Protein AF-A0A4W3GVX6-F1 (afdb_monomer)

Mean predicted aligned error: 8.69 Å

Structure (mmCIF, N/CA/C/O backbone):
data_AF-A0A4W3GVX6-F1
#
_entry.id   AF-A0A4W3GVX6-F1
#
loop_
_atom_site.group_PDB
_atom_site.id
_atom_site.type_symbol
_atom_site.label_atom_id
_atom_site.label_alt_id
_atom_site.label_comp_id
_atom_site.label_asym_id
_atom_site.label_entity_id
_atom_site.label_seq_id
_atom_site.pdbx_PDB_ins_code
_atom_site.Cartn_x
_atom_site.Cartn_y
_atom_site.Cartn_z
_atom_site.occupancy
_atom_site.B_iso_or_equiv
_atom_site.auth_seq_id
_atom_site.auth_comp_id
_atom_site.auth_asym_id
_atom_site.auth_atom_id
_atom_site.pdbx_PDB_model_num
ATOM 1 N N . MET A 1 1 ? -20.539 -7.063 12.284 1.00 86.69 1 MET A N 1
ATOM 2 C CA . MET A 1 1 ? -21.147 -8.229 11.597 1.00 86.69 1 MET A CA 1
ATOM 3 C C . MET A 1 1 ? -22.283 -8.841 12.411 1.00 86.69 1 MET A C 1
ATOM 5 O O . MET A 1 1 ? -23.395 -8.873 11.900 1.00 86.69 1 MET A O 1
ATOM 9 N N . VAL A 1 2 ? -22.034 -9.283 13.651 1.00 89.75 2 VAL A N 1
ATOM 10 C CA . VAL A 1 2 ? -23.032 -9.954 14.511 1.00 89.75 2 VAL A CA 1
ATOM 11 C C . VAL A 1 2 ? -24.347 -9.180 14.605 1.00 89.75 2 VAL A C 1
ATOM 13 O O . VAL A 1 2 ? -25.401 -9.735 14.319 1.00 89.75 2 VAL A O 1
ATOM 16 N N . GLN A 1 3 ? -24.294 -7.870 14.849 1.00 89.69 3 GLN A N 1
ATOM 17 C CA . GLN A 1 3 ? -25.493 -7.020 14.871 1.00 89.69 3 GLN A CA 1
ATOM 18 C C . GLN A 1 3 ? -26.343 -7.102 13.587 1.00 89.69 3 GLN A C 1
ATOM 20 O O . GLN A 1 3 ? -27.568 -7.082 13.660 1.00 89.69 3 GLN A O 1
ATOM 25 N N . ASN A 1 4 ? -25.722 -7.237 12.408 1.00 91.00 4 ASN A N 1
ATOM 26 C CA . ASN A 1 4 ? -26.444 -7.391 11.140 1.00 91.00 4 ASN A CA 1
ATOM 27 C C . ASN A 1 4 ? -27.126 -8.766 11.053 1.00 91.00 4 ASN A C 1
ATOM 29 O O . ASN A 1 4 ? -28.281 -8.841 10.640 1.00 91.00 4 ASN A O 1
ATOM 33 N N . ILE A 1 5 ? -26.446 -9.832 11.499 1.00 93.06 5 ILE A N 1
ATOM 34 C CA . ILE A 1 5 ? -27.028 -11.180 11.597 1.00 93.06 5 ILE A CA 1
ATOM 35 C C . ILE A 1 5 ? -28.266 -11.145 12.498 1.00 93.06 5 ILE A C 1
ATOM 37 O O . ILE A 1 5 ? -29.339 -11.558 12.066 1.00 93.06 5 ILE A O 1
ATOM 41 N N . LEU A 1 6 ? -28.139 -10.575 13.701 1.00 93.31 6 LEU A N 1
ATOM 42 C CA . LEU A 1 6 ? -29.242 -10.460 14.658 1.00 93.31 6 LEU A CA 1
ATOM 43 C C . LEU A 1 6 ? -30.418 -9.668 14.076 1.00 93.31 6 LEU A C 1
ATOM 45 O O . LEU A 1 6 ? -31.552 -10.131 14.128 1.00 93.31 6 LEU A O 1
ATOM 49 N N . TYR A 1 7 ? -30.155 -8.515 13.455 1.00 94.81 7 TYR A N 1
ATOM 50 C CA . TYR A 1 7 ? -31.193 -7.692 12.830 1.00 94.81 7 TYR A CA 1
ATOM 51 C C . TYR A 1 7 ? -31.917 -8.421 11.687 1.00 94.81 7 TYR A C 1
ATOM 53 O O . TYR A 1 7 ? -33.146 -8.393 11.590 1.00 94.81 7 TYR A O 1
ATOM 61 N N . ARG A 1 8 ? -31.174 -9.087 10.796 1.00 96.38 8 ARG A N 1
ATOM 62 C CA . ARG A 1 8 ? -31.762 -9.809 9.659 1.00 96.38 8 ARG A CA 1
ATOM 63 C C . ARG A 1 8 ? -32.542 -11.039 10.106 1.00 96.38 8 ARG A C 1
ATOM 65 O O . ARG A 1 8 ? -33.571 -11.329 9.504 1.00 96.38 8 ARG A O 1
ATOM 72 N N . TRP A 1 9 ? -32.079 -11.735 11.139 1.00 96.44 9 TRP A N 1
ATOM 73 C CA . TRP A 1 9 ? -32.820 -12.837 11.745 1.00 96.44 9 TRP A CA 1
ATOM 74 C C . TRP A 1 9 ? -34.111 -12.333 12.402 1.00 96.44 9 TRP A C 1
ATOM 76 O O . TRP A 1 9 ? -35.190 -12.803 12.057 1.00 96.44 9 TRP A O 1
ATOM 86 N N . ALA A 1 10 ? -34.028 -11.296 13.241 1.00 94.19 10 ALA A N 1
ATOM 87 C CA . ALA A 1 10 ? -35.188 -10.717 13.924 1.00 94.19 10 ALA A CA 1
ATOM 88 C C . ALA A 1 10 ? -36.247 -10.158 12.953 1.00 94.19 10 ALA A C 1
ATOM 90 O O . ALA A 1 10 ? -37.428 -10.098 13.280 1.00 94.19 10 ALA A O 1
ATOM 91 N N . THR A 1 11 ? -35.837 -9.769 11.741 1.00 96.06 11 THR A N 1
ATOM 92 C CA . THR A 1 11 ? -36.738 -9.325 10.660 1.00 96.06 11 THR A CA 1
ATOM 93 C C . THR A 1 11 ? -37.162 -10.448 9.704 1.00 96.06 11 THR A C 1
ATOM 95 O O . THR A 1 11 ? -37.763 -10.169 8.668 1.00 96.06 11 THR A O 1
ATOM 98 N N . GLY A 1 12 ? -36.845 -11.710 10.014 1.00 93.62 12 GLY A N 1
ATOM 99 C CA . GLY A 1 12 ? -37.246 -12.890 9.239 1.00 93.62 12 GLY A CA 1
ATOM 100 C C . GLY A 1 12 ? -36.548 -13.045 7.883 1.00 93.62 12 GLY A C 1
ATOM 101 O O . GLY A 1 12 ? -37.008 -13.804 7.036 1.00 93.62 12 GLY A O 1
ATOM 102 N N . LYS A 1 13 ? -35.450 -12.319 7.638 1.00 96.00 13 LYS A N 1
ATOM 103 C CA . LYS A 1 13 ? -34.744 -12.308 6.343 1.00 96.00 13 LYS A CA 1
ATOM 104 C C . LYS A 1 13 ? -33.724 -13.431 6.188 1.00 96.00 13 LYS A C 1
ATOM 106 O O . LYS A 1 13 ? -33.319 -13.715 5.063 1.00 96.00 13 LYS A O 1
ATOM 111 N N . ILE A 1 14 ? -33.230 -13.988 7.291 1.00 94.44 14 ILE A N 1
ATOM 112 C CA . ILE A 1 14 ? -32.252 -15.083 7.304 1.00 94.44 14 ILE A CA 1
ATOM 113 C C . ILE A 1 14 ? -32.602 -16.082 8.401 1.00 94.44 14 ILE A C 1
ATOM 115 O O . ILE A 1 14 ? -33.221 -15.714 9.395 1.00 94.44 14 ILE A O 1
ATOM 119 N N . TYR A 1 15 ? -32.159 -17.324 8.214 1.00 93.06 15 TYR A N 1
ATOM 120 C CA . TYR A 1 15 ? -32.297 -18.422 9.174 1.00 93.06 15 TYR A CA 1
ATOM 121 C C . TYR A 1 15 ? -33.729 -18.622 9.710 1.00 93.06 15 TYR A C 1
ATOM 123 O O . TYR A 1 15 ? -33.916 -18.648 10.925 1.00 93.06 15 TYR A O 1
ATOM 131 N N . PRO A 1 16 ? -34.750 -18.780 8.839 1.00 93.50 16 PRO A N 1
ATOM 132 C CA . PRO A 1 16 ? -36.139 -18.958 9.280 1.00 93.50 16 PRO A CA 1
ATOM 133 C C . PRO A 1 16 ? -36.348 -20.202 10.159 1.00 93.50 16 PRO A C 1
ATOM 135 O O . PRO A 1 16 ? -37.325 -20.273 10.895 1.00 93.50 16 PRO A O 1
ATOM 138 N N . GLN A 1 17 ? -35.435 -21.174 10.095 1.00 95.00 17 GLN A N 1
ATOM 139 C CA . GLN A 1 17 ? -35.428 -22.368 10.935 1.00 95.00 17 GLN A CA 1
ATOM 140 C C . GLN A 1 17 ? -34.917 -22.126 12.363 1.00 95.00 17 GLN A C 1
ATOM 142 O O . GLN A 1 17 ? -35.058 -23.007 13.201 1.00 95.00 17 GLN A O 1
ATOM 147 N N . ILE A 1 18 ? -34.282 -20.986 12.647 1.00 97.31 18 ILE A N 1
ATOM 148 C CA . ILE A 1 18 ? -33.814 -20.634 13.990 1.00 97.31 18 ILE A CA 1
ATOM 149 C C . ILE A 1 18 ? -34.898 -19.789 14.654 1.00 97.31 18 ILE A C 1
ATOM 151 O O . ILE A 1 18 ? -35.190 -18.680 14.209 1.00 97.31 18 ILE A O 1
ATOM 155 N N . HIS A 1 19 ? -35.500 -20.307 15.721 1.00 96.12 19 HIS A N 1
ATOM 156 C CA . HIS A 1 19 ? -36.586 -19.637 16.437 1.00 96.12 19 HIS A CA 1
ATOM 157 C C . HIS A 1 19 ? -36.079 -18.727 17.558 1.00 96.12 19 HIS A C 1
ATOM 159 O O . HIS A 1 19 ? -36.743 -17.744 17.878 1.00 96.12 19 HIS A O 1
ATOM 165 N N . PHE A 1 20 ? -34.909 -19.024 18.133 1.00 96.94 20 PHE A N 1
ATOM 166 C CA . PHE A 1 20 ? -34.308 -18.229 19.205 1.00 96.94 20 PHE A CA 1
ATOM 167 C C . PHE A 1 20 ? -32.811 -18.037 18.975 1.00 96.94 20 PHE A C 1
ATOM 169 O O . PHE A 1 20 ? -32.092 -18.983 18.648 1.00 96.94 20 PHE A O 1
ATOM 176 N N . VAL A 1 21 ? -32.345 -16.805 19.183 1.00 96.88 21 VAL A N 1
ATOM 177 C CA . VAL A 1 21 ? -30.923 -16.454 19.164 1.00 96.88 21 VAL A CA 1
ATOM 178 C C . VAL A 1 21 ? -30.537 -15.874 20.517 1.00 96.88 21 VAL A C 1
ATOM 180 O O . VAL A 1 21 ? -31.086 -14.853 20.932 1.00 96.88 21 VAL A O 1
ATOM 183 N N . PHE A 1 22 ? -29.569 -16.503 21.174 1.00 97.06 22 PHE A N 1
ATOM 184 C CA . PHE A 1 22 ? -28.968 -16.023 22.414 1.00 97.06 22 PHE A CA 1
ATOM 185 C C . PHE A 1 22 ? -27.608 -15.415 22.088 1.00 97.06 22 PHE A C 1
ATOM 187 O O . PHE A 1 22 ? -26.696 -16.114 21.652 1.00 97.06 22 PHE A O 1
ATOM 194 N N . HIS A 1 23 ? -27.489 -14.102 22.246 1.00 95.31 23 HIS A N 1
ATOM 195 C CA . HIS A 1 23 ? -26.283 -13.355 21.920 1.00 95.31 23 HIS A CA 1
ATOM 196 C C . HIS A 1 23 ? -25.572 -12.918 23.194 1.00 95.31 23 HIS A C 1
ATOM 198 O O . HIS A 1 23 ? -26.088 -12.100 23.954 1.00 95.31 23 HIS A O 1
ATOM 204 N N . PHE A 1 24 ? -24.359 -13.423 23.366 1.00 92.88 24 PHE A N 1
ATOM 205 C CA . PHE A 1 24 ? -23.468 -13.091 24.457 1.00 92.88 24 PHE A CA 1
ATOM 206 C C . PHE A 1 24 ? -22.211 -12.448 23.890 1.00 92.88 24 PHE A C 1
ATOM 208 O O . PHE A 1 24 ? -21.511 -13.048 23.075 1.00 92.88 24 PHE A O 1
ATOM 215 N N . LYS A 1 25 ? -21.888 -11.239 24.343 1.00 86.06 25 LYS A N 1
ATOM 216 C CA . LYS A 1 25 ? -20.536 -10.720 24.149 1.00 86.06 25 LYS A CA 1
ATOM 217 C C . LYS A 1 25 ? -19.654 -11.371 25.200 1.00 86.06 25 LYS A C 1
ATOM 219 O O . LYS A 1 25 ? -19.946 -11.252 26.386 1.00 86.06 25 LYS A O 1
ATOM 224 N N . LEU A 1 26 ? -18.591 -12.050 24.789 1.00 85.06 26 LEU A N 1
ATOM 225 C CA . LEU A 1 26 ? -17.734 -12.783 25.723 1.00 85.06 26 LEU A CA 1
ATOM 226 C C . LEU A 1 26 ? -17.080 -11.849 26.749 1.00 85.06 26 LEU A C 1
ATOM 228 O O . LEU A 1 26 ? -16.990 -12.202 27.922 1.00 85.06 26 LEU A O 1
ATOM 232 N N . ARG A 1 27 ? -16.773 -10.608 26.353 1.00 72.19 27 ARG A N 1
ATOM 233 C CA . ARG A 1 27 ? -16.365 -9.540 27.279 1.00 72.19 27 ARG A CA 1
ATOM 234 C C . ARG A 1 27 ? -17.358 -9.292 28.425 1.00 72.19 27 ARG A C 1
ATOM 236 O O . ARG A 1 27 ? -16.936 -9.061 29.552 1.00 72.19 27 ARG A O 1
ATOM 243 N N . ASP A 1 28 ? -18.663 -9.370 28.158 1.00 74.31 28 ASP A N 1
ATOM 244 C CA . ASP A 1 28 ? -19.710 -9.097 29.147 1.00 74.31 28 ASP A CA 1
ATOM 245 C C . ASP A 1 28 ? -19.877 -10.297 30.093 1.00 74.31 28 ASP A C 1
ATOM 247 O O . ASP A 1 28 ? -20.458 -10.152 31.162 1.00 74.31 28 ASP A O 1
ATOM 251 N N . LEU A 1 29 ? -19.364 -11.479 29.724 1.00 83.12 29 LEU A N 1
ATOM 252 C CA . LEU A 1 29 ? -19.401 -12.687 30.552 1.00 83.12 29 LEU A CA 1
ATOM 253 C C . LEU A 1 29 ? -18.240 -12.778 31.547 1.00 83.12 29 LEU A C 1
ATOM 255 O O . LEU A 1 29 ? -18.346 -13.526 32.516 1.00 83.12 29 LEU A O 1
ATOM 259 N N . ASN A 1 30 ? -17.185 -11.971 31.382 1.00 72.25 30 ASN A N 1
ATOM 260 C CA . ASN A 1 30 ? -16.076 -11.860 32.345 1.00 72.25 30 ASN A CA 1
ATOM 261 C C . ASN A 1 30 ? -16.536 -11.416 33.753 1.00 72.25 30 ASN A C 1
ATOM 263 O O . ASN A 1 30 ? -15.761 -11.464 34.707 1.00 72.25 30 ASN A O 1
ATOM 267 N N . VAL A 1 31 ? -17.790 -10.969 33.879 1.00 67.50 31 VAL A N 1
ATOM 268 C CA . VAL A 1 31 ? -18.452 -10.586 35.133 1.00 67.50 31 VAL A CA 1
ATOM 269 C C . VAL A 1 31 ? -18.818 -11.762 36.026 1.00 67.50 31 VAL A C 1
ATOM 271 O O . VAL A 1 31 ? -19.004 -11.586 37.229 1.00 67.50 31 VAL A O 1
ATOM 274 N N . ILE A 1 32 ? -18.973 -12.947 35.439 1.00 78.31 32 ILE A N 1
ATOM 275 C CA . ILE A 1 32 ? -19.400 -14.148 36.144 1.00 78.31 32 ILE A CA 1
ATOM 276 C C . ILE A 1 32 ? -18.164 -14.777 36.778 1.00 78.31 32 ILE A C 1
ATOM 278 O O . ILE A 1 32 ? -17.260 -15.226 36.078 1.00 78.31 32 ILE A O 1
ATOM 282 N N . LYS A 1 33 ? -18.127 -14.819 38.113 1.00 73.50 33 LYS A N 1
ATOM 283 C CA . LYS A 1 33 ? -17.024 -15.431 38.859 1.00 73.50 33 LYS A CA 1
ATOM 284 C C . LYS A 1 33 ? -17.395 -16.825 39.341 1.00 73.50 33 LYS A C 1
ATOM 286 O O . LYS A 1 33 ? -18.403 -16.996 40.021 1.00 73.50 33 LYS A O 1
ATOM 291 N N . GLY A 1 34 ? -16.535 -17.797 39.053 1.00 82.19 34 GLY A N 1
ATOM 292 C CA . GLY A 1 34 ? -16.734 -19.184 39.467 1.00 82.19 34 GLY A CA 1
ATOM 293 C C . GLY A 1 34 ? -17.762 -19.914 38.603 1.00 82.19 34 GLY A C 1
ATOM 294 O O . GLY A 1 34 ? -17.796 -19.745 37.384 1.00 82.19 34 GLY A O 1
ATOM 295 N N . GLU A 1 35 ? -18.563 -20.769 39.234 1.00 89.69 35 GLU A N 1
ATOM 296 C CA . GLU A 1 35 ? -19.528 -21.614 38.535 1.00 89.69 35 GLU A CA 1
ATOM 297 C C . GLU A 1 35 ? -20.864 -20.893 38.311 1.00 89.69 35 GLU A C 1
ATOM 299 O O . GLU A 1 35 ? -21.397 -20.220 39.192 1.00 89.69 35 GLU A O 1
ATOM 304 N N . THR A 1 36 ? -21.435 -21.080 37.126 1.00 93.06 36 THR A N 1
ATOM 305 C CA . THR A 1 36 ? -22.789 -20.659 36.754 1.00 93.06 36 THR A CA 1
ATOM 306 C C . THR A 1 36 ? -23.459 -21.767 35.946 1.00 93.06 36 THR A C 1
ATOM 308 O O . THR A 1 36 ? -22.853 -22.802 35.688 1.00 93.06 36 THR A O 1
ATOM 311 N N . SER A 1 37 ? -24.706 -21.563 35.529 1.00 94.75 37 SER A N 1
ATOM 312 C CA . SER A 1 37 ? -25.392 -22.466 34.602 1.00 94.75 37 SER A CA 1
ATOM 313 C C . SER A 1 37 ? -25.772 -21.745 33.313 1.00 94.75 37 SER A C 1
ATOM 315 O O . SER A 1 37 ? -25.957 -20.523 33.302 1.00 94.75 37 SER A O 1
ATOM 317 N N . LEU A 1 38 ? -25.952 -22.497 32.224 1.00 95.44 38 LEU A N 1
ATOM 318 C CA . LEU A 1 38 ? -26.446 -21.939 30.963 1.00 95.44 38 LEU A CA 1
ATOM 319 C C . LEU A 1 38 ? -27.827 -21.289 31.149 1.00 95.44 38 LEU A C 1
ATOM 321 O O . LEU A 1 38 ? -28.089 -20.224 30.588 1.00 95.44 38 LEU A O 1
ATOM 325 N N . LYS A 1 39 ? -28.692 -21.892 31.975 1.00 95.75 39 LYS A N 1
ATOM 326 C CA . LYS A 1 39 ? -29.999 -21.345 32.364 1.00 95.75 39 LYS A CA 1
ATOM 327 C C . LYS A 1 39 ? -29.849 -19.980 33.026 1.00 95.75 39 LYS A C 1
ATOM 329 O O . LYS A 1 39 ? -30.501 -19.033 32.594 1.00 95.75 39 LYS A O 1
ATOM 334 N N . THR A 1 40 ? -28.956 -19.855 34.005 1.00 94.44 40 THR A N 1
ATOM 335 C CA . THR A 1 40 ? -28.676 -18.578 34.677 1.00 94.44 40 THR A CA 1
ATOM 336 C C . THR A 1 40 ? -28.164 -17.535 33.685 1.00 94.44 40 THR A C 1
ATOM 338 O O . THR A 1 40 ? -28.727 -16.447 33.616 1.00 94.44 40 THR A O 1
ATOM 341 N N . MET A 1 41 ? -27.173 -17.881 32.854 1.00 94.12 41 MET A N 1
ATOM 342 C CA . MET A 1 41 ? -26.612 -16.965 31.850 1.00 94.12 41 MET A CA 1
ATOM 343 C C . MET A 1 41 ? -27.676 -16.419 30.890 1.00 94.12 41 MET A C 1
ATOM 345 O O . MET A 1 41 ? -27.720 -15.219 30.605 1.00 94.12 41 MET A O 1
ATOM 349 N N . VAL A 1 42 ? -28.556 -17.295 30.394 1.00 95.12 42 VAL A N 1
ATOM 350 C CA . VAL A 1 42 ? -29.655 -16.895 29.509 1.00 95.12 42 VAL A CA 1
ATOM 351 C C . VAL A 1 42 ? -30.644 -16.001 30.251 1.00 95.12 42 VAL A C 1
ATOM 353 O O . VAL A 1 42 ? -31.022 -14.964 29.720 1.00 95.12 42 VAL A O 1
ATOM 356 N N . LEU A 1 43 ? -31.053 -16.352 31.469 1.00 94.56 43 LEU A N 1
ATOM 357 C CA . LEU A 1 43 ? -32.073 -15.604 32.209 1.00 94.56 43 LEU A CA 1
ATOM 358 C C . LEU A 1 43 ? -31.586 -14.245 32.715 1.00 94.56 43 LEU A C 1
ATOM 360 O O . LEU A 1 43 ? -32.384 -13.317 32.798 1.00 94.56 43 LEU A O 1
ATOM 364 N N . GLU A 1 44 ? -30.292 -14.078 32.979 1.00 89.19 44 GLU A N 1
ATOM 365 C CA . GLU A 1 44 ? -29.722 -12.761 33.281 1.00 89.19 44 GLU A CA 1
ATOM 366 C C . GLU A 1 44 ? -29.793 -11.814 32.076 1.00 89.19 44 GLU A C 1
ATOM 368 O O . GLU A 1 44 ? -30.074 -10.624 32.232 1.00 89.19 44 GLU A O 1
ATOM 373 N N . SER A 1 45 ? -29.581 -12.343 30.868 1.00 86.38 45 SER A N 1
ATOM 374 C CA . SER A 1 45 ? -29.643 -11.566 29.621 1.00 86.38 45 SER A CA 1
ATOM 375 C C . SER A 1 45 ? -31.072 -11.414 29.084 1.00 86.38 45 SER A C 1
ATOM 377 O O . SER A 1 45 ? -31.404 -10.417 28.440 1.00 86.38 45 SER A O 1
ATOM 379 N N . TYR A 1 46 ? -31.933 -12.393 29.367 1.00 92.44 46 TYR A N 1
ATOM 380 C CA . TYR A 1 46 ? -33.293 -12.518 28.846 1.00 92.44 46 TYR A CA 1
ATOM 381 C C . TYR A 1 46 ? -34.299 -12.900 29.956 1.00 92.44 46 TYR A C 1
ATOM 383 O O . TYR A 1 46 ? -34.930 -13.959 29.873 1.00 92.44 46 TYR A O 1
ATOM 391 N N . PRO A 1 47 ? -34.517 -12.047 30.982 1.00 92.69 47 PRO A N 1
ATOM 392 C CA . PRO A 1 47 ? -35.317 -12.412 32.163 1.00 92.69 47 PRO A CA 1
ATOM 393 C C . PRO A 1 47 ? -36.768 -12.785 31.849 1.00 92.69 47 PRO A C 1
ATOM 395 O O . PRO A 1 47 ? -37.391 -13.584 32.539 1.00 92.69 47 PRO A O 1
ATOM 398 N N . TYR A 1 48 ? -37.315 -12.231 30.768 1.00 94.75 48 TYR A N 1
ATOM 399 C CA . TYR A 1 48 ? -38.680 -12.485 30.308 1.00 94.75 48 TYR A CA 1
ATOM 400 C C . TYR A 1 48 ? -38.903 -13.904 29.759 1.00 94.75 48 TYR A C 1
ATOM 402 O O . TYR A 1 48 ? -40.038 -14.259 29.452 1.00 94.75 48 TYR A O 1
ATOM 410 N N . LEU A 1 49 ? -37.850 -14.717 29.621 1.00 95.44 49 LEU A N 1
ATOM 411 C CA . LEU A 1 49 ? -37.965 -16.116 29.210 1.00 95.44 49 LEU A CA 1
ATOM 412 C C . LEU A 1 49 ? -38.146 -17.085 30.387 1.00 95.44 49 LEU A C 1
ATOM 414 O O . LEU A 1 49 ? -38.361 -18.267 30.133 1.00 95.44 49 LEU A O 1
ATOM 418 N N . GLN A 1 50 ? -38.108 -16.616 31.641 1.00 93.69 50 GLN A N 1
ATOM 419 C CA . GLN A 1 50 ? -38.140 -17.444 32.859 1.00 93.69 50 GLN A CA 1
ATOM 420 C C . GLN A 1 50 ? -39.148 -18.601 32.817 1.00 93.69 50 GLN A C 1
ATOM 422 O O . GLN A 1 50 ? -38.780 -19.736 33.108 1.00 93.69 50 GLN A O 1
ATOM 427 N N . ASP A 1 51 ? -40.391 -18.326 32.418 1.00 95.06 51 ASP A N 1
ATOM 428 C CA . ASP A 1 51 ? -41.490 -19.300 32.479 1.00 95.06 51 ASP A CA 1
ATOM 429 C C . ASP A 1 51 ? -41.585 -20.216 31.247 1.00 95.06 51 ASP A C 1
ATOM 431 O O . ASP A 1 51 ? -42.379 -21.160 31.215 1.00 95.06 51 ASP A O 1
ATOM 435 N N . VAL A 1 52 ? -40.819 -19.924 30.192 1.00 96.25 52 VAL A N 1
ATOM 436 C CA . VAL A 1 52 ? -40.911 -20.617 28.895 1.00 96.25 52 VAL A CA 1
ATOM 437 C C . VAL A 1 52 ? -39.610 -21.281 28.468 1.00 96.25 52 VAL A C 1
ATOM 439 O O . VAL A 1 52 ? -39.627 -22.083 27.537 1.00 96.25 52 VAL A O 1
ATOM 442 N N . LEU A 1 53 ? -38.497 -20.976 29.133 1.00 95.56 53 LEU A N 1
ATOM 443 C CA . LEU A 1 53 ? -37.172 -21.387 28.694 1.00 95.56 53 LEU A CA 1
ATOM 444 C C . LEU A 1 53 ? -36.999 -22.915 28.677 1.00 95.56 53 LEU A C 1
ATOM 446 O O . LEU A 1 53 ? -36.443 -23.442 27.717 1.00 95.56 53 LEU A O 1
ATOM 450 N N . ASP A 1 54 ? -37.610 -23.622 29.635 1.00 94.25 54 ASP A N 1
ATOM 451 C CA . ASP A 1 54 ? -37.662 -25.092 29.660 1.00 94.25 54 ASP A CA 1
ATOM 452 C C . ASP A 1 54 ? -38.254 -25.684 28.369 1.00 94.25 54 ASP A C 1
ATOM 454 O O . ASP A 1 54 ? -37.707 -26.624 27.799 1.00 94.25 54 ASP A O 1
ATOM 458 N N . LYS A 1 55 ? -39.310 -25.062 27.828 1.00 95.12 55 LYS A N 1
ATOM 459 C CA . LYS A 1 55 ? -39.936 -25.479 26.561 1.00 95.12 55 LYS A CA 1
ATOM 460 C C . LYS A 1 55 ? -39.100 -25.108 25.339 1.00 95.12 55 LYS A C 1
ATOM 462 O O . LYS A 1 55 ? -39.200 -25.758 24.303 1.00 95.12 55 LYS A O 1
ATOM 467 N N . ILE A 1 56 ? -38.308 -24.038 25.428 1.00 96.19 56 ILE A N 1
ATOM 468 C CA . ILE A 1 56 ? -37.414 -23.610 24.344 1.00 96.19 56 ILE A CA 1
ATOM 469 C C . ILE A 1 56 ? -36.290 -24.639 24.166 1.00 96.19 56 ILE A C 1
ATOM 471 O O . ILE A 1 56 ? -35.958 -24.989 23.034 1.00 96.19 56 ILE A O 1
ATOM 475 N N . TRP A 1 57 ? -35.748 -25.172 25.266 1.00 95.00 57 TRP A N 1
ATOM 476 C CA . TRP A 1 57 ? -34.697 -26.192 25.227 1.00 95.00 57 TRP A CA 1
ATOM 477 C C . TRP A 1 57 ? -35.141 -27.549 24.672 1.00 95.00 57 TRP A C 1
ATOM 479 O O . TRP A 1 57 ? -34.280 -28.300 24.224 1.00 95.00 57 TRP A O 1
ATOM 489 N N . GLU A 1 58 ? -36.445 -27.857 24.635 1.00 95.62 58 GLU A N 1
ATOM 490 C CA . GLU A 1 58 ? -36.972 -29.100 24.038 1.00 95.62 58 GLU A CA 1
ATOM 491 C C . GLU A 1 58 ? -36.695 -29.218 22.529 1.00 95.62 58 GLU A C 1
ATOM 493 O O . GLU A 1 58 ? -36.765 -30.318 21.983 1.00 95.62 58 GLU A O 1
ATOM 498 N N . LYS A 1 59 ? -36.389 -28.103 21.847 1.00 96.75 59 LYS A N 1
ATOM 499 C CA . LYS A 1 59 ? -36.089 -28.069 20.405 1.00 96.75 59 LYS A CA 1
ATOM 500 C C . LYS A 1 59 ? -34.741 -27.401 20.109 1.00 96.75 59 LYS A C 1
ATOM 502 O O . LYS A 1 59 ? -34.708 -26.303 19.537 1.00 96.75 59 LYS A O 1
ATOM 507 N N . PRO A 1 60 ? -33.623 -28.025 20.517 1.00 96.75 60 PRO A N 1
ATOM 508 C CA . PRO A 1 60 ? -32.293 -27.437 20.403 1.00 96.75 60 PRO A CA 1
ATOM 509 C C . PRO A 1 60 ? -31.896 -27.096 18.960 1.00 96.75 60 PRO A C 1
ATOM 511 O O . PRO A 1 60 ? -31.190 -26.116 18.747 1.00 96.75 60 PRO A O 1
ATOM 514 N N . GLU A 1 61 ? -32.398 -27.823 17.959 1.00 97.19 61 GLU A N 1
ATOM 515 C CA . GLU A 1 61 ? -32.147 -27.595 16.528 1.00 97.19 61 GLU A CA 1
ATOM 516 C C . GLU A 1 61 ? -32.620 -26.228 16.004 1.00 97.19 61 GLU A C 1
ATOM 518 O O . GLU A 1 61 ? -32.196 -25.786 14.935 1.00 97.19 61 GLU A O 1
ATOM 523 N N . HIS A 1 62 ? -33.474 -25.537 16.764 1.00 97.69 62 HIS A N 1
ATOM 524 C CA . HIS A 1 62 ? -33.971 -24.200 16.447 1.00 97.69 62 HIS A CA 1
ATOM 525 C C . HIS A 1 62 ? -33.263 -23.086 17.232 1.00 97.69 62 HIS A C 1
ATOM 527 O O . HIS A 1 62 ? -33.710 -21.935 17.191 1.00 97.69 62 HIS A O 1
ATOM 533 N N . LEU A 1 63 ? -32.188 -23.406 17.959 1.00 98.06 63 LEU A N 1
ATOM 534 C CA . LEU A 1 63 ? -31.451 -22.467 18.804 1.00 98.06 63 LEU A CA 1
ATOM 535 C C . LEU A 1 63 ? -30.111 -22.089 18.169 1.00 98.06 63 LEU A C 1
ATOM 537 O O . LEU A 1 63 ? -29.378 -22.947 17.671 1.00 98.06 63 LEU A O 1
ATOM 541 N N . LEU A 1 64 ? -29.765 -20.804 18.241 1.00 97.50 64 LEU A N 1
ATOM 542 C CA . LEU A 1 64 ? -28.440 -20.292 17.901 1.00 97.50 64 LEU A CA 1
ATOM 543 C C . LEU A 1 64 ? -27.839 -19.549 19.095 1.00 97.50 64 LEU A C 1
ATOM 545 O O . LEU A 1 64 ? -28.402 -18.564 19.570 1.00 97.50 64 LEU A O 1
ATOM 549 N N . PHE A 1 65 ? -26.658 -19.978 19.522 1.00 97.50 65 PHE A N 1
ATOM 550 C CA . PHE A 1 65 ? -25.835 -19.272 20.497 1.00 97.50 65 PHE A CA 1
ATOM 551 C C . PHE A 1 65 ? -24.748 -18.485 19.767 1.00 97.50 65 PHE A C 1
ATOM 553 O O . PHE A 1 65 ? -23.970 -19.053 19.005 1.00 97.50 65 PHE A O 1
ATOM 560 N N . VAL A 1 66 ? -24.699 -17.171 19.976 1.00 96.81 66 VAL A N 1
ATOM 561 C CA . VAL A 1 66 ? -23.672 -16.295 19.406 1.00 96.81 66 VAL A CA 1
ATOM 562 C C . VAL A 1 66 ? -22.767 -15.812 20.527 1.00 96.81 66 VAL A C 1
ATOM 564 O O . VAL A 1 66 ? -23.230 -15.095 21.408 1.00 96.81 66 VAL A O 1
ATOM 567 N N . PHE A 1 67 ? -21.489 -16.169 20.461 1.00 93.81 67 PHE A N 1
ATOM 568 C CA . PHE A 1 67 ? -20.444 -15.712 21.369 1.00 93.81 67 PHE A CA 1
ATOM 569 C C . PHE A 1 67 ? -19.524 -14.728 20.633 1.00 93.81 67 PHE A C 1
ATOM 571 O O . PHE A 1 67 ? -18.684 -15.122 19.821 1.00 93.81 67 PHE A O 1
ATOM 578 N N . ASP A 1 68 ? -19.736 -13.433 20.865 1.00 91.06 68 ASP A N 1
ATOM 579 C CA . ASP A 1 68 ? -19.048 -12.345 20.162 1.00 91.06 68 ASP A CA 1
ATOM 580 C C . ASP A 1 68 ? -17.779 -11.916 20.922 1.00 91.06 68 ASP A C 1
ATOM 582 O O . ASP A 1 68 ? -17.874 -11.488 22.074 1.00 91.06 68 ASP A O 1
ATOM 586 N N . GLY A 1 69 ? -16.608 -12.025 20.285 1.00 85.31 69 GLY A N 1
ATOM 587 C CA . GLY A 1 69 ? -15.323 -11.520 20.784 1.00 85.31 69 GLY A CA 1
ATOM 588 C C . GLY A 1 69 ? -14.549 -12.488 21.682 1.00 85.31 69 GLY A C 1
ATOM 589 O O . GLY A 1 69 ? -14.277 -12.170 22.835 1.00 85.31 69 GLY A O 1
ATOM 590 N N . LEU A 1 70 ? -14.161 -13.665 21.181 1.00 85.44 70 LEU A N 1
ATOM 591 C CA . LEU A 1 70 ? -13.398 -14.651 21.966 1.00 85.44 70 LEU A CA 1
ATOM 592 C C . LEU A 1 70 ? -12.036 -14.148 22.438 1.00 85.44 70 LEU A C 1
ATOM 594 O O . LEU A 1 70 ? -11.607 -14.494 23.532 1.00 85.44 70 LEU A O 1
ATOM 598 N N . ASP A 1 71 ? -11.390 -13.293 21.652 1.00 73.19 71 ASP A N 1
ATOM 599 C CA . ASP A 1 71 ? -10.139 -12.631 22.026 1.00 73.19 71 ASP A CA 1
ATOM 600 C C . ASP A 1 71 ? -10.281 -11.680 23.228 1.00 73.19 71 ASP A C 1
ATOM 602 O O . ASP A 1 71 ? -9.283 -11.205 23.759 1.00 73.19 71 ASP A O 1
ATOM 606 N N . GLU A 1 72 ? -11.511 -11.412 23.664 1.00 72.00 72 GLU A N 1
ATOM 607 C CA . GLU A 1 72 ? -11.845 -10.494 24.752 1.00 72.00 72 GLU A CA 1
ATOM 608 C C . GLU A 1 72 ? -12.341 -11.235 26.009 1.00 72.00 72 GLU A C 1
ATOM 610 O O . GLU A 1 72 ? -12.719 -10.607 27.003 1.00 72.00 72 GLU A O 1
ATOM 615 N N . PHE A 1 73 ? -12.351 -12.571 25.977 1.00 80.38 73 PHE A N 1
ATOM 616 C CA . PHE A 1 73 ? -12.647 -13.407 27.136 1.00 80.38 73 PHE A CA 1
ATOM 617 C C . PHE A 1 73 ? -11.386 -13.594 27.989 1.00 80.38 73 PHE A C 1
ATOM 619 O O . PHE A 1 73 ? -10.313 -13.877 27.457 1.00 80.38 73 PHE A O 1
ATOM 626 N N . LYS A 1 74 ? -11.498 -13.420 29.311 1.00 72.81 74 LYS A N 1
ATOM 627 C CA . LYS A 1 74 ? -10.341 -13.472 30.223 1.00 72.81 74 LYS A CA 1
ATOM 628 C C . LYS A 1 74 ? -9.759 -14.872 30.371 1.00 72.81 74 LYS A C 1
ATOM 630 O O . LYS A 1 74 ? -8.541 -15.019 30.467 1.00 72.81 74 LYS A O 1
ATOM 635 N N . ASP A 1 75 ? -10.623 -15.880 30.408 1.00 75.88 75 ASP A N 1
ATOM 636 C CA . ASP A 1 75 ? -10.213 -17.263 30.612 1.00 75.88 75 ASP A CA 1
ATOM 637 C C . ASP A 1 75 ? -9.957 -17.967 29.277 1.00 75.88 75 ASP A C 1
ATOM 639 O O . ASP A 1 75 ? -10.577 -17.685 28.252 1.00 75.88 75 ASP A O 1
ATOM 643 N N . ARG A 1 76 ? -9.044 -18.940 29.276 1.00 76.50 76 ARG A N 1
ATOM 644 C CA . ARG A 1 76 ? -8.792 -19.751 28.084 1.00 76.50 76 ARG A CA 1
ATOM 645 C C . ARG A 1 76 ? -9.871 -20.821 27.949 1.00 76.50 76 ARG A C 1
ATOM 647 O O . ARG A 1 76 ? -10.023 -21.659 28.834 1.00 76.50 76 ARG A O 1
ATOM 654 N N . ILE A 1 77 ? -10.551 -20.856 26.805 1.00 80.88 77 ILE A N 1
ATOM 655 C CA . ILE A 1 77 ? -11.465 -21.953 26.472 1.00 80.88 77 ILE A CA 1
ATOM 656 C C . ILE A 1 77 ? -10.677 -23.038 25.734 1.00 80.88 77 ILE A C 1
ATOM 658 O O . ILE A 1 77 ? -10.227 -22.844 24.606 1.00 80.88 77 ILE A O 1
ATOM 662 N N . GLU A 1 78 ? -10.474 -24.186 26.383 1.00 75.12 78 GLU A N 1
ATOM 663 C CA . GLU A 1 78 ? -9.812 -25.337 25.765 1.00 75.12 78 GLU A CA 1
ATOM 664 C C . GLU A 1 78 ? -10.818 -26.225 25.027 1.00 75.12 78 GLU A C 1
ATOM 666 O O . GLU A 1 78 ? -11.483 -27.087 25.611 1.00 75.12 78 GLU A O 1
ATOM 671 N N . PHE A 1 79 ? -10.886 -26.065 23.707 1.00 76.94 79 PHE A N 1
ATOM 672 C CA . PHE A 1 79 ? -11.774 -26.876 22.877 1.00 76.94 79 PHE A CA 1
ATOM 673 C C . PHE A 1 79 ? -11.182 -28.231 22.449 1.00 76.94 79 PHE A C 1
ATOM 675 O O . PHE A 1 79 ? -11.908 -29.072 21.923 1.00 76.94 79 PHE A O 1
ATOM 682 N N . THR A 1 80 ? -9.892 -28.498 22.665 1.00 66.62 80 THR A N 1
ATOM 683 C CA . THR A 1 80 ? -9.268 -29.769 22.247 1.00 66.62 80 THR A CA 1
ATOM 684 C C . THR A 1 80 ? -9.615 -30.924 23.190 1.00 66.62 80 THR A C 1
ATOM 686 O O . THR A 1 80 ? -9.858 -30.710 24.374 1.00 66.62 80 THR A O 1
ATOM 689 N N . ASN A 1 81 ? -9.577 -32.171 22.703 1.00 55.84 81 ASN A N 1
ATOM 690 C CA . ASN A 1 81 ? -9.757 -33.407 23.493 1.00 55.84 81 ASN A CA 1
ATOM 691 C C . ASN A 1 81 ? -8.443 -34.195 23.687 1.00 55.84 81 ASN A C 1
ATOM 693 O O . ASN A 1 81 ? -8.462 -35.416 23.798 1.00 55.84 81 ASN A O 1
ATOM 697 N N . ILE A 1 82 ? -7.281 -33.534 23.684 1.00 50.34 82 ILE A N 1
ATOM 698 C CA . ILE A 1 82 ? -6.004 -34.258 23.755 1.00 50.34 82 ILE A CA 1
ATOM 699 C C . ILE A 1 82 ? -5.777 -34.790 25.180 1.00 50.34 82 ILE A C 1
ATOM 701 O O . ILE A 1 82 ? -5.716 -34.016 26.133 1.00 50.34 82 ILE A O 1
ATOM 705 N N . GLU A 1 83 ? -5.559 -36.104 25.285 1.00 47.72 83 GLU A N 1
ATOM 706 C CA . GLU A 1 83 ? -5.212 -36.914 26.472 1.00 47.72 83 GLU A CA 1
ATOM 707 C C . GLU A 1 83 ? -3.923 -36.484 27.220 1.00 47.72 83 GLU A C 1
ATOM 709 O O . GLU A 1 83 ? -3.359 -37.245 28.001 1.00 47.72 83 GLU A O 1
ATOM 714 N N . ARG A 1 84 ? -3.400 -35.276 26.982 1.00 46.38 84 ARG A N 1
ATOM 715 C CA . ARG A 1 84 ? -2.119 -34.800 27.533 1.00 46.38 84 ARG A CA 1
ATOM 716 C C . ARG A 1 84 ? -2.236 -34.012 28.837 1.00 46.38 84 ARG A C 1
ATOM 718 O O . ARG A 1 84 ? -1.197 -33.688 29.402 1.00 46.38 84 ARG A O 1
ATOM 725 N N . ASN A 1 85 ? -3.445 -33.728 29.329 1.00 44.16 85 ASN A N 1
ATOM 726 C CA . ASN A 1 85 ? -3.641 -33.049 30.613 1.00 44.16 85 ASN A CA 1
ATOM 727 C C . ASN A 1 85 ? -4.292 -33.993 31.646 1.00 44.16 85 ASN A C 1
ATOM 729 O O . ASN A 1 85 ? -5.379 -34.501 31.386 1.00 44.16 85 ASN A O 1
ATOM 733 N N . PRO A 1 86 ? -3.672 -34.220 32.822 1.00 39.50 86 PRO A N 1
ATOM 734 C CA . PRO A 1 86 ? -4.167 -35.149 33.844 1.00 39.50 86 PRO A CA 1
ATOM 735 C C . PRO A 1 86 ? -5.306 -34.580 34.713 1.00 39.50 86 PRO A C 1
ATOM 737 O O . PRO A 1 86 ? -5.700 -35.213 35.691 1.00 39.50 86 PRO A O 1
ATOM 740 N N . VAL A 1 87 ? -5.831 -33.391 34.398 1.00 47.06 87 VAL A N 1
ATOM 741 C CA . VAL A 1 87 ? -6.949 -32.787 35.136 1.00 47.06 87 VAL A CA 1
ATOM 742 C C . VAL A 1 87 ? -8.267 -33.329 34.563 1.00 47.06 87 VAL A C 1
ATOM 744 O O . VAL A 1 87 ? -8.475 -33.208 33.352 1.00 47.06 87 VAL A O 1
ATOM 747 N N . PRO A 1 88 ? -9.160 -33.927 35.378 1.00 48.41 88 PRO A N 1
ATOM 748 C CA . PRO A 1 88 ? -10.459 -34.378 34.899 1.00 48.41 88 PRO A CA 1
ATOM 749 C C . PRO A 1 88 ? -11.246 -33.174 34.380 1.00 48.41 88 PRO A C 1
ATOM 751 O O . PRO A 1 88 ? -11.553 -32.250 35.129 1.00 48.41 88 PRO A O 1
ATOM 754 N N . ARG A 1 89 ? -11.532 -33.170 33.077 1.00 58.94 89 ARG A N 1
ATOM 755 C CA . ARG A 1 89 ? -12.306 -32.111 32.426 1.00 58.94 89 ARG A CA 1
ATOM 756 C C . ARG A 1 89 ? -13.781 -32.307 32.756 1.00 58.94 89 ARG A C 1
ATOM 758 O O . ARG A 1 89 ? -14.327 -33.384 32.521 1.00 58.94 89 ARG A O 1
ATOM 765 N N . VAL A 1 90 ? -14.404 -31.281 33.325 1.00 62.91 90 VAL A N 1
ATOM 766 C CA . VAL A 1 90 ? -15.797 -31.329 33.769 1.00 62.91 90 VAL A CA 1
ATOM 767 C C . VAL A 1 90 ? -16.684 -30.922 32.595 1.00 62.91 90 VAL A C 1
ATOM 769 O O . VAL A 1 90 ? -16.763 -29.753 32.241 1.00 62.91 90 VAL A O 1
ATOM 772 N N . SER A 1 91 ? -17.327 -31.901 31.954 1.00 68.38 91 SER A N 1
ATOM 773 C CA . SER A 1 91 ? -18.425 -31.622 31.020 1.00 68.38 91 SER A CA 1
ATOM 774 C C . SER A 1 91 ? -19.583 -31.006 31.805 1.00 68.38 91 SER A C 1
ATOM 776 O O . SER A 1 91 ? -19.879 -31.458 32.917 1.00 68.38 91 SER A O 1
ATOM 778 N N . CYS A 1 92 ? -20.215 -29.963 31.265 1.00 79.12 92 CYS A N 1
ATOM 779 C CA . CYS A 1 92 ? -21.270 -29.285 32.004 1.00 79.12 92 CYS A CA 1
ATOM 780 C C . CYS A 1 92 ? -22.480 -30.233 32.171 1.00 79.12 92 CYS A C 1
ATOM 782 O O . CYS A 1 92 ? -22.937 -30.802 31.176 1.00 79.12 92 CYS A O 1
ATOM 784 N N . PRO A 1 93 ? -23.036 -30.423 33.386 1.00 84.75 93 PRO A N 1
ATOM 785 C CA . PRO A 1 93 ? -24.009 -31.490 33.657 1.00 84.75 93 PRO A CA 1
ATOM 786 C C . PRO A 1 93 ? -25.433 -31.227 33.119 1.00 84.75 93 PRO A C 1
ATOM 788 O O . PRO A 1 93 ? -26.397 -31.828 33.590 1.00 84.75 93 PRO A O 1
ATOM 791 N N . GLY A 1 94 ? -25.577 -30.344 32.129 1.00 89.38 94 GLY A N 1
ATOM 792 C CA . GLY A 1 94 ? -26.842 -29.913 31.533 1.00 89.38 94 GLY A CA 1
ATOM 793 C C . GLY A 1 94 ? -27.046 -28.395 31.608 1.00 89.38 94 GLY A C 1
ATOM 794 O O . GLY A 1 94 ? -26.194 -27.689 32.149 1.00 89.38 94 GLY A O 1
ATOM 795 N N . PRO A 1 95 ? -28.165 -27.867 31.076 1.00 91.25 95 PRO A N 1
ATOM 796 C CA . PRO A 1 95 ? -28.448 -26.429 31.069 1.00 91.25 95 PRO A CA 1
ATOM 797 C C . PRO A 1 95 ? -28.513 -25.789 32.466 1.00 91.25 95 PRO A C 1
ATOM 799 O O . PRO A 1 95 ? -28.149 -24.626 32.621 1.00 91.25 95 PRO A O 1
ATOM 802 N N . GLU A 1 96 ? -28.946 -26.539 33.479 1.00 93.06 96 GLU A N 1
ATOM 803 C CA . GLU A 1 96 ? -29.013 -26.134 34.892 1.00 93.06 96 GLU A CA 1
ATOM 804 C C . GLU A 1 96 ? -27.738 -26.456 35.683 1.00 93.06 96 GLU A C 1
ATOM 806 O O . GLU A 1 96 ? -27.606 -26.052 36.838 1.00 93.06 96 GLU A O 1
ATOM 811 N N . GLY A 1 97 ? -26.817 -27.208 35.082 1.00 91.56 97 GLY A N 1
ATOM 812 C CA . GLY A 1 97 ? -25.583 -27.639 35.717 1.00 91.56 97 GLY A CA 1
ATOM 813 C C . GLY A 1 97 ? -24.667 -26.466 36.045 1.00 91.56 97 GLY A C 1
ATOM 814 O O . GLY A 1 97 ? -24.439 -25.614 35.192 1.00 91.56 97 GLY A O 1
ATOM 815 N N . LEU A 1 98 ? -24.131 -26.436 37.268 1.00 92.88 98 LEU A N 1
ATOM 816 C CA . LEU A 1 98 ? -23.107 -25.469 37.656 1.00 92.88 98 LEU A CA 1
ATOM 817 C C . LEU A 1 98 ? -21.749 -25.902 37.089 1.00 92.88 98 LEU A C 1
ATOM 819 O O . LEU A 1 98 ? -21.301 -27.021 37.334 1.00 92.88 98 LEU A O 1
ATOM 823 N N . CYS A 1 99 ? -21.131 -25.035 36.294 1.00 91.00 99 CYS A N 1
ATOM 824 C CA . CYS A 1 99 ? -19.801 -25.211 35.719 1.00 91.00 99 CYS A CA 1
ATOM 825 C C . CYS A 1 99 ? -19.223 -23.831 35.331 1.00 91.00 99 CYS A C 1
ATOM 827 O O . CYS A 1 99 ? -19.900 -22.807 35.455 1.00 91.00 99 CYS A O 1
ATOM 829 N N . THR A 1 100 ? -17.965 -23.752 34.891 1.00 91.44 100 THR A N 1
ATOM 830 C CA . THR A 1 100 ? -17.395 -22.458 34.473 1.00 91.44 100 THR A CA 1
ATOM 831 C C . THR A 1 100 ? -18.006 -21.981 33.150 1.00 91.44 100 THR A C 1
ATOM 833 O O . THR A 1 100 ? -18.457 -22.787 32.337 1.00 91.44 100 THR A O 1
ATOM 836 N N . VAL A 1 101 ? -17.980 -20.671 32.871 1.00 91.62 101 VAL A N 1
ATOM 837 C CA . VAL A 1 101 ? -18.432 -20.134 31.568 1.00 91.62 101 VAL A CA 1
ATOM 838 C C . VAL A 1 101 ? -17.661 -20.774 30.406 1.00 91.62 101 VAL A C 1
ATOM 840 O O . VAL A 1 101 ? -18.259 -21.109 29.382 1.00 91.62 101 VAL A O 1
ATOM 843 N N . ALA A 1 102 ? -16.354 -21.002 30.578 1.00 89.38 102 ALA A N 1
ATOM 844 C CA . ALA A 1 102 ? -15.530 -21.697 29.594 1.00 89.38 102 ALA A CA 1
ATOM 845 C C . ALA A 1 102 ? -16.066 -23.111 29.304 1.00 89.38 102 ALA A C 1
ATOM 847 O O . ALA A 1 102 ? -16.208 -23.482 28.136 1.00 89.38 102 ALA A O 1
ATOM 848 N N . ASP A 1 103 ? -16.438 -23.865 30.344 1.00 89.50 103 ASP A N 1
ATOM 849 C CA . ASP A 1 103 ? -17.009 -25.208 30.204 1.00 89.50 103 ASP A CA 1
ATOM 850 C C . ASP A 1 103 ? -18.395 -25.186 29.548 1.00 89.50 103 ASP A C 1
ATOM 852 O O . ASP A 1 103 ? -18.692 -26.069 28.743 1.00 89.50 103 ASP A O 1
ATOM 856 N N . ILE A 1 104 ? -19.228 -24.170 29.809 1.00 93.38 104 ILE A N 1
ATOM 857 C CA . ILE A 1 104 ? -20.534 -23.993 29.142 1.00 93.38 104 ILE A CA 1
ATOM 858 C C . ILE A 1 104 ? -20.344 -23.800 27.637 1.00 93.38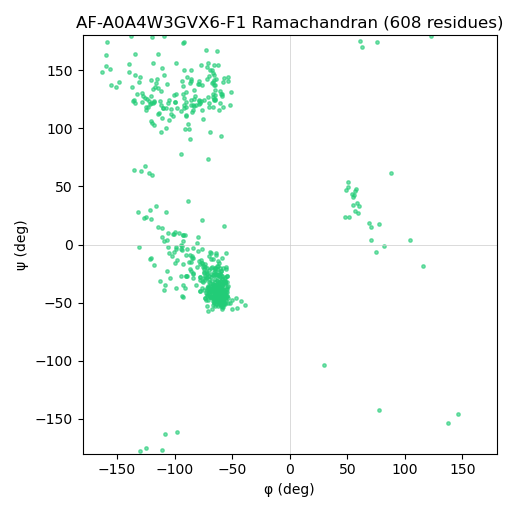 104 ILE A C 1
ATOM 860 O O . ILE A 1 104 ? -20.940 -24.524 26.835 1.00 93.38 104 ILE A O 1
ATOM 864 N N . VAL A 1 105 ? -19.502 -22.838 27.243 1.00 92.12 105 VAL A N 1
ATOM 865 C CA . VAL A 1 105 ? -19.230 -22.531 25.829 1.00 92.12 105 VAL A CA 1
ATOM 866 C C . VAL A 1 105 ? -18.647 -23.759 25.130 1.00 92.12 105 VAL A C 1
ATOM 868 O O . VAL A 1 105 ? -19.118 -24.148 24.060 1.00 92.12 105 VAL A O 1
ATOM 871 N N . ARG A 1 106 ? -17.669 -24.418 25.760 1.00 89.25 106 ARG A N 1
ATOM 872 C CA . ARG A 1 106 ? -17.061 -25.661 25.276 1.00 89.25 106 ARG A CA 1
ATOM 873 C C . ARG A 1 106 ? -18.106 -26.773 25.100 1.00 89.25 106 ARG A C 1
ATOM 875 O O . ARG A 1 106 ? -18.133 -27.410 24.047 1.00 89.25 106 ARG A O 1
ATOM 882 N N . SER A 1 107 ? -18.975 -26.987 26.089 1.00 91.25 107 SER A N 1
ATOM 883 C CA . SER A 1 107 ? -20.005 -28.039 26.067 1.00 91.25 107 SER A CA 1
ATOM 884 C C . SER A 1 107 ? -21.046 -27.808 24.965 1.00 91.25 107 SER A C 1
ATOM 886 O O . SER A 1 107 ? -21.483 -28.764 24.326 1.00 91.25 107 SER A O 1
ATOM 888 N N . LEU A 1 108 ? -21.411 -26.550 24.687 1.00 92.94 108 LEU A N 1
ATOM 889 C CA . LEU A 1 108 ? -22.282 -26.190 23.559 1.00 92.94 108 LEU A CA 1
ATOM 890 C C . LEU A 1 108 ? -21.601 -26.437 22.206 1.00 92.94 108 LEU A C 1
ATOM 892 O O . LEU A 1 108 ? -22.205 -27.012 21.299 1.00 92.94 108 LEU A O 1
ATOM 896 N N . VAL A 1 109 ? -20.331 -26.040 22.067 1.00 90.12 109 VAL A N 1
ATOM 897 C CA . VAL A 1 109 ? -19.552 -26.259 20.836 1.00 90.12 109 VAL A CA 1
ATOM 898 C C . VAL A 1 109 ? -19.402 -27.751 20.531 1.00 90.12 109 VAL A C 1
ATOM 900 O O . VAL A 1 109 ? -19.598 -28.155 19.387 1.00 90.12 109 VAL A O 1
ATOM 903 N N . HIS A 1 110 ? -19.135 -28.581 21.545 1.00 87.25 110 HIS A N 1
ATOM 904 C CA . HIS A 1 110 ? -19.030 -30.041 21.396 1.00 87.25 110 HIS A CA 1
ATOM 905 C C . HIS A 1 110 ? -20.369 -30.777 21.370 1.00 87.25 110 HIS A C 1
ATOM 907 O O . HIS A 1 110 ? -20.382 -32.002 21.246 1.00 87.25 110 HIS A O 1
ATOM 913 N N . GLN A 1 111 ? -21.496 -30.061 21.448 1.00 89.81 111 GLN A N 1
ATOM 914 C CA . GLN A 1 111 ? -22.839 -30.651 21.455 1.00 89.81 111 GLN A CA 1
ATOM 915 C C . GLN A 1 111 ? -23.066 -31.624 22.632 1.00 89.81 111 GLN A C 1
ATOM 917 O O . GLN A 1 111 ? -23.870 -32.554 22.532 1.00 89.81 111 GLN A O 1
ATOM 922 N N . GLU A 1 112 ? -22.350 -31.416 23.743 1.00 90.25 112 GLU A N 1
ATOM 923 C CA . GLU A 1 112 ? -22.499 -32.158 25.003 1.00 90.25 112 GLU A CA 1
ATOM 924 C C . GLU A 1 112 ? -23.772 -31.703 25.747 1.00 90.25 112 GLU A C 1
ATOM 926 O O . GLU A 1 112 ? -24.460 -32.511 26.369 1.00 90.25 112 GLU A O 1
ATOM 931 N N . VAL A 1 113 ? -24.134 -30.422 25.605 1.00 92.75 113 VAL A N 1
ATOM 932 C CA . VAL A 1 113 ? -25.365 -29.806 26.128 1.00 92.75 113 VAL A CA 1
ATOM 933 C C . VAL A 1 113 ? -26.175 -29.225 24.964 1.00 92.75 113 VAL A C 1
ATOM 935 O O . VAL A 1 113 ? -25.600 -28.692 24.021 1.00 92.75 113 VAL A O 1
ATOM 938 N N . LEU A 1 114 ? -27.512 -29.338 25.021 1.00 94.81 114 LEU A N 1
ATOM 939 C CA . LEU A 1 114 ? -28.444 -28.890 23.966 1.00 94.81 114 LEU A CA 1
ATOM 940 C C . LEU A 1 114 ? -28.074 -29.400 22.559 1.00 94.81 114 LEU A C 1
ATOM 942 O O . LEU A 1 114 ? -28.026 -28.646 21.588 1.00 94.81 114 LEU A O 1
ATOM 946 N N . LYS A 1 115 ? -27.829 -30.710 22.448 1.00 94.44 115 LYS A N 1
ATOM 947 C CA . LYS A 1 115 ? -27.442 -31.372 21.196 1.00 94.44 115 LYS A CA 1
ATOM 948 C C . LYS A 1 115 ? -28.408 -31.048 20.050 1.00 94.44 115 LYS A C 1
ATOM 950 O O . LYS A 1 115 ? -29.584 -31.388 20.113 1.00 94.44 115 LYS A O 1
ATOM 955 N N . GLY A 1 116 ? -27.881 -30.455 18.984 1.00 93.81 116 GLY A N 1
ATOM 956 C CA . GLY A 1 116 ? -28.617 -29.952 17.826 1.00 93.81 116 GLY A CA 1
ATOM 957 C C . GLY A 1 116 ? -28.518 -28.434 17.661 1.00 93.81 116 GLY A C 1
ATOM 958 O O . GLY A 1 116 ? -28.752 -27.942 16.558 1.00 93.81 116 GLY A O 1
ATOM 959 N N . CYS A 1 117 ? -28.142 -27.686 18.706 1.00 96.06 117 CYS A N 1
ATOM 960 C CA . CYS A 1 117 ? -28.044 -26.231 18.625 1.00 96.06 117 CYS A CA 1
ATOM 961 C C . CYS A 1 117 ? -26.895 -25.760 17.731 1.00 96.06 117 CYS A C 1
ATOM 963 O O . CYS A 1 117 ? -25.842 -26.391 17.639 1.00 96.06 117 CYS A O 1
ATOM 965 N N . SER A 1 118 ? -27.072 -24.593 17.119 1.00 95.62 118 SER A N 1
ATOM 966 C CA . SER A 1 118 ? -26.014 -23.919 16.369 1.00 95.62 118 SER A CA 1
ATOM 967 C C . SER A 1 118 ? -25.210 -22.991 17.279 1.00 95.62 118 SER A C 1
ATOM 969 O O . SER A 1 118 ? -25.773 -22.330 18.151 1.00 95.62 118 SER A O 1
ATOM 971 N N . VAL A 1 119 ? -23.899 -22.895 17.049 1.00 94.62 119 VAL A N 1
ATOM 972 C CA . VAL A 1 119 ? -23.006 -21.983 17.777 1.00 94.62 119 VAL A CA 1
ATOM 973 C C . VAL A 1 119 ? -22.203 -21.152 16.777 1.00 94.62 119 VAL A C 1
ATOM 975 O O . VAL A 1 119 ? -21.619 -21.695 15.842 1.00 94.62 119 VAL A O 1
ATOM 978 N N . LEU A 1 120 ? -22.177 -19.832 16.966 1.00 94.06 120 LEU A N 1
ATOM 979 C CA . LEU A 1 120 ? -21.368 -18.885 16.200 1.00 94.06 120 LEU A CA 1
ATOM 980 C C . LEU A 1 120 ? -20.402 -18.179 17.149 1.00 94.06 120 LEU A C 1
ATOM 982 O O . LEU A 1 120 ? -20.843 -17.507 18.075 1.00 94.06 120 LEU A O 1
ATOM 986 N N . ILE A 1 121 ? -19.101 -18.286 16.888 1.00 91.12 121 ILE A N 1
ATOM 987 C CA . ILE A 1 121 ? -18.056 -17.594 17.649 1.00 91.12 121 ILE A CA 1
ATOM 988 C C . ILE A 1 121 ? -17.370 -16.587 16.727 1.00 91.12 121 ILE A C 1
ATOM 990 O O . ILE A 1 121 ? -17.045 -16.919 15.586 1.00 91.12 121 ILE A O 1
ATOM 994 N N . THR A 1 122 ? -17.147 -15.363 17.202 1.00 90.31 122 THR A N 1
ATOM 995 C CA . THR A 1 122 ? -16.286 -14.385 16.518 1.00 90.31 122 THR A CA 1
ATOM 996 C C . THR A 1 122 ? -14.996 -14.196 17.303 1.00 90.31 122 THR A C 1
ATOM 998 O O . THR A 1 122 ? -14.984 -14.279 18.530 1.00 90.31 122 THR A O 1
ATOM 1001 N N . SER A 1 123 ? -13.888 -13.965 16.602 1.00 83.19 123 SER A N 1
ATOM 1002 C CA . SER A 1 123 ? -12.596 -13.731 17.238 1.00 83.19 123 SER A CA 1
ATOM 1003 C C . SER A 1 123 ? -11.633 -13.025 16.293 1.00 83.19 123 SER A C 1
ATOM 1005 O O . SER A 1 123 ? -11.738 -13.172 15.070 1.00 83.19 123 SER A O 1
ATOM 1007 N N . ARG A 1 124 ? -10.670 -12.286 16.845 1.00 76.12 124 ARG A N 1
ATOM 1008 C CA . ARG A 1 124 ? -9.479 -11.865 16.100 1.00 76.12 124 ARG A CA 1
ATOM 1009 C C . ARG A 1 124 ? -8.531 -13.045 15.853 1.00 76.12 124 ARG A C 1
ATOM 1011 O O . ARG A 1 124 ? -8.428 -13.936 16.694 1.00 76.12 124 ARG A O 1
ATOM 1018 N N . PRO A 1 125 ? -7.728 -13.001 14.771 1.00 69.06 125 PRO A N 1
ATOM 1019 C CA . PRO A 1 125 ? -6.733 -14.033 14.485 1.00 69.06 125 PRO A CA 1
ATOM 1020 C C . PRO A 1 125 ? -5.747 -14.312 15.632 1.00 69.06 125 PRO A C 1
ATOM 1022 O O . PRO A 1 125 ? -5.240 -15.417 15.763 1.00 69.06 125 PRO A O 1
ATOM 1025 N N . THR A 1 126 ? -5.484 -13.334 16.500 1.00 62.75 126 THR A N 1
ATOM 1026 C CA . THR A 1 126 ? -4.561 -13.479 17.636 1.00 62.75 126 THR A CA 1
ATOM 1027 C C . THR A 1 126 ? -5.002 -14.514 18.671 1.00 62.75 126 THR A C 1
ATOM 1029 O O . THR A 1 126 ? -4.158 -15.006 19.407 1.00 62.75 126 THR A O 1
ATOM 1032 N N . ALA A 1 127 ? -6.288 -14.870 18.725 1.00 63.44 127 ALA A N 1
ATOM 1033 C CA . ALA A 1 127 ? -6.795 -15.923 19.603 1.00 63.44 127 ALA A CA 1
ATOM 1034 C C . ALA A 1 127 ? -7.008 -17.268 18.872 1.00 63.44 127 ALA A C 1
ATOM 1036 O O . ALA A 1 127 ? -7.578 -18.192 19.456 1.00 63.44 127 ALA A O 1
ATOM 1037 N N . LEU A 1 128 ? -6.522 -17.416 17.627 1.00 64.56 128 LEU A N 1
ATOM 1038 C CA . LEU A 1 128 ? -6.661 -18.646 16.828 1.00 64.56 128 LEU A CA 1
ATOM 1039 C C . LEU A 1 128 ? -6.064 -19.884 17.507 1.00 64.56 128 LEU A C 1
ATOM 1041 O O . LEU A 1 128 ? -6.652 -20.949 17.385 1.00 64.56 128 LEU A O 1
ATOM 1045 N N . GLU A 1 129 ? -4.989 -19.754 18.294 1.00 63.16 129 GLU A N 1
ATOM 1046 C CA . GLU A 1 129 ? -4.391 -20.890 19.022 1.00 63.16 129 GLU A CA 1
ATOM 1047 C C . GLU A 1 129 ? -5.368 -21.558 20.007 1.00 63.16 129 GLU A C 1
ATOM 1049 O O . GLU A 1 129 ? -5.232 -22.737 20.337 1.00 63.16 129 GLU A O 1
ATOM 1054 N N . SER A 1 130 ? -6.360 -20.814 20.515 1.00 60.56 130 SER A N 1
ATOM 1055 C CA . SER A 1 130 ? -7.421 -21.385 21.356 1.00 60.56 130 SER A CA 1
ATOM 1056 C C . SER A 1 130 ? -8.437 -22.189 20.542 1.00 60.56 130 SER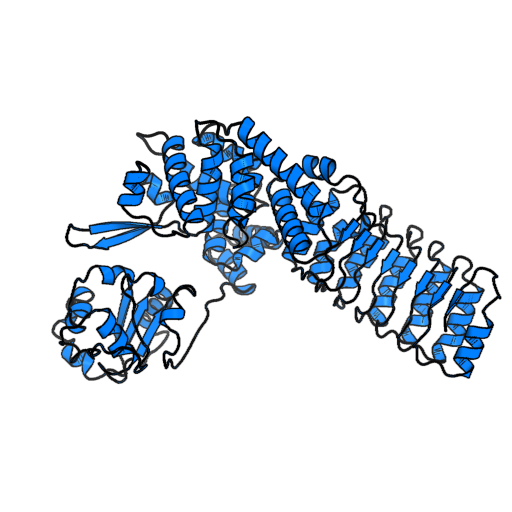 A C 1
ATOM 1058 O O . SER A 1 130 ? -9.054 -23.109 21.071 1.00 60.56 130 SER A O 1
ATOM 1060 N N . LEU A 1 131 ? -8.564 -21.878 19.251 1.00 65.38 131 LEU A N 1
ATOM 1061 C CA . LEU A 1 131 ? -9.496 -22.488 18.312 1.00 65.38 131 LEU A CA 1
ATOM 1062 C C . LEU A 1 131 ? -8.854 -23.581 17.432 1.00 65.38 131 LEU A C 1
ATOM 1064 O O . LEU A 1 131 ? -9.549 -24.210 16.626 1.00 65.38 131 LEU A O 1
ATOM 1068 N N . ASP A 1 132 ? -7.549 -23.823 17.576 1.00 60.53 132 ASP A N 1
ATOM 1069 C CA . ASP A 1 132 ? -6.853 -24.889 16.864 1.00 60.53 132 ASP A CA 1
ATOM 1070 C C . ASP A 1 132 ? -7.487 -26.249 17.199 1.00 60.53 132 ASP A C 1
ATOM 1072 O O . ASP A 1 132 ? -7.663 -26.629 18.358 1.00 60.53 132 ASP A O 1
ATOM 1076 N N . HIS A 1 133 ? -7.831 -27.002 16.152 1.00 60.50 133 HIS A N 1
ATOM 1077 C CA . HIS A 1 133 ? -8.440 -28.336 16.224 1.00 60.50 133 HIS A CA 1
ATOM 1078 C C . HIS A 1 133 ? -9.882 -28.410 16.752 1.00 60.50 133 HIS A C 1
ATOM 1080 O O . HIS A 1 133 ? -10.337 -29.503 17.104 1.00 60.50 133 HIS A O 1
ATOM 1086 N N . ILE A 1 134 ? -10.642 -27.308 16.757 1.00 67.38 134 ILE A N 1
ATOM 1087 C CA . ILE A 1 134 ? -12.100 -27.420 16.908 1.00 67.38 134 ILE A CA 1
ATOM 1088 C C . ILE A 1 134 ? -12.662 -28.155 15.691 1.00 67.38 134 ILE A C 1
ATOM 1090 O O . ILE A 1 134 ? -12.419 -27.764 14.547 1.00 67.38 134 ILE A O 1
ATOM 1094 N N . SER A 1 135 ? -13.466 -29.192 15.926 1.00 63.78 135 SER A N 1
ATOM 1095 C CA . SER A 1 135 ? -14.309 -29.796 14.896 1.00 63.78 135 SER A CA 1
ATOM 1096 C C . SER A 1 135 ? -15.457 -28.842 14.546 1.00 63.78 135 SER A C 1
ATOM 1098 O O . SER A 1 135 ? -16.593 -29.047 14.968 1.00 63.78 135 SER A O 1
ATOM 1100 N N . THR A 1 136 ? -15.161 -27.756 13.828 1.00 69.69 136 THR A N 1
ATOM 1101 C CA . THR A 1 136 ? -16.185 -26.835 13.319 1.00 69.69 136 THR A CA 1
ATOM 1102 C C . THR A 1 136 ? -16.716 -27.337 11.980 1.00 69.69 136 THR A C 1
ATOM 1104 O O . THR A 1 136 ? -16.007 -27.970 11.194 1.00 69.69 136 THR A O 1
ATOM 1107 N N . ASN A 1 137 ? -17.975 -27.022 11.687 1.00 73.81 137 ASN A N 1
ATOM 1108 C CA . ASN A 1 137 ? -18.553 -27.269 10.367 1.00 73.81 137 ASN A CA 1
ATOM 1109 C C . ASN A 1 137 ? -18.157 -26.191 9.344 1.00 73.81 137 ASN A C 1
ATOM 1111 O O . ASN A 1 137 ? -18.293 -26.422 8.143 1.00 73.81 137 ASN A O 1
ATOM 1115 N N . LEU A 1 138 ? -17.717 -25.011 9.803 1.00 85.44 138 LEU A N 1
ATOM 1116 C CA . LEU A 1 138 ? -17.424 -23.859 8.956 1.00 85.44 138 LEU A CA 1
ATOM 1117 C C . LEU A 1 138 ? -16.406 -22.916 9.610 1.00 85.44 138 LEU A C 1
ATOM 1119 O O . LEU A 1 138 ? -16.532 -22.560 10.780 1.00 85.44 138 LEU A O 1
ATOM 1123 N N . TRP A 1 139 ? -15.462 -22.449 8.797 1.00 84.88 139 TRP A N 1
ATOM 1124 C CA . TRP A 1 139 ? -14.565 -21.337 9.095 1.00 84.88 139 TRP A CA 1
ATOM 1125 C C . TRP A 1 139 ? -14.794 -20.224 8.076 1.00 84.88 139 TRP A C 1
ATOM 1127 O O . TRP A 1 139 ? -14.882 -20.492 6.878 1.00 84.88 139 TRP A O 1
ATOM 1137 N N . ALA A 1 140 ? -14.903 -18.982 8.548 1.00 87.62 140 ALA A N 1
ATOM 1138 C CA . ALA A 1 140 ? -15.082 -17.816 7.693 1.00 87.62 140 ALA A CA 1
ATOM 1139 C C . ALA A 1 140 ? -14.147 -16.687 8.136 1.00 87.62 140 ALA A C 1
ATOM 1141 O O . ALA A 1 140 ? -14.217 -16.225 9.273 1.00 87.62 140 ALA A O 1
ATOM 1142 N N . GLU A 1 141 ? -13.296 -16.231 7.221 1.00 87.62 141 GLU A N 1
ATOM 1143 C CA . GLU A 1 141 ? -12.429 -15.075 7.430 1.00 87.62 141 GLU A CA 1
ATOM 1144 C C . GLU A 1 141 ? -13.120 -13.802 6.925 1.00 87.62 141 GLU A C 1
ATOM 1146 O O . GLU A 1 141 ? -13.622 -13.744 5.799 1.00 87.62 141 GLU A O 1
ATOM 1151 N N . ILE A 1 142 ? -13.155 -12.764 7.764 1.00 88.12 142 ILE A N 1
ATOM 1152 C CA . ILE A 1 142 ? -13.707 -11.460 7.390 1.00 88.12 142 ILE A CA 1
ATOM 1153 C C . ILE A 1 142 ? -12.574 -10.609 6.832 1.00 88.12 142 ILE A C 1
ATOM 1155 O O . ILE A 1 142 ? -11.815 -10.002 7.581 1.00 88.12 142 ILE A O 1
ATOM 1159 N N . LEU A 1 143 ? -12.494 -10.546 5.507 1.00 86.06 143 LEU A N 1
ATOM 1160 C CA . LEU A 1 143 ? -11.449 -9.796 4.818 1.00 86.06 143 LEU A CA 1
ATOM 1161 C C . LEU A 1 143 ? -11.671 -8.278 4.953 1.00 86.06 143 LEU A C 1
ATOM 1163 O O . LEU A 1 143 ? -10.788 -7.569 5.414 1.00 86.06 143 LEU A O 1
ATOM 1167 N N . GLY A 1 144 ? -12.862 -7.773 4.617 1.00 90.00 144 GLY A N 1
ATOM 1168 C CA . GLY A 1 144 ? -13.165 -6.337 4.613 1.00 90.00 144 GLY A CA 1
ATOM 1169 C C . GLY A 1 144 ? -13.984 -5.932 3.387 1.00 90.00 144 GLY A C 1
ATOM 1170 O O . GLY A 1 144 ? -14.714 -6.745 2.819 1.00 90.00 144 GLY A O 1
ATOM 1171 N N . PHE A 1 145 ? -13.876 -4.672 2.967 1.00 92.75 145 PHE A N 1
ATOM 1172 C CA . PHE A 1 145 ? -14.518 -4.164 1.758 1.00 92.75 145 PHE A CA 1
ATOM 1173 C C . PHE A 1 145 ? -13.682 -4.426 0.503 1.00 92.75 145 PHE A C 1
ATOM 1175 O O . PHE A 1 145 ? -12.642 -3.801 0.263 1.00 92.75 145 PHE A O 1
ATOM 1182 N N . PHE A 1 146 ? -14.215 -5.264 -0.382 1.00 90.19 146 PHE A N 1
ATOM 1183 C CA . PHE A 1 146 ? -13.827 -5.258 -1.793 1.00 90.19 146 PHE A CA 1
ATOM 1184 C C . PHE A 1 146 ? -14.199 -3.926 -2.458 1.00 90.19 146 PHE A C 1
ATOM 1186 O O . PHE A 1 146 ? -14.971 -3.151 -1.892 1.00 90.19 146 PHE A O 1
ATOM 1193 N N . ALA A 1 147 ? -13.663 -3.662 -3.654 1.00 88.31 147 ALA A N 1
ATOM 1194 C CA . ALA A 1 147 ? -13.825 -2.388 -4.363 1.00 88.31 147 ALA A CA 1
ATOM 1195 C C . ALA A 1 147 ? -15.280 -1.882 -4.360 1.00 88.31 147 ALA A C 1
ATOM 1197 O O . ALA A 1 147 ? -15.549 -0.807 -3.835 1.00 88.31 147 ALA A O 1
ATOM 1198 N N . GLU A 1 148 ? -16.227 -2.705 -4.814 1.00 92.19 148 GLU A N 1
ATOM 1199 C CA . GLU A 1 148 ? -17.659 -2.369 -4.862 1.00 92.19 148 GLU A CA 1
ATOM 1200 C C . GLU A 1 148 ? -18.242 -2.017 -3.485 1.00 92.19 148 GLU A C 1
ATOM 1202 O O . GLU A 1 148 ? -19.016 -1.070 -3.360 1.00 92.19 148 GLU A O 1
ATOM 1207 N N . GLY A 1 149 ? -17.825 -2.735 -2.437 1.00 93.38 149 GLY A N 1
ATOM 1208 C CA . GLY A 1 149 ? -18.256 -2.483 -1.062 1.00 93.38 149 GLY A CA 1
ATOM 1209 C C . GLY A 1 149 ? -17.769 -1.138 -0.523 1.00 93.38 149 GLY A C 1
ATOM 1210 O O . GLY A 1 149 ? -18.514 -0.467 0.187 1.00 93.38 149 GLY A O 1
ATOM 1211 N N . ARG A 1 150 ? -16.558 -0.701 -0.904 1.00 93.38 150 ARG A N 1
ATOM 1212 C CA . ARG A 1 150 ? -16.031 0.630 -0.546 1.00 93.38 150 ARG A CA 1
ATOM 1213 C C . ARG A 1 150 ? -16.893 1.723 -1.166 1.00 93.38 150 ARG A C 1
ATOM 1215 O O . ARG A 1 150 ? -17.263 2.681 -0.493 1.00 93.38 150 ARG A O 1
ATOM 1222 N N . GLU A 1 151 ? -17.230 1.567 -2.446 1.00 93.69 151 GLU A N 1
ATOM 1223 C CA . GLU A 1 151 ? -18.043 2.546 -3.169 1.00 93.69 151 GLU A CA 1
ATOM 1224 C C . GLU A 1 151 ? -19.470 2.622 -2.629 1.00 93.69 151 GLU A C 1
ATOM 1226 O O . GLU A 1 151 ? -19.989 3.720 -2.437 1.00 93.69 151 GLU A O 1
ATOM 1231 N N . ASP A 1 152 ? -20.104 1.473 -2.386 1.00 94.94 152 ASP A N 1
ATOM 1232 C CA . ASP A 1 152 ? -21.456 1.400 -1.828 1.00 94.94 152 ASP A CA 1
ATOM 1233 C C . ASP A 1 152 ? -21.507 2.007 -0.421 1.00 94.94 152 ASP A C 1
ATOM 1235 O O . ASP A 1 152 ? -22.408 2.792 -0.127 1.00 94.94 152 ASP A O 1
ATOM 1239 N N . TYR A 1 153 ? -20.505 1.731 0.419 1.00 95.75 153 TYR A N 1
ATOM 1240 C CA . TYR A 1 153 ? -20.420 2.325 1.750 1.00 95.75 153 TYR A CA 1
ATOM 1241 C C . TYR A 1 153 ? -20.323 3.853 1.689 1.00 95.75 153 TYR A C 1
ATOM 1243 O O . TYR A 1 153 ? -21.129 4.536 2.320 1.00 95.75 153 TYR A O 1
ATOM 1251 N N . ILE A 1 154 ? -19.392 4.396 0.893 1.00 95.19 154 ILE A N 1
ATOM 1252 C CA . ILE A 1 154 ? -19.223 5.850 0.731 1.00 95.19 154 ILE A CA 1
ATOM 1253 C C . ILE A 1 154 ? -20.526 6.476 0.219 1.00 95.19 154 ILE A C 1
ATOM 1255 O O . ILE A 1 154 ? -21.001 7.454 0.790 1.00 95.19 154 ILE A O 1
ATOM 1259 N N . LYS A 1 155 ? -21.156 5.886 -0.804 1.00 95.12 155 LYS A N 1
ATOM 1260 C CA . LYS A 1 155 ? -22.427 6.389 -1.351 1.00 95.12 155 LYS A CA 1
ATOM 1261 C C . LYS A 1 155 ? -23.546 6.431 -0.314 1.00 95.12 155 LYS A C 1
ATOM 1263 O O . LYS A 1 155 ? -24.315 7.380 -0.307 1.00 95.12 155 LYS A O 1
ATOM 1268 N N . ARG A 1 156 ? -23.639 5.424 0.558 1.00 95.31 156 ARG A N 1
ATOM 1269 C CA . ARG A 1 156 ? -24.672 5.360 1.606 1.00 95.31 156 ARG A CA 1
ATOM 1270 C C . ARG A 1 156 ? -24.379 6.253 2.803 1.00 95.31 156 ARG A C 1
ATOM 1272 O O . ARG A 1 156 ? -25.317 6.661 3.480 1.00 95.31 156 ARG A O 1
ATOM 1279 N N . PHE A 1 157 ? -23.107 6.524 3.086 1.00 96.38 157 PHE A N 1
ATOM 1280 C CA . PHE A 1 157 ? -22.716 7.403 4.185 1.00 96.38 157 PHE A CA 1
ATOM 1281 C C . PHE A 1 157 ? -23.186 8.841 3.933 1.00 96.38 157 PHE A C 1
ATOM 1283 O O . PHE A 1 157 ? -23.724 9.495 4.825 1.00 96.38 157 PHE A O 1
ATOM 1290 N N . PHE A 1 158 ? -23.010 9.333 2.705 1.00 94.94 158 PHE A N 1
ATOM 1291 C CA . PHE A 1 158 ? -23.399 10.686 2.322 1.00 94.94 158 PHE A CA 1
ATOM 1292 C C . PHE A 1 158 ? -24.835 10.714 1.796 1.00 94.94 158 PHE A C 1
ATOM 1294 O O . PHE A 1 158 ? -25.112 10.237 0.703 1.00 94.94 158 PHE A O 1
ATOM 1301 N N . ALA A 1 159 ? -25.745 11.332 2.554 1.00 90.06 159 ALA A N 1
ATOM 1302 C CA . ALA A 1 159 ? -27.150 11.462 2.152 1.00 90.06 159 ALA A CA 1
ATOM 1303 C C . ALA A 1 159 ? -27.357 12.277 0.855 1.00 90.06 159 ALA A C 1
ATOM 1305 O O . ALA A 1 159 ? -28.351 12.083 0.163 1.00 90.06 159 ALA A O 1
ATOM 1306 N N . ASP A 1 160 ? -26.437 13.194 0.537 1.00 94.25 160 ASP A N 1
ATOM 1307 C CA . ASP A 1 160 ? -26.446 13.978 -0.702 1.00 94.25 160 ASP A CA 1
ATOM 1308 C C . ASP A 1 160 ? -25.619 13.262 -1.784 1.00 94.25 160 ASP A C 1
ATOM 1310 O O . ASP A 1 160 ? -24.404 13.096 -1.642 1.00 94.25 160 ASP A O 1
ATOM 1314 N N . GLU A 1 161 ? -26.272 12.864 -2.880 1.00 94.25 161 GLU A N 1
ATOM 1315 C CA . GLU A 1 161 ? -25.646 12.113 -3.978 1.00 94.25 161 GLU A CA 1
ATOM 1316 C C . GLU A 1 161 ? -24.504 12.873 -4.668 1.00 94.25 161 GLU A C 1
ATOM 1318 O O . GLU A 1 161 ? -23.532 12.260 -5.118 1.00 94.25 161 GLU A O 1
ATOM 1323 N N . LYS A 1 162 ? -24.582 14.206 -4.746 1.00 94.25 162 LYS A N 1
ATOM 1324 C CA . LYS A 1 162 ? -23.539 15.027 -5.368 1.00 94.25 162 LYS A CA 1
ATOM 1325 C C . LYS A 1 162 ? -22.295 15.059 -4.489 1.00 94.25 162 LYS A C 1
ATOM 1327 O O . LYS A 1 162 ? -21.183 14.917 -4.997 1.00 94.25 162 LYS A O 1
ATOM 1332 N N . ILE A 1 163 ? -22.476 15.203 -3.177 1.00 94.44 163 ILE A N 1
ATOM 1333 C CA . ILE A 1 163 ? -21.373 15.124 -2.210 1.00 94.44 163 ILE A CA 1
ATOM 1334 C C . ILE A 1 163 ? -20.755 13.725 -2.235 1.00 94.44 163 ILE A C 1
ATOM 1336 O O . ILE A 1 163 ? -19.534 13.601 -2.315 1.00 94.44 163 ILE A O 1
ATOM 1340 N N . ALA A 1 164 ? -21.586 12.679 -2.238 1.00 95.94 164 ALA A N 1
ATOM 1341 C CA . ALA A 1 164 ? -21.137 11.295 -2.328 1.00 95.94 164 ALA A CA 1
ATOM 1342 C C . ALA A 1 164 ? -20.261 11.048 -3.567 1.00 95.94 164 ALA A C 1
ATOM 1344 O O . ALA A 1 164 ? -19.207 10.419 -3.469 1.00 95.94 164 ALA A O 1
ATOM 1345 N N . TYR A 1 165 ? -20.682 11.566 -4.726 1.00 95.19 165 TYR A N 1
ATOM 1346 C CA . TYR A 1 165 ? -19.935 11.457 -5.976 1.00 95.19 165 TYR A CA 1
ATOM 1347 C C . TYR A 1 165 ? -18.571 12.153 -5.900 1.00 95.19 165 TYR A C 1
ATOM 1349 O O . TYR A 1 165 ? -17.561 11.547 -6.259 1.00 95.19 165 TYR A O 1
ATOM 1357 N N . GLU A 1 166 ? -18.514 13.390 -5.398 1.00 94.56 166 GLU A N 1
ATOM 1358 C CA . GLU A 1 166 ? -17.252 14.133 -5.283 1.00 94.56 166 GLU A CA 1
ATOM 1359 C C . GLU A 1 166 ? -16.287 13.496 -4.279 1.00 94.56 166 GLU A C 1
ATOM 1361 O O . GLU A 1 166 ? -15.091 13.394 -4.562 1.00 94.56 166 GLU A O 1
ATOM 1366 N N . VAL A 1 167 ? -16.794 13.003 -3.144 1.00 94.88 167 VAL A N 1
ATOM 1367 C CA . VAL A 1 167 ? -15.984 12.253 -2.177 1.00 94.88 167 VAL A CA 1
ATOM 1368 C C . VAL A 1 167 ? -15.461 10.971 -2.814 1.00 94.88 167 VAL A C 1
ATOM 1370 O O . VAL A 1 167 ? -14.265 10.702 -2.749 1.00 94.88 167 VAL A O 1
ATOM 1373 N N . LEU A 1 168 ? -16.316 10.192 -3.478 1.00 95.06 168 LEU A N 1
ATOM 1374 C CA . LEU A 1 168 ? -15.897 8.948 -4.116 1.00 95.06 168 LEU A CA 1
ATOM 1375 C C . LEU A 1 168 ? -14.843 9.189 -5.201 1.00 95.06 168 LEU A C 1
ATOM 1377 O O . LEU A 1 168 ? -13.863 8.446 -5.277 1.00 95.06 168 LEU A O 1
ATOM 1381 N N . ARG A 1 169 ? -15.023 10.233 -6.018 1.00 94.50 169 ARG A N 1
ATOM 1382 C CA . ARG A 1 169 ? -14.051 10.649 -7.033 1.00 94.50 169 ARG A CA 1
ATOM 1383 C C . ARG A 1 169 ? -12.711 10.988 -6.385 1.00 94.50 169 ARG A C 1
ATOM 1385 O O . ARG A 1 169 ? -11.691 10.440 -6.791 1.00 94.50 169 ARG A O 1
ATOM 1392 N N . TYR A 1 170 ? -12.726 11.819 -5.343 1.00 94.00 170 TYR A N 1
ATOM 1393 C CA . TYR A 1 170 ? -11.524 12.192 -4.601 1.00 94.00 170 TYR A CA 1
ATOM 1394 C C . TYR A 1 170 ? -10.798 10.981 -4.005 1.00 94.00 170 TYR A C 1
ATOM 1396 O O . TYR A 1 170 ? -9.585 10.847 -4.150 1.00 94.00 170 TYR A O 1
ATOM 1404 N N . VAL A 1 171 ? -11.539 10.083 -3.352 1.00 93.38 171 VAL A N 1
ATOM 1405 C CA . VAL A 1 171 ? -10.962 8.896 -2.720 1.00 93.38 171 VAL A CA 1
ATOM 1406 C C . VAL A 1 171 ? -10.343 7.984 -3.778 1.00 93.38 171 VAL A C 1
ATOM 1408 O O . VAL A 1 171 ? -9.209 7.566 -3.596 1.00 93.38 171 VAL A O 1
ATOM 1411 N N . LYS A 1 172 ? -11.014 7.736 -4.911 1.00 90.50 172 LYS A N 1
ATOM 1412 C CA . LYS A 1 172 ? -10.469 6.921 -6.015 1.00 90.50 172 LYS A CA 1
ATOM 1413 C C . LYS A 1 172 ? -9.217 7.516 -6.664 1.00 90.50 172 LYS A C 1
ATOM 1415 O O . LYS A 1 172 ? -8.381 6.768 -7.158 1.00 90.50 172 LYS A O 1
ATOM 1420 N N . GLU A 1 173 ? -9.093 8.841 -6.682 1.00 89.25 173 GLU A N 1
ATOM 1421 C CA . GLU A 1 173 ? -7.897 9.535 -7.178 1.00 89.25 173 GLU A CA 1
ATOM 1422 C C . GLU A 1 173 ? -6.708 9.431 -6.199 1.00 89.25 173 GLU A C 1
ATOM 1424 O O . GLU A 1 173 ? -5.567 9.661 -6.602 1.00 89.25 173 GLU A O 1
ATOM 1429 N N . ASN A 1 174 ? -6.946 9.061 -4.932 1.00 88.19 174 ASN A N 1
ATOM 1430 C CA . ASN A 1 174 ? -5.918 8.867 -3.912 1.00 88.19 174 ASN A CA 1
ATOM 1431 C C . ASN A 1 174 ? -5.783 7.387 -3.511 1.00 88.19 174 ASN A C 1
ATOM 1433 O O . ASN A 1 174 ? -6.483 6.889 -2.627 1.00 88.19 174 ASN A O 1
ATOM 1437 N N . ASP A 1 175 ? -4.812 6.700 -4.111 1.00 83.50 175 ASP A N 1
ATOM 1438 C CA . ASP A 1 175 ? -4.617 5.254 -3.937 1.00 83.50 175 ASP A CA 1
ATOM 1439 C C . ASP A 1 175 ? -4.374 4.824 -2.493 1.00 83.50 175 ASP A C 1
ATOM 1441 O O . ASP A 1 175 ? -4.839 3.760 -2.081 1.00 83.50 175 ASP A O 1
ATOM 1445 N N . ILE A 1 176 ? -3.666 5.644 -1.711 1.00 84.69 176 ILE A N 1
ATOM 1446 C CA . ILE A 1 176 ? -3.353 5.331 -0.314 1.00 84.69 176 ILE A CA 1
ATOM 1447 C C . ILE A 1 176 ? -4.631 5.301 0.504 1.00 84.69 176 ILE A C 1
ATOM 1449 O O . ILE A 1 176 ? -4.912 4.323 1.198 1.00 84.69 176 ILE A O 1
ATOM 1453 N N . ILE A 1 177 ? -5.442 6.341 0.364 1.00 88.38 177 ILE A N 1
ATOM 1454 C CA . ILE A 1 177 ? -6.697 6.457 1.094 1.00 88.38 177 ILE A CA 1
ATOM 1455 C C . ILE A 1 177 ? -7.698 5.398 0.614 1.00 88.38 177 ILE A C 1
ATOM 1457 O O . ILE A 1 177 ? -8.334 4.736 1.437 1.00 88.38 177 ILE A O 1
ATOM 1461 N N . TYR A 1 178 ? -7.808 5.175 -0.699 1.00 89.69 178 TYR A N 1
ATOM 1462 C CA . TYR A 1 178 ? -8.715 4.172 -1.260 1.00 89.69 178 TYR A CA 1
ATOM 1463 C C . TYR A 1 178 ? -8.354 2.739 -0.860 1.00 89.69 178 TYR A C 1
ATOM 1465 O O . TYR A 1 178 ? -9.245 1.929 -0.590 1.00 89.69 178 TYR A O 1
ATOM 1473 N N . THR A 1 179 ? -7.062 2.408 -0.810 1.00 85.62 179 THR A N 1
ATOM 1474 C CA . THR A 1 179 ? -6.598 1.070 -0.416 1.00 85.62 179 THR A CA 1
ATOM 1475 C C . THR A 1 179 ? -6.926 0.797 1.044 1.00 85.62 179 THR A C 1
ATOM 1477 O O . THR A 1 179 ? -7.476 -0.255 1.367 1.00 85.62 179 THR A O 1
ATOM 1480 N N . MET A 1 180 ? -6.686 1.776 1.918 1.00 86.75 180 MET A N 1
ATOM 1481 C CA . MET A 1 180 ? -6.990 1.659 3.343 1.00 86.75 180 MET A CA 1
ATOM 1482 C C . MET A 1 180 ? -8.496 1.511 3.623 1.00 86.75 180 MET A C 1
ATOM 1484 O O . MET A 1 180 ? -8.871 0.864 4.599 1.00 86.75 180 MET A O 1
ATOM 1488 N N . CYS A 1 181 ? -9.373 1.999 2.731 1.00 91.25 181 CYS A N 1
ATOM 1489 C CA . CYS A 1 181 ? -10.826 1.788 2.820 1.00 91.25 181 CYS A CA 1
ATOM 1490 C C . CYS A 1 181 ? -11.266 0.324 2.688 1.00 91.25 181 CYS A C 1
ATOM 1492 O O . CYS A 1 181 ? -12.441 0.033 2.897 1.00 91.25 181 CYS A O 1
ATOM 1494 N N . PHE A 1 182 ? -10.359 -0.604 2.368 1.00 89.69 182 PHE A N 1
ATOM 1495 C CA . PHE A 1 182 ? -10.610 -2.030 2.566 1.00 89.69 182 PHE A CA 1
ATOM 1496 C C . PHE A 1 182 ? -11.029 -2.339 4.011 1.00 89.69 182 PHE A C 1
ATOM 1498 O O . PHE A 1 182 ? -11.895 -3.181 4.227 1.00 89.69 182 PHE A O 1
ATOM 1505 N N . ASN A 1 183 ? -10.467 -1.633 4.996 1.00 89.06 183 ASN A N 1
ATOM 1506 C CA . ASN A 1 183 ? -10.899 -1.723 6.383 1.00 89.06 183 ASN A CA 1
ATOM 1507 C C . ASN A 1 183 ? -12.146 -0.834 6.604 1.00 89.06 183 ASN A C 1
ATOM 1509 O O . ASN A 1 183 ? -12.063 0.386 6.423 1.00 89.06 183 ASN A O 1
ATOM 1513 N N . PRO A 1 184 ? -13.293 -1.397 7.032 1.00 91.88 184 PRO A N 1
ATOM 1514 C CA . PRO A 1 184 ? -14.515 -0.621 7.242 1.00 91.88 184 PRO A CA 1
ATOM 1515 C C . PRO A 1 184 ? -14.390 0.507 8.275 1.00 91.88 184 PRO A C 1
ATOM 1517 O O . PRO A 1 184 ? -14.950 1.581 8.063 1.00 91.88 184 PRO A O 1
ATOM 1520 N N . SER A 1 185 ? -13.635 0.307 9.361 1.00 89.00 185 SER A N 1
ATOM 1521 C CA . SER A 1 185 ? -13.403 1.343 10.377 1.00 89.00 185 SER A CA 1
ATOM 1522 C C . SER A 1 185 ? -12.585 2.503 9.813 1.00 89.00 185 SER A C 1
ATOM 1524 O O . SER A 1 185 ? -12.887 3.660 10.093 1.00 89.00 185 SER A O 1
ATOM 1526 N N . TYR A 1 186 ? -11.593 2.214 8.964 1.00 91.56 186 TYR A N 1
ATOM 1527 C CA . TYR A 1 186 ? -10.859 3.257 8.245 1.00 91.56 186 TYR A CA 1
ATOM 1528 C C . TYR A 1 186 ? -11.775 4.018 7.281 1.00 91.56 186 TYR A C 1
ATOM 1530 O O . TYR A 1 186 ? -11.749 5.246 7.246 1.00 91.56 186 TYR A O 1
ATOM 1538 N N . CYS A 1 187 ? -12.612 3.306 6.519 1.00 94.44 187 CYS A N 1
ATOM 1539 C CA . CYS A 1 187 ? -13.562 3.925 5.594 1.00 94.44 187 CYS A CA 1
ATOM 1540 C C . CYS A 1 187 ? -14.550 4.851 6.329 1.00 94.44 187 CYS A C 1
ATOM 1542 O O . CYS A 1 187 ? -14.840 5.948 5.852 1.00 94.44 187 CYS A O 1
ATOM 1544 N N . TRP A 1 188 ? -14.998 4.461 7.525 1.00 94.25 188 TRP A N 1
ATOM 1545 C CA . TRP A 1 188 ? -15.813 5.306 8.397 1.00 94.25 188 TRP A CA 1
ATOM 1546 C C . TRP A 1 188 ? -15.061 6.563 8.871 1.00 94.25 188 TRP A C 1
ATOM 1548 O O . TRP A 1 188 ? -15.559 7.668 8.660 1.00 94.25 188 TRP A O 1
ATOM 1558 N N . ILE A 1 189 ? -13.841 6.422 9.414 1.00 93.44 189 ILE A N 1
ATOM 1559 C CA . ILE A 1 189 ? -12.981 7.557 9.824 1.00 93.44 189 ILE A CA 1
ATOM 1560 C C . ILE A 1 189 ? -12.778 8.529 8.658 1.00 93.44 189 ILE A C 1
ATOM 1562 O O . ILE A 1 189 ? -12.890 9.748 8.822 1.00 93.44 189 ILE A O 1
ATOM 1566 N N . LEU A 1 190 ? -12.513 7.991 7.466 1.00 94.81 190 LEU A N 1
ATOM 1567 C CA . LEU A 1 190 ? -12.375 8.767 6.244 1.00 94.81 190 LEU A CA 1
ATOM 1568 C C . LEU A 1 190 ? -13.634 9.574 5.944 1.00 94.81 190 LEU A C 1
ATOM 1570 O O . LEU A 1 190 ? -13.546 10.786 5.755 1.00 94.81 190 LEU A O 1
ATOM 1574 N N . CYS A 1 191 ? -14.796 8.925 5.924 1.00 95.06 191 CYS A N 1
ATOM 1575 C CA . CYS A 1 191 ? -16.052 9.598 5.620 1.00 95.06 191 CYS A CA 1
ATOM 1576 C C . CYS A 1 191 ? -16.373 10.690 6.650 1.00 95.06 191 CYS A C 1
ATOM 1578 O O . CYS A 1 191 ? -16.667 11.815 6.252 1.00 95.06 191 CYS A O 1
ATOM 1580 N N . CYS A 1 192 ? -16.208 10.412 7.948 1.00 92.31 192 CYS A N 1
ATOM 1581 C CA . CYS A 1 192 ? -16.364 11.405 9.016 1.00 92.31 192 CYS A CA 1
ATOM 1582 C C . CYS A 1 192 ? -15.417 12.603 8.857 1.00 92.31 192 CYS A C 1
ATOM 1584 O O . CYS A 1 192 ? -15.774 13.731 9.187 1.00 92.31 192 CYS A O 1
ATOM 1586 N N . THR A 1 193 ? -14.208 12.375 8.344 1.00 92.56 193 THR A N 1
ATOM 1587 C CA . THR A 1 193 ? -13.223 13.444 8.141 1.00 92.56 193 THR A CA 1
ATOM 1588 C C . THR A 1 193 ? -13.520 14.278 6.897 1.00 92.56 193 THR A C 1
ATOM 1590 O O . THR A 1 193 ? -13.375 15.500 6.927 1.00 92.56 193 THR A O 1
ATOM 1593 N N . LEU A 1 194 ? -13.948 13.642 5.802 1.00 93.69 194 LEU A N 1
ATOM 1594 C CA . LEU A 1 194 ? -14.250 14.326 4.543 1.00 93.69 194 LEU A CA 1
ATOM 1595 C C . LEU A 1 194 ? -15.601 15.044 4.567 1.00 93.69 194 LEU A C 1
ATOM 1597 O O . LEU A 1 194 ? -15.757 16.057 3.888 1.00 93.69 194 LEU A O 1
ATOM 1601 N N . GLU A 1 195 ? -16.565 14.573 5.357 1.00 92.31 195 GLU A N 1
ATOM 1602 C CA . GLU A 1 195 ? -17.899 15.165 5.440 1.00 92.31 195 GLU A CA 1
ATOM 1603 C C . GLU A 1 195 ? -17.906 16.686 5.656 1.00 92.31 195 GLU A C 1
ATOM 1605 O O . GLU A 1 195 ? -18.480 17.385 4.815 1.00 92.31 195 GLU A O 1
ATOM 1610 N N . PRO A 1 196 ? -17.263 17.247 6.698 1.00 89.62 196 PRO A N 1
ATOM 1611 C CA . PRO A 1 196 ? -17.264 18.692 6.897 1.00 89.62 196 PRO A CA 1
ATOM 1612 C C . PRO A 1 196 ? -16.527 19.452 5.786 1.00 89.62 196 PRO A C 1
ATOM 1614 O O . PRO A 1 196 ? -16.850 20.612 5.549 1.00 89.62 196 PRO A O 1
ATOM 1617 N N . ILE A 1 197 ? -15.564 18.825 5.100 1.00 89.94 197 ILE A N 1
ATOM 1618 C CA . ILE A 1 197 ? -14.784 19.447 4.018 1.00 89.94 197 ILE A CA 1
ATOM 1619 C C . ILE A 1 197 ? -15.643 19.590 2.758 1.00 89.94 197 ILE A C 1
ATOM 1621 O O . ILE A 1 197 ? -15.683 20.657 2.149 1.00 89.94 197 ILE A O 1
ATOM 1625 N N . PHE A 1 198 ? -16.363 18.531 2.383 1.00 91.19 198 PHE A N 1
ATOM 1626 C CA . PHE A 1 198 ? -17.165 18.512 1.159 1.00 91.19 198 PHE A CA 1
ATOM 1627 C C . PHE A 1 198 ? -18.561 19.130 1.337 1.00 91.19 198 PHE A C 1
ATOM 1629 O O . PHE A 1 198 ? -19.113 19.641 0.364 1.00 91.19 198 PHE A O 1
ATOM 1636 N N . LYS A 1 199 ? -19.123 19.154 2.558 1.00 90.06 199 LYS A N 1
ATOM 1637 C CA . LYS A 1 199 ? -20.370 19.891 2.857 1.00 90.06 199 LYS A CA 1
ATOM 1638 C C . LYS A 1 199 ? -20.180 21.408 2.920 1.00 90.06 199 LYS A C 1
ATOM 1640 O O . LYS A 1 199 ? -21.133 22.135 2.661 1.00 90.06 199 LYS A O 1
ATOM 1645 N N . HIS A 1 200 ? -18.975 21.872 3.254 1.00 86.00 200 HIS A N 1
ATOM 1646 C CA . HIS A 1 200 ? -18.666 23.289 3.465 1.00 86.00 200 HIS A CA 1
ATOM 1647 C C . HIS A 1 200 ? -17.433 23.739 2.663 1.00 86.00 200 HIS A C 1
ATOM 1649 O O . HIS A 1 200 ? -16.415 24.126 3.255 1.00 86.00 200 HIS A O 1
ATOM 1655 N N . PRO A 1 201 ? -17.484 23.701 1.315 1.00 76.44 201 PRO A N 1
ATOM 1656 C CA . PRO A 1 201 ? -16.340 24.032 0.458 1.00 76.44 201 PRO A CA 1
ATOM 1657 C C . PRO A 1 201 ? -15.820 25.468 0.661 1.00 76.44 201 PRO A C 1
ATOM 1659 O O . PRO A 1 201 ? -14.646 25.755 0.418 1.00 76.44 201 PRO A O 1
ATOM 1662 N N . GLU A 1 202 ? -16.656 26.375 1.167 1.00 78.69 202 GLU A N 1
ATOM 1663 C CA . GLU A 1 202 ? -16.303 27.746 1.540 1.00 78.69 202 GLU A CA 1
ATOM 1664 C C . GLU A 1 202 ? -15.213 27.838 2.618 1.00 78.69 202 GLU A C 1
ATOM 1666 O O . GLU A 1 202 ? -14.509 28.847 2.681 1.00 78.69 202 GLU A O 1
ATOM 1671 N N . ARG A 1 203 ? -15.016 26.783 3.424 1.00 72.75 203 ARG A N 1
ATOM 1672 C CA . ARG A 1 203 ? -13.960 26.723 4.450 1.00 72.75 203 ARG A CA 1
ATOM 1673 C C . ARG A 1 203 ? -12.552 26.614 3.857 1.00 72.75 203 ARG A C 1
ATOM 1675 O O . ARG A 1 203 ? -11.584 26.764 4.595 1.00 72.75 203 ARG A O 1
ATOM 1682 N N . LYS A 1 204 ? -12.425 26.376 2.540 1.00 70.00 204 LYS A N 1
ATOM 1683 C CA . LYS A 1 204 ? -11.156 26.289 1.785 1.00 70.00 204 LYS A CA 1
ATOM 1684 C C . LYS A 1 204 ? -10.113 25.336 2.392 1.00 70.00 204 LYS A C 1
ATOM 1686 O O . LYS A 1 204 ? -8.920 25.484 2.127 1.00 70.00 204 LYS A O 1
ATOM 1691 N N . GLN A 1 205 ? -10.538 24.355 3.186 1.00 76.06 205 GLN A N 1
ATOM 1692 C CA . GLN A 1 205 ? -9.641 23.341 3.725 1.00 76.06 205 GLN A CA 1
ATOM 1693 C C . GLN A 1 205 ? -9.355 22.305 2.628 1.00 76.06 205 GLN A C 1
ATOM 1695 O O . GLN A 1 205 ? -10.300 21.706 2.111 1.00 76.06 205 GLN A O 1
ATOM 1700 N N . PRO A 1 206 ? -8.089 22.089 2.229 1.00 83.62 206 PRO A N 1
ATOM 1701 C CA . PRO A 1 206 ? -7.777 21.044 1.269 1.00 83.62 206 PRO A CA 1
ATOM 1702 C C . PRO A 1 206 ? -8.037 19.670 1.905 1.00 83.62 206 PRO A C 1
ATOM 1704 O O . PRO A 1 206 ? -7.695 19.469 3.073 1.00 83.62 206 PRO A O 1
ATOM 1707 N N . PRO A 1 207 ? -8.613 18.714 1.160 1.00 88.94 207 PRO A N 1
ATOM 1708 C CA . PRO A 1 207 ? -8.816 17.369 1.675 1.00 88.94 207 PRO A CA 1
ATOM 1709 C C . PRO A 1 207 ? -7.467 16.654 1.910 1.00 88.94 207 PRO A C 1
ATOM 1711 O O . PRO A 1 207 ? -6.496 16.915 1.184 1.00 88.94 207 PRO A O 1
ATOM 1714 N N . PRO A 1 208 ? -7.393 15.766 2.920 1.00 92.31 208 PRO A N 1
ATOM 1715 C CA . PRO A 1 208 ? -6.158 15.112 3.346 1.00 92.31 208 PRO A CA 1
ATOM 1716 C C . PRO A 1 208 ? -5.613 14.172 2.273 1.00 92.31 208 PRO A C 1
ATOM 1718 O O . PRO A 1 208 ? -6.303 13.259 1.844 1.00 92.31 208 PRO A O 1
ATOM 1721 N N . LYS A 1 209 ? -4.354 14.353 1.873 1.00 90.62 209 LYS A N 1
ATOM 1722 C CA . LYS A 1 209 ? -3.662 13.511 0.885 1.00 90.62 209 LYS A CA 1
ATOM 1723 C C . LYS A 1 209 ? -2.930 12.324 1.501 1.00 90.62 209 LYS A C 1
ATOM 1725 O O . LYS A 1 209 ? -2.713 11.332 0.811 1.00 90.62 209 LYS A O 1
ATOM 1730 N N . THR A 1 210 ? -2.519 12.447 2.758 1.00 93.50 210 THR A N 1
ATOM 1731 C CA . THR A 1 210 ? -1.737 11.434 3.474 1.00 93.50 210 THR A CA 1
ATOM 1732 C C . THR A 1 210 ? -2.529 10.845 4.631 1.00 93.50 210 THR A C 1
ATOM 1734 O O . THR A 1 210 ? -3.528 11.432 5.066 1.00 93.50 210 THR A O 1
ATOM 1737 N N . ILE A 1 211 ? -2.084 9.701 5.164 1.00 93.81 211 ILE A N 1
ATOM 1738 C CA . ILE A 1 211 ? -2.766 9.121 6.325 1.00 93.81 211 ILE A CA 1
ATOM 1739 C C . ILE A 1 211 ? -2.627 10.044 7.538 1.00 93.81 211 ILE A C 1
ATOM 1741 O O . ILE A 1 211 ? -3.594 10.248 8.263 1.00 93.81 211 ILE A O 1
ATOM 1745 N N . THR A 1 212 ? -1.480 10.697 7.725 1.00 96.25 212 THR A N 1
ATOM 1746 C CA . THR A 1 212 ? -1.274 11.593 8.870 1.00 96.25 212 THR A CA 1
ATOM 1747 C C . THR A 1 212 ? -2.182 12.817 8.810 1.00 96.25 212 THR A C 1
ATOM 1749 O O . THR A 1 212 ? -2.732 13.226 9.828 1.00 96.25 212 THR A O 1
ATOM 1752 N N . GLN A 1 213 ? -2.404 13.381 7.619 1.00 95.50 213 GLN A N 1
ATOM 1753 C CA . GLN A 1 213 ? -3.352 14.484 7.441 1.00 95.50 213 GLN A CA 1
ATOM 1754 C C . GLN A 1 213 ? -4.783 14.053 7.744 1.00 95.50 213 GLN A C 1
ATOM 1756 O O . GLN A 1 213 ? -5.517 14.806 8.382 1.00 95.50 213 GLN A O 1
ATOM 1761 N N . LEU A 1 214 ? -5.164 12.841 7.326 1.00 95.12 214 LEU A N 1
ATOM 1762 C CA . LEU A 1 214 ? -6.484 12.295 7.613 1.00 95.12 214 LEU A CA 1
ATOM 1763 C C . LEU A 1 214 ? -6.717 12.201 9.123 1.00 95.12 214 LEU A C 1
ATOM 1765 O O . LEU A 1 214 ? -7.698 12.744 9.625 1.00 95.12 214 LEU A O 1
ATOM 1769 N N . TYR A 1 215 ? -5.799 11.563 9.850 1.00 95.38 215 TYR A N 1
ATOM 1770 C CA . TYR A 1 215 ? -5.934 11.406 11.299 1.00 95.38 215 TYR A CA 1
ATOM 1771 C C . TYR A 1 215 ? -5.784 12.731 12.051 1.00 95.38 215 TYR A C 1
ATOM 1773 O O . TYR A 1 215 ? -6.504 12.954 13.019 1.00 95.38 215 TYR A O 1
ATOM 1781 N N . SER A 1 216 ? -4.952 13.656 11.565 1.00 95.56 216 SER A N 1
ATOM 1782 C CA . SER A 1 216 ? -4.883 15.019 12.102 1.00 95.56 216 SER A CA 1
ATOM 1783 C C . SER A 1 216 ? -6.240 15.722 12.010 1.00 95.56 216 SER A C 1
ATOM 1785 O O . SER A 1 216 ? -6.710 16.282 12.999 1.00 95.56 216 SER A O 1
ATOM 1787 N N . SER A 1 217 ? -6.924 15.635 10.865 1.00 93.56 217 SER A N 1
ATOM 1788 C CA . SER A 1 217 ? -8.255 16.233 10.700 1.00 93.56 217 SER A CA 1
ATOM 1789 C C . SER A 1 217 ? -9.334 15.493 11.494 1.00 93.56 217 SER A C 1
ATOM 1791 O O . SER A 1 217 ? -10.212 16.138 12.062 1.00 93.56 217 SER A O 1
ATOM 1793 N N . TYR A 1 218 ? -9.255 14.165 11.593 1.00 93.69 218 TYR A N 1
ATOM 1794 C CA . TYR A 1 218 ? -10.156 13.367 12.427 1.00 93.69 218 TYR A CA 1
ATOM 1795 C C . TYR A 1 218 ? -10.068 13.773 13.907 1.00 93.69 218 TYR A C 1
ATOM 1797 O O . TYR A 1 218 ? -11.080 14.110 14.522 1.00 93.69 218 TYR A O 1
ATOM 1805 N N . ILE A 1 219 ? -8.853 13.822 14.461 1.00 93.69 219 ILE A N 1
ATOM 1806 C CA . ILE A 1 219 ? -8.606 14.230 15.850 1.00 93.69 219 ILE A CA 1
ATOM 1807 C C . ILE A 1 219 ? -8.983 15.696 16.072 1.00 93.69 219 ILE A C 1
ATOM 1809 O O . ILE A 1 219 ? -9.620 16.009 17.076 1.00 93.69 219 ILE A O 1
ATOM 1813 N N . TYR A 1 220 ? -8.671 16.587 15.127 1.00 92.38 220 TYR A N 1
ATOM 1814 C CA . TYR A 1 220 ? -9.104 17.985 15.183 1.00 92.38 220 TYR A CA 1
ATOM 1815 C C . TYR A 1 220 ? -10.628 18.118 15.273 1.00 92.38 220 TYR A C 1
ATOM 1817 O O . TYR A 1 220 ? -11.129 18.879 16.098 1.00 92.38 220 TYR A O 1
ATOM 1825 N N . ASN A 1 221 ? -11.376 17.359 14.467 1.00 89.62 221 ASN A N 1
ATOM 1826 C CA . ASN A 1 221 ? -12.837 17.393 14.493 1.00 89.62 221 ASN A CA 1
ATOM 1827 C C . ASN A 1 221 ? -13.395 16.947 15.851 1.00 89.62 221 ASN A C 1
ATOM 1829 O O . ASN A 1 221 ? -14.361 17.542 16.326 1.00 89.62 221 ASN A O 1
ATOM 1833 N N . ILE A 1 222 ? -12.786 15.952 16.502 1.00 89.31 222 ILE A N 1
ATOM 1834 C CA . ILE A 1 222 ? -13.180 15.544 17.857 1.00 89.31 222 ILE A CA 1
ATOM 1835 C C . ILE A 1 222 ? -12.868 16.667 18.854 1.00 89.31 222 ILE A C 1
ATOM 1837 O O . ILE A 1 222 ? -13.762 17.124 19.564 1.00 89.31 222 ILE A O 1
ATOM 1841 N N . LEU A 1 223 ? -11.628 17.171 18.853 1.00 89.31 223 LEU A N 1
ATOM 1842 C CA . LEU A 1 223 ? -11.171 18.238 19.750 1.00 89.31 223 LEU A CA 1
ATOM 1843 C C . LEU A 1 223 ? -12.031 19.505 19.651 1.00 89.31 223 LEU A C 1
ATOM 1845 O O . LEU A 1 223 ? -12.343 20.131 20.661 1.00 89.31 223 LEU A O 1
ATOM 1849 N N . LYS A 1 224 ? -12.425 19.880 18.432 1.00 87.19 224 LYS A N 1
ATOM 1850 C CA . LYS A 1 224 ? -13.212 21.084 18.162 1.00 87.19 224 LYS A CA 1
ATOM 1851 C C . LYS A 1 224 ? -14.660 20.973 18.635 1.00 87.19 224 LYS A C 1
ATOM 1853 O O . LYS A 1 224 ? -15.231 21.975 19.055 1.00 87.19 224 LYS A O 1
ATOM 1858 N N . ASN A 1 225 ? -15.258 19.786 18.536 1.00 84.62 225 ASN A N 1
ATOM 1859 C CA . ASN A 1 225 ? -16.669 19.571 18.870 1.00 84.62 225 ASN A CA 1
ATOM 1860 C C . ASN A 1 225 ? -16.887 19.120 20.322 1.00 84.62 225 ASN A C 1
ATOM 1862 O O . ASN A 1 225 ? -18.003 19.231 20.826 1.00 84.62 225 ASN A O 1
ATOM 1866 N N . HIS A 1 226 ? -15.837 18.656 21.003 1.00 80.56 226 HIS A N 1
ATOM 1867 C CA . HIS A 1 226 ? -15.884 18.229 22.400 1.00 80.56 226 HIS A CA 1
ATOM 1868 C C . HIS A 1 226 ? -14.885 19.014 23.269 1.00 80.56 226 HIS A C 1
ATOM 1870 O O . HIS A 1 226 ? -13.978 18.409 23.834 1.00 80.56 226 HIS A O 1
ATOM 1876 N N . PRO A 1 227 ? -14.999 20.351 23.391 1.00 68.94 227 PRO A N 1
ATOM 1877 C CA . PRO A 1 227 ? -14.108 21.123 24.252 1.00 68.94 227 PRO A CA 1
ATOM 1878 C C . PRO A 1 227 ? -14.312 20.756 25.732 1.00 68.94 227 PRO A C 1
ATOM 1880 O O . PRO A 1 227 ? -15.435 20.531 26.183 1.00 68.94 227 PRO A O 1
ATOM 1883 N N . ARG A 1 228 ? -13.218 20.707 26.499 1.00 70.38 228 ARG A N 1
ATOM 1884 C CA . ARG A 1 228 ? -13.244 20.493 27.956 1.00 70.38 228 ARG A CA 1
ATOM 1885 C C . ARG A 1 228 ? -13.265 21.850 28.669 1.00 70.38 228 ARG A C 1
ATOM 1887 O O . ARG A 1 228 ? -12.514 22.742 28.287 1.00 70.38 228 ARG A O 1
ATOM 1894 N N . GLU A 1 229 ? -14.099 22.005 29.699 1.00 66.00 229 GLU A N 1
ATOM 1895 C CA . GLU A 1 229 ? -14.273 23.294 30.399 1.00 66.00 229 GLU A CA 1
ATOM 1896 C C . GLU A 1 229 ? -13.215 23.562 31.489 1.00 66.00 229 GLU A C 1
ATOM 1898 O O . GLU A 1 229 ? -12.949 24.720 31.799 1.00 66.00 229 GLU A O 1
ATOM 1903 N N . SER A 1 230 ? -12.600 22.522 32.072 1.00 73.19 230 SER A N 1
ATOM 1904 C CA . SER A 1 230 ? -11.810 22.645 33.313 1.00 73.19 230 SER A CA 1
ATOM 1905 C C . SER A 1 230 ? -10.321 22.293 33.215 1.00 73.19 230 SER A C 1
ATOM 1907 O O . SER A 1 230 ? -9.557 22.686 34.093 1.00 73.19 230 SER A O 1
ATOM 1909 N N . GLU A 1 231 ? -9.881 21.570 32.181 1.00 82.50 231 GLU A N 1
ATOM 1910 C CA . GLU A 1 231 ? -8.494 21.101 32.048 1.00 82.50 231 GLU A CA 1
ATOM 1911 C C . GLU A 1 231 ? -7.959 21.344 30.634 1.00 82.50 231 GLU A C 1
ATOM 1913 O O . GLU A 1 231 ? -8.700 21.239 29.657 1.00 82.50 231 GLU A O 1
ATOM 1918 N N . SER A 1 232 ? -6.662 21.651 30.527 1.00 89.00 232 SER A N 1
ATOM 1919 C CA . SER A 1 232 ? -5.989 21.908 29.251 1.00 89.00 232 SER A CA 1
ATOM 1920 C C . SER A 1 232 ? -6.115 20.703 28.305 1.00 89.00 232 SER A C 1
ATOM 1922 O O . SER A 1 232 ? -5.572 19.640 28.620 1.00 89.00 232 SER A O 1
ATOM 1924 N N . PRO A 1 233 ? -6.750 20.844 27.119 1.00 90.25 233 PRO A N 1
ATOM 1925 C CA . PRO A 1 233 ? -6.850 19.762 26.133 1.00 90.25 233 PRO A CA 1
ATOM 1926 C C . PRO A 1 233 ? -5.486 19.177 25.760 1.00 90.25 233 PRO A C 1
ATOM 1928 O O . PRO A 1 233 ? -5.359 17.981 25.508 1.00 90.25 233 PRO A O 1
ATOM 1931 N N . ARG A 1 234 ? -4.455 20.025 25.783 1.00 92.62 234 ARG A N 1
ATOM 1932 C CA . ARG A 1 234 ? -3.065 19.665 25.533 1.00 92.62 234 ARG A CA 1
ATOM 1933 C C . ARG A 1 234 ? -2.529 18.633 26.528 1.00 92.62 234 ARG A C 1
ATOM 1935 O O . ARG A 1 234 ? -1.915 17.659 26.110 1.00 92.62 234 ARG A O 1
ATOM 1942 N N . GLU A 1 235 ? -2.755 18.853 27.819 1.00 92.00 235 GLU A N 1
ATOM 1943 C CA . GLU A 1 235 ? -2.226 17.997 28.890 1.00 92.00 235 GLU A CA 1
ATOM 1944 C C . GLU A 1 235 ? -2.939 16.644 28.927 1.00 92.00 235 GLU A C 1
ATOM 1946 O O . GLU A 1 235 ? -2.337 15.586 29.094 1.00 92.00 235 GLU A O 1
ATOM 1951 N N . VAL A 1 236 ? -4.250 16.666 28.697 1.00 91.81 236 VAL A N 1
ATOM 1952 C CA . VAL A 1 236 ? -5.062 15.451 28.594 1.00 91.81 236 VAL A CA 1
ATOM 1953 C C . VAL A 1 236 ? -4.637 14.624 27.383 1.00 91.81 236 VAL A C 1
ATOM 1955 O O . VAL A 1 236 ? -4.456 13.417 27.504 1.00 91.81 236 VAL A O 1
ATOM 1958 N N . MET A 1 237 ? -4.433 15.272 26.230 1.00 93.31 237 MET A N 1
ATOM 1959 C CA . MET A 1 237 ? -3.977 14.603 25.012 1.00 93.31 237 MET A CA 1
ATOM 1960 C C . MET A 1 237 ? -2.556 14.046 25.156 1.00 93.31 237 MET A C 1
ATOM 1962 O O . MET A 1 237 ? -2.285 12.960 24.653 1.00 93.31 237 MET A O 1
ATOM 1966 N N . LEU A 1 238 ? -1.664 14.748 25.864 1.00 94.62 238 LEU A N 1
ATOM 1967 C CA . LEU A 1 238 ? -0.331 14.238 26.183 1.00 94.62 238 LEU A CA 1
ATOM 1968 C C . LEU A 1 238 ? -0.424 12.932 26.979 1.00 94.62 238 LEU A C 1
ATOM 1970 O O . LEU A 1 238 ? 0.089 11.919 26.518 1.00 94.62 238 LEU A O 1
ATOM 1974 N N . ARG A 1 239 ? -1.134 12.930 28.112 1.00 94.88 239 ARG A N 1
ATOM 1975 C CA . ARG A 1 239 ? -1.268 11.745 28.977 1.00 94.88 239 ARG A CA 1
ATOM 1976 C C . ARG A 1 239 ? -1.968 10.579 28.271 1.00 94.88 239 ARG A C 1
ATOM 1978 O O . ARG A 1 239 ? -1.523 9.439 28.367 1.00 94.88 239 ARG A O 1
ATOM 1985 N N . ALA A 1 240 ? -3.015 10.862 27.491 1.00 95.31 240 ALA A N 1
ATOM 1986 C CA . ALA A 1 240 ? -3.685 9.858 26.659 1.00 95.31 240 ALA A CA 1
ATOM 1987 C C . ALA A 1 240 ? -2.756 9.282 25.579 1.00 95.31 240 ALA A C 1
ATOM 1989 O O . ALA A 1 240 ? -2.815 8.089 25.287 1.00 95.31 240 ALA A O 1
ATOM 1990 N N . GLY A 1 241 ? -1.887 10.108 24.994 1.00 96.12 241 GLY A N 1
ATOM 1991 C CA . GLY A 1 241 ? -0.896 9.668 24.019 1.00 96.12 241 GLY A CA 1
ATOM 1992 C C . GLY A 1 241 ? 0.299 8.937 24.621 1.00 96.12 241 GLY A C 1
ATOM 1993 O O . GLY A 1 241 ? 0.800 8.015 23.986 1.00 96.12 241 GLY A O 1
ATOM 1994 N N . GLU A 1 242 ? 0.719 9.254 25.845 1.00 96.19 242 GLU A N 1
ATOM 1995 C CA . GLU A 1 242 ? 1.708 8.451 26.576 1.00 96.19 242 GLU A CA 1
ATOM 1996 C C . GLU A 1 242 ? 1.158 7.047 26.856 1.00 96.19 242 GLU A C 1
ATOM 1998 O O . GLU A 1 242 ? 1.796 6.064 26.478 1.00 96.19 242 GLU A O 1
ATOM 2003 N N . MET A 1 243 ? -0.086 6.953 27.339 1.00 96.69 243 MET A N 1
ATOM 2004 C CA . MET A 1 243 ? -0.783 5.673 27.508 1.00 96.69 243 MET A CA 1
ATOM 2005 C C . MET A 1 243 ? -0.914 4.912 26.183 1.00 96.69 243 MET A C 1
ATOM 2007 O O . MET A 1 243 ? -0.659 3.709 26.109 1.00 96.69 243 MET A O 1
ATOM 2011 N N . ALA A 1 244 ? -1.282 5.611 25.107 1.00 96.94 244 ALA A N 1
ATOM 2012 C CA . ALA A 1 244 ? -1.377 5.014 23.782 1.00 96.94 244 ALA A CA 1
ATOM 2013 C C . ALA A 1 244 ? -0.020 4.480 23.295 1.00 96.94 244 ALA A C 1
ATOM 2015 O O . ALA A 1 244 ? 0.026 3.389 22.725 1.00 96.94 244 ALA A O 1
ATOM 2016 N N . TYR A 1 245 ? 1.069 5.221 23.531 1.00 96.69 245 TYR A N 1
ATOM 2017 C CA . TYR A 1 245 ? 2.431 4.839 23.157 1.00 96.69 245 TYR A CA 1
ATOM 2018 C C . TYR A 1 245 ? 2.898 3.597 23.915 1.00 96.69 245 TYR A C 1
ATOM 2020 O O . TYR A 1 245 ? 3.372 2.651 23.284 1.00 96.69 245 TYR A O 1
ATOM 2028 N N . GLU A 1 246 ? 2.690 3.542 25.233 1.00 95.19 246 GLU A N 1
ATOM 2029 C CA . GLU A 1 246 ? 2.932 2.326 26.017 1.00 95.19 246 GLU A CA 1
ATOM 2030 C C . GLU A 1 246 ? 2.109 1.149 25.493 1.00 95.19 246 GLU A C 1
ATOM 2032 O O . GLU A 1 246 ? 2.618 0.034 25.380 1.00 95.19 246 GLU A O 1
ATOM 2037 N N . GLY A 1 247 ? 0.864 1.402 25.082 1.00 89.06 247 GLY A N 1
ATOM 2038 C CA . GLY A 1 247 ? 0.035 0.392 24.443 1.00 89.06 247 GLY A CA 1
ATOM 2039 C C . GLY A 1 247 ? 0.598 -0.103 23.109 1.00 89.06 247 GLY A C 1
ATOM 2040 O O . GLY A 1 247 ? 0.591 -1.304 22.862 1.00 89.06 247 GLY A O 1
ATOM 2041 N N . VAL A 1 248 ? 1.158 0.771 22.264 1.00 90.56 248 VAL A N 1
ATOM 2042 C CA . VAL A 1 248 ? 1.836 0.349 21.021 1.00 90.56 248 VAL A CA 1
ATOM 2043 C C . VAL A 1 248 ? 3.085 -0.479 21.345 1.00 90.56 248 VAL A C 1
ATOM 2045 O O . VAL A 1 248 ? 3.302 -1.532 20.741 1.00 90.56 248 VAL A O 1
ATOM 2048 N N . CYS A 1 249 ? 3.874 -0.059 22.339 1.00 89.00 249 CYS A N 1
ATOM 2049 C CA . CYS A 1 249 ? 5.034 -0.808 22.819 1.00 89.00 249 CYS A CA 1
ATOM 2050 C C . CYS A 1 249 ? 4.631 -2.209 23.305 1.00 89.00 249 CYS A C 1
ATOM 2052 O O . CYS A 1 249 ? 5.207 -3.207 22.883 1.00 89.00 249 CYS A O 1
ATOM 2054 N N . ASN A 1 250 ? 3.604 -2.314 24.136 1.00 85.38 250 ASN A N 1
ATOM 2055 C CA . ASN A 1 250 ? 3.242 -3.574 24.784 1.00 85.38 250 ASN A CA 1
ATOM 2056 C C . ASN A 1 250 ? 2.189 -4.383 24.011 1.00 85.38 250 ASN A C 1
ATOM 2058 O O . ASN A 1 250 ? 1.784 -5.451 24.463 1.00 85.38 250 ASN A O 1
ATOM 2062 N N . ARG A 1 251 ? 1.761 -3.900 22.834 1.00 79.38 251 ARG A N 1
ATOM 2063 C CA . ARG A 1 251 ? 0.630 -4.433 22.049 1.00 79.38 251 ARG A CA 1
ATOM 2064 C C . ARG A 1 251 ? -0.688 -4.464 22.842 1.00 79.38 251 ARG A C 1
ATOM 2066 O O . ARG A 1 251 ? -1.569 -5.277 22.565 1.00 79.38 251 ARG A O 1
ATOM 2073 N N . THR A 1 252 ? -0.838 -3.544 23.791 1.00 80.44 252 THR A N 1
ATOM 2074 C CA . THR A 1 252 ? -2.057 -3.331 24.575 1.00 80.44 252 THR A CA 1
ATOM 2075 C C . THR A 1 252 ? -3.037 -2.465 23.790 1.00 80.44 252 THR A C 1
ATOM 2077 O O . THR A 1 252 ? -2.693 -1.380 23.316 1.00 80.44 252 THR A O 1
ATOM 2080 N N . ILE A 1 253 ? -4.272 -2.951 23.668 1.00 79.81 253 ILE A N 1
ATOM 2081 C CA . ILE A 1 253 ? -5.375 -2.286 22.951 1.00 79.81 253 ILE A CA 1
ATOM 2082 C C . ILE A 1 253 ? -6.586 -1.990 23.848 1.00 79.81 253 ILE A C 1
ATOM 2084 O O . ILE A 1 253 ? -7.494 -1.267 23.435 1.00 79.81 253 ILE A O 1
ATOM 2088 N N . VAL A 1 254 ? -6.615 -2.561 25.055 1.00 80.69 254 VAL A N 1
ATOM 2089 C CA . VAL A 1 254 ? -7.641 -2.338 26.079 1.00 80.69 254 VAL A CA 1
ATOM 2090 C C . VAL A 1 254 ? -6.948 -1.783 27.317 1.00 80.69 254 VAL A C 1
ATOM 2092 O O . VAL A 1 254 ? -5.979 -2.368 27.790 1.00 80.69 254 VAL A O 1
ATOM 2095 N N . PHE A 1 255 ? -7.446 -0.662 27.817 1.00 84.31 255 PHE A N 1
ATOM 2096 C CA . PHE A 1 255 ? -6.904 0.091 28.941 1.00 84.31 255 PHE A CA 1
ATOM 2097 C C . PHE A 1 255 ? -7.931 0.093 30.065 1.00 84.31 255 PHE A C 1
ATOM 2099 O O . PHE A 1 255 ? -9.114 0.295 29.817 1.00 84.31 255 PHE A O 1
ATOM 2106 N N . ASP A 1 256 ? -7.500 -0.142 31.291 1.00 83.44 256 ASP A N 1
ATOM 2107 C CA . ASP A 1 256 ? -8.378 -0.183 32.457 1.00 83.44 256 ASP A CA 1
ATOM 2108 C C . ASP A 1 256 ? -8.141 1.013 33.393 1.00 83.44 256 ASP A C 1
ATOM 2110 O O . ASP A 1 256 ? -7.321 1.892 33.112 1.00 83.44 256 ASP A O 1
ATOM 2114 N N . ASP A 1 257 ? -8.847 1.029 34.524 1.00 84.00 257 ASP A N 1
ATOM 2115 C CA . ASP A 1 257 ? -8.711 2.072 35.544 1.00 84.00 257 ASP A CA 1
ATOM 2116 C C . ASP A 1 257 ? -7.280 2.193 36.104 1.00 84.00 257 ASP A C 1
ATOM 2118 O O . ASP A 1 257 ? -6.880 3.275 36.538 1.00 84.00 257 ASP A O 1
ATOM 2122 N N . GLU A 1 258 ? -6.479 1.119 36.087 1.00 86.50 258 GLU A N 1
ATOM 2123 C CA . GLU A 1 258 ? -5.079 1.167 36.530 1.00 86.50 258 GLU A CA 1
ATOM 2124 C C . GLU A 1 258 ? -4.216 1.901 35.505 1.00 86.50 258 GLU A C 1
ATOM 2126 O O . GLU A 1 258 ? -3.411 2.750 35.885 1.00 86.50 258 GLU A O 1
ATOM 2131 N N . HIS A 1 259 ? -4.432 1.650 34.209 1.00 91.12 259 HIS A N 1
ATOM 2132 C CA . HIS A 1 259 ? -3.767 2.395 33.138 1.00 91.12 259 HIS A CA 1
ATOM 2133 C C . HIS A 1 259 ? -4.131 3.885 33.186 1.00 91.12 259 HIS A C 1
ATOM 2135 O O . HIS A 1 259 ? -3.246 4.733 33.049 1.00 91.12 259 HIS A O 1
ATOM 2141 N N . PHE A 1 260 ? -5.410 4.202 33.420 1.00 91.56 260 PHE A N 1
ATOM 2142 C CA . PHE A 1 260 ? -5.887 5.577 33.595 1.00 91.56 260 PHE A CA 1
ATOM 2143 C C . PHE A 1 260 ? -5.222 6.239 34.799 1.00 91.56 260 PHE A C 1
ATOM 2145 O O . PHE A 1 260 ? -4.633 7.310 34.664 1.00 91.56 260 PHE A O 1
ATOM 2152 N N . SER A 1 261 ? -5.224 5.563 35.949 1.00 91.75 261 SER A N 1
ATOM 2153 C CA . SER A 1 261 ? -4.594 6.058 37.176 1.00 91.75 261 SER A CA 1
ATOM 2154 C C . SER A 1 261 ? -3.085 6.269 37.004 1.00 91.75 261 SER A C 1
ATOM 2156 O O . SER A 1 261 ? -2.559 7.295 37.435 1.00 91.75 261 SER A O 1
ATOM 2158 N N . HIS A 1 262 ? -2.385 5.342 36.336 1.00 94.62 262 HIS A N 1
ATOM 2159 C CA . HIS A 1 262 ? -0.946 5.438 36.063 1.00 94.62 262 HIS A CA 1
ATOM 2160 C C . HIS A 1 262 ? -0.599 6.693 35.255 1.00 94.62 262 HIS A C 1
ATOM 2162 O O . HIS A 1 262 ? 0.364 7.392 35.568 1.00 94.62 262 HIS A O 1
ATOM 2168 N N . HIS A 1 263 ? -1.437 7.017 34.269 1.00 93.94 263 HIS A N 1
ATOM 2169 C CA . HIS A 1 263 ? -1.284 8.188 33.410 1.00 93.94 263 HIS A CA 1
ATOM 2170 C C . HIS A 1 263 ? -2.036 9.421 33.920 1.00 93.94 263 HIS A C 1
ATOM 2172 O O . HIS A 1 263 ? -2.107 10.417 33.208 1.00 93.94 263 HIS A O 1
ATOM 2178 N N . GLN A 1 264 ? -2.593 9.386 35.135 1.00 93.00 264 GLN A N 1
ATOM 2179 C CA . GLN A 1 264 ? -3.357 10.488 35.736 1.00 93.00 264 GLN A CA 1
ATOM 2180 C C . GLN A 1 264 ? -4.529 10.956 34.851 1.00 93.00 264 GLN A C 1
ATOM 2182 O O . GLN A 1 264 ? -4.839 12.145 34.785 1.00 93.00 264 GLN A O 1
ATOM 2187 N N . LEU A 1 265 ? -5.160 10.035 34.127 1.00 90.75 265 LEU A N 1
ATOM 2188 C CA . LEU A 1 265 ? -6.332 10.290 33.301 1.00 90.75 265 LEU A CA 1
ATOM 2189 C C . LEU A 1 265 ? -7.605 10.002 34.086 1.00 90.75 265 LEU A C 1
ATOM 2191 O O . LEU A 1 265 ? -7.706 8.998 34.781 1.00 90.75 265 LEU A O 1
ATOM 2195 N N . GLU A 1 266 ? -8.604 10.855 33.888 1.00 86.38 266 GLU A N 1
ATOM 2196 C CA . GLU A 1 266 ? -9.934 10.683 34.465 1.00 86.38 266 GLU A CA 1
ATOM 2197 C C . GLU A 1 266 ? -10.973 10.480 33.353 1.00 86.38 266 GLU A C 1
ATOM 2199 O O . GLU A 1 266 ? -10.934 11.200 32.336 1.00 86.38 266 GLU A O 1
ATOM 2204 N N . PRO A 1 267 ? -11.939 9.560 33.538 1.00 84.31 267 PRO A N 1
ATOM 2205 C CA . PRO A 1 267 ? -13.072 9.404 32.638 1.00 84.31 267 PRO A CA 1
ATOM 2206 C C . PRO A 1 267 ? -13.771 10.741 32.382 1.00 84.31 267 PRO A C 1
ATOM 2208 O O . PRO A 1 267 ? -14.067 11.514 33.293 1.00 84.31 267 PRO A O 1
ATOM 2211 N N . SER A 1 268 ? -14.019 11.058 31.113 1.00 82.56 268 SER A N 1
ATOM 2212 C CA . SER A 1 268 ? -14.730 12.282 30.744 1.00 82.56 268 SER A CA 1
ATOM 2213 C C . SER A 1 268 ? -15.318 12.204 29.346 1.00 82.56 268 SER A C 1
ATOM 2215 O O . SER A 1 268 ? -14.881 11.408 28.513 1.00 82.56 268 SER A O 1
ATOM 2217 N N . THR A 1 269 ? -16.262 13.103 29.061 1.00 80.44 269 THR A N 1
ATOM 2218 C CA . THR A 1 269 ? -16.832 13.293 27.719 1.00 80.44 269 THR A CA 1
ATOM 2219 C C . THR A 1 269 ? -15.762 13.606 26.672 1.00 80.44 269 THR A C 1
ATOM 2221 O O . THR A 1 269 ? -15.893 13.188 25.527 1.00 80.44 269 THR A O 1
ATOM 2224 N N . PHE A 1 270 ? -14.680 14.283 27.070 1.00 83.06 270 PHE A N 1
ATOM 2225 C CA . PHE A 1 270 ? -13.523 14.544 26.216 1.00 83.06 270 PHE A CA 1
ATOM 2226 C C . PHE A 1 270 ? -12.801 13.250 25.822 1.00 83.06 270 PHE A C 1
ATOM 2228 O O . PHE A 1 270 ? -12.633 12.981 24.637 1.00 83.06 270 PHE A O 1
ATOM 2235 N N . ILE A 1 271 ? -12.424 12.416 26.801 1.00 84.94 271 ILE A N 1
ATOM 2236 C CA . ILE A 1 271 ? -11.759 11.124 26.545 1.00 84.94 271 ILE A CA 1
ATOM 2237 C C . ILE A 1 271 ? -12.671 10.175 25.758 1.00 84.94 271 ILE A C 1
ATOM 2239 O O . ILE A 1 271 ? -12.206 9.511 24.833 1.00 84.94 271 ILE A O 1
ATOM 2243 N N . SER A 1 272 ? -13.976 10.190 26.039 1.00 83.62 272 SER A N 1
ATOM 2244 C CA . SER A 1 272 ? -14.988 9.405 25.311 1.00 83.62 272 SER A CA 1
ATOM 2245 C C . SER A 1 272 ? -15.105 9.782 23.827 1.00 83.62 272 SER A C 1
ATOM 2247 O O . SER A 1 272 ? -15.637 9.014 23.032 1.00 83.62 272 SER A O 1
ATOM 2249 N N . GLY A 1 273 ? -14.608 10.958 23.425 1.00 84.69 273 GLY A N 1
ATOM 2250 C CA . GLY A 1 273 ? -14.502 11.332 22.014 1.00 84.69 273 GLY A CA 1
ATOM 2251 C C . GLY A 1 273 ? -13.399 10.571 21.268 1.00 84.69 273 GLY A C 1
ATOM 2252 O O . GLY A 1 273 ? -13.490 10.394 20.054 1.00 84.69 273 GLY A O 1
ATOM 2253 N N . PHE A 1 274 ? -12.367 10.104 21.978 1.00 85.50 274 PHE A N 1
ATOM 2254 C CA . PHE A 1 274 ? -11.206 9.403 21.411 1.00 85.50 274 PHE A CA 1
ATOM 2255 C C . PHE A 1 274 ? -11.206 7.904 21.698 1.00 85.50 274 PHE A C 1
ATOM 2257 O O . PHE A 1 274 ? -10.547 7.152 20.980 1.00 85.50 274 PHE A O 1
ATOM 2264 N N . MET A 1 275 ? -11.913 7.480 22.744 1.00 88.75 275 MET A N 1
ATOM 2265 C CA . MET A 1 275 ? -11.942 6.109 23.232 1.00 88.75 275 MET A CA 1
ATOM 2266 C C . MET A 1 275 ? -13.379 5.632 23.411 1.00 88.75 275 MET A C 1
ATOM 2268 O O . MET A 1 275 ? -14.260 6.380 23.823 1.00 88.75 275 MET A O 1
ATOM 2272 N N . MET A 1 276 ? -13.597 4.357 23.129 1.00 84.75 276 MET A N 1
ATOM 2273 C CA . MET A 1 276 ? -14.840 3.654 23.390 1.00 84.75 276 MET A CA 1
ATOM 2274 C C . MET A 1 276 ? -14.792 3.040 24.784 1.00 84.75 276 MET A C 1
ATOM 2276 O O . MET A 1 276 ? -13.833 2.343 25.121 1.00 84.75 276 MET A O 1
ATOM 2280 N N . GLU A 1 277 ? -15.852 3.258 25.556 1.00 81.50 277 GLU A N 1
ATOM 2281 C CA . GLU A 1 277 ? -16.051 2.609 26.849 1.00 81.50 277 GLU A CA 1
ATOM 2282 C C . GLU A 1 277 ? -16.562 1.177 26.666 1.00 81.50 277 GLU A C 1
ATOM 2284 O O . GLU A 1 277 ? -17.440 0.884 25.847 1.00 81.50 277 GLU A O 1
ATOM 2289 N N . ILE A 1 278 ? -16.008 0.276 27.461 1.00 69.06 278 ILE A N 1
ATOM 2290 C CA . ILE A 1 278 ? -16.349 -1.133 27.536 1.00 69.06 278 ILE A CA 1
ATOM 2291 C C . ILE A 1 278 ? -16.691 -1.413 28.996 1.00 69.06 278 ILE A C 1
ATOM 2293 O O . ILE A 1 278 ? -15.847 -1.294 29.876 1.00 69.06 278 ILE A O 1
ATOM 2297 N N . LEU A 1 279 ? -17.940 -1.773 29.269 1.00 65.31 279 LEU A N 1
ATOM 2298 C CA . LEU A 1 279 ? -18.382 -2.045 30.632 1.00 65.31 279 LEU A CA 1
ATOM 2299 C C . LEU A 1 279 ? -18.021 -3.478 31.025 1.00 65.31 279 LEU A C 1
ATOM 2301 O O . LEU A 1 279 ? -18.524 -4.429 30.437 1.00 65.31 279 LEU A O 1
ATOM 2305 N N . GLU A 1 280 ? -17.198 -3.614 32.056 1.00 53.69 280 GLU A N 1
ATOM 2306 C CA . GLU A 1 280 ? -16.909 -4.857 32.761 1.00 53.69 280 GLU A CA 1
ATOM 2307 C C . GLU A 1 280 ? -17.526 -4.775 34.177 1.00 53.69 280 GLU A C 1
ATOM 2309 O O . GLU A 1 280 ? -17.735 -3.699 34.732 1.00 53.69 280 GLU A O 1
ATOM 2314 N N . LYS A 1 281 ? -17.894 -5.893 34.796 1.00 47.81 281 LYS A N 1
ATOM 2315 C CA . LYS A 1 281 ? -18.226 -5.941 36.233 1.00 47.81 281 LYS A CA 1
ATOM 2316 C C . LYS A 1 281 ? -17.209 -6.822 36.940 1.00 47.81 281 LYS A C 1
ATOM 2318 O O . LYS A 1 281 ? -16.813 -7.855 36.410 1.00 47.81 281 LYS A O 1
ATOM 2323 N N . ASP A 1 282 ? -16.834 -6.427 38.147 1.00 47.00 282 ASP A N 1
ATOM 2324 C CA . ASP A 1 282 ? -16.009 -7.198 39.067 1.00 47.00 282 ASP A CA 1
ATOM 2325 C C . ASP A 1 282 ? -16.660 -7.261 40.468 1.00 47.00 282 ASP A C 1
ATOM 2327 O O . ASP A 1 282 ? -17.757 -6.746 40.686 1.00 47.00 282 ASP A O 1
ATOM 2331 N N . ASP A 1 283 ? -15.987 -7.895 41.437 1.00 43.44 283 ASP A N 1
ATOM 2332 C CA . ASP A 1 283 ? -16.496 -8.041 42.818 1.00 43.44 283 ASP A CA 1
ATOM 2333 C C . ASP A 1 283 ? -16.596 -6.706 43.575 1.00 43.44 283 ASP A C 1
ATOM 2335 O O . ASP A 1 283 ? -17.181 -6.656 44.657 1.00 43.44 283 ASP A O 1
ATOM 2339 N N . ARG A 1 284 ? -15.999 -5.629 43.051 1.00 47.34 284 ARG A N 1
ATOM 2340 C CA . ARG A 1 284 ? -15.982 -4.293 43.662 1.00 47.34 284 ARG A CA 1
ATOM 2341 C C . ARG A 1 284 ? -16.983 -3.342 43.000 1.00 47.34 284 ARG A C 1
ATOM 2343 O O . ARG A 1 284 ? -17.241 -2.276 43.557 1.00 47.34 284 ARG A O 1
ATOM 2350 N N . GLY A 1 285 ? -17.581 -3.719 41.865 1.00 55.75 285 GLY A N 1
ATOM 2351 C CA . GLY A 1 285 ? -18.611 -2.950 41.175 1.00 55.75 285 GLY A CA 1
ATOM 2352 C C . GLY A 1 285 ? -18.556 -3.076 39.650 1.00 55.75 285 GLY A C 1
ATOM 2353 O O . GLY A 1 285 ? -18.284 -4.133 39.090 1.00 55.75 285 GLY A O 1
ATOM 2354 N N . ARG A 1 286 ? -18.892 -1.986 38.951 1.00 57.41 286 ARG A N 1
ATOM 2355 C CA . ARG A 1 286 ? -18.709 -1.866 37.496 1.00 57.41 286 ARG A CA 1
ATOM 2356 C C . ARG A 1 286 ? -17.317 -1.286 37.245 1.00 57.41 286 ARG A C 1
ATOM 2358 O O . ARG A 1 286 ? -17.047 -0.193 37.730 1.00 57.41 286 ARG A O 1
ATOM 2365 N N . ARG A 1 287 ? -16.484 -1.998 36.492 1.00 67.31 287 ARG A N 1
ATOM 2366 C CA . ARG A 1 287 ? -15.174 -1.558 36.006 1.00 67.31 287 ARG A CA 1
ATOM 2367 C C . ARG A 1 287 ? -15.325 -1.082 34.564 1.00 67.31 287 ARG A C 1
ATOM 2369 O O . ARG A 1 287 ? -15.908 -1.791 33.747 1.00 67.31 287 ARG A O 1
ATOM 2376 N N . VAL A 1 288 ? -14.843 0.107 34.228 1.00 73.50 288 VAL A N 1
ATOM 2377 C CA . VAL A 1 288 ? -14.910 0.603 32.845 1.00 73.50 288 VAL A CA 1
ATOM 2378 C C . VAL A 1 288 ? -13.550 0.370 32.197 1.00 73.50 288 VAL A C 1
ATOM 2380 O O . VAL A 1 288 ? -12.521 0.797 32.703 1.00 73.50 288 VAL A O 1
ATOM 2383 N N . LEU A 1 289 ? -13.538 -0.364 31.092 1.00 79.81 289 LEU A N 1
ATOM 2384 C CA . LEU A 1 289 ? -12.375 -0.522 30.230 1.00 79.81 289 LEU A CA 1
ATOM 2385 C C . LEU A 1 289 ? -12.515 0.427 29.036 1.00 79.81 289 LEU A C 1
ATOM 2387 O O . LEU A 1 289 ? -13.615 0.806 28.641 1.00 79.81 289 LEU A O 1
ATOM 2391 N N . TYR A 1 290 ? -11.401 0.780 28.420 1.00 84.88 290 TYR A N 1
ATOM 2392 C CA . TYR A 1 290 ? -11.326 1.764 27.353 1.00 84.88 290 TYR A CA 1
ATOM 2393 C C . TYR A 1 290 ? -10.528 1.199 26.185 1.00 84.88 290 TYR A C 1
ATOM 2395 O O . TYR A 1 290 ? -9.503 0.549 26.366 1.00 84.88 290 TYR A O 1
ATOM 2403 N N . THR A 1 291 ? -10.969 1.459 24.959 1.00 86.94 291 THR A N 1
ATOM 2404 C CA . THR A 1 291 ? -10.211 1.102 23.752 1.00 86.94 291 THR A CA 1
ATOM 2405 C C . THR A 1 291 ? -10.303 2.213 22.722 1.00 86.94 291 THR A C 1
ATOM 2407 O O . THR A 1 291 ? -11.321 2.895 22.628 1.00 86.94 291 THR A O 1
ATOM 2410 N N . PHE A 1 292 ? -9.265 2.407 21.915 1.00 90.50 292 PHE A N 1
ATOM 2411 C CA . PHE A 1 292 ? -9.381 3.301 20.767 1.00 90.50 292 PHE A CA 1
ATOM 2412 C C . PHE A 1 292 ? -10.298 2.670 19.701 1.00 90.50 292 PHE A C 1
ATOM 2414 O O . PHE A 1 292 ? -10.240 1.457 19.493 1.00 90.50 292 PHE A O 1
ATOM 2421 N N . PRO A 1 293 ? -11.104 3.460 18.961 1.00 86.12 293 PRO A N 1
ATOM 2422 C CA . PRO A 1 293 ? -11.989 2.946 17.909 1.00 86.12 293 PRO A CA 1
ATOM 2423 C C . PRO A 1 293 ? -11.272 2.097 16.850 1.00 86.12 293 PRO A C 1
ATOM 2425 O O . PRO A 1 293 ? -11.881 1.243 16.203 1.00 86.12 293 PRO A O 1
ATOM 2428 N N . HIS A 1 294 ? -9.977 2.352 16.650 1.00 86.88 294 HIS A N 1
ATOM 2429 C CA . HIS A 1 294 ? -9.095 1.571 15.797 1.00 86.88 294 HIS A CA 1
ATOM 2430 C C . HIS A 1 294 ? -7.634 1.741 16.245 1.00 86.88 294 HIS A C 1
ATOM 2432 O O . HIS A 1 294 ? -7.268 2.811 16.734 1.00 86.88 294 HIS A O 1
ATOM 2438 N N . LEU A 1 295 ? -6.781 0.732 16.019 1.00 87.69 295 LEU A N 1
ATOM 2439 C CA . LEU A 1 295 ? -5.355 0.768 16.393 1.00 87.69 295 LEU A CA 1
ATOM 2440 C C . LEU A 1 295 ? -4.622 1.979 15.796 1.00 87.69 295 LEU A C 1
ATOM 2442 O O . LEU A 1 295 ? -3.843 2.631 16.473 1.00 87.69 295 LEU A O 1
ATOM 2446 N N . THR A 1 296 ? -4.944 2.361 14.565 1.00 92.50 296 THR A N 1
ATOM 2447 C CA . THR A 1 296 ? -4.332 3.542 13.934 1.00 92.50 296 THR A CA 1
ATOM 2448 C C . THR A 1 296 ? -4.698 4.864 14.616 1.00 92.50 296 THR A C 1
ATOM 2450 O O . THR A 1 296 ? -3.940 5.822 14.512 1.00 92.50 296 THR A O 1
ATOM 2453 N N . VAL A 1 297 ? -5.825 4.942 15.340 1.00 95.06 297 VAL A N 1
ATOM 2454 C CA . VAL A 1 297 ? -6.133 6.106 16.192 1.00 95.06 297 VAL A CA 1
ATOM 2455 C C . VAL A 1 297 ? -5.197 6.113 17.402 1.00 95.06 297 VAL A C 1
ATOM 2457 O O . VAL A 1 297 ? -4.632 7.158 17.715 1.00 95.06 297 VAL A O 1
ATOM 2460 N N . GLN A 1 298 ? -4.979 4.952 18.031 1.00 95.56 298 GLN A N 1
ATOM 2461 C CA . GLN A 1 298 ? -4.019 4.792 19.128 1.00 95.56 298 GLN A CA 1
ATOM 2462 C C . GLN A 1 298 ? -2.604 5.190 18.685 1.00 95.56 298 GLN A C 1
ATOM 2464 O O . GLN A 1 298 ? -1.963 6.007 19.337 1.00 95.56 298 GLN A O 1
ATOM 2469 N N . GLU A 1 299 ? -2.135 4.679 17.546 1.00 97.38 299 GLU A N 1
ATOM 2470 C CA . GLU A 1 299 ? -0.810 4.994 16.996 1.00 97.38 299 GLU A CA 1
ATOM 2471 C C . GLU A 1 299 ? -0.658 6.482 16.660 1.00 97.38 299 GLU A C 1
ATOM 2473 O O . GLU A 1 299 ? 0.409 7.057 16.878 1.00 97.38 299 GLU A O 1
ATOM 2478 N N . PHE A 1 300 ? -1.717 7.130 16.163 1.00 97.69 300 PHE A N 1
ATOM 2479 C CA . PHE A 1 300 ? -1.696 8.565 15.888 1.00 97.69 300 PHE A CA 1
ATOM 2480 C C . PHE A 1 300 ? -1.608 9.393 17.172 1.00 97.69 300 PHE A C 1
ATOM 2482 O O . PHE A 1 300 ? -0.794 10.311 17.257 1.00 97.69 300 PHE A O 1
ATOM 2489 N N . VAL A 1 301 ? -2.420 9.067 18.181 1.00 97.12 301 VAL A N 1
ATOM 2490 C CA . VAL A 1 301 ? -2.422 9.765 19.477 1.00 97.12 301 VAL A CA 1
ATOM 2491 C C . VAL A 1 301 ? -1.083 9.552 20.203 1.00 97.12 301 VAL A C 1
ATOM 2493 O O . VAL A 1 301 ? -0.521 10.504 20.745 1.00 97.12 301 VAL A O 1
ATOM 2496 N N . ALA A 1 302 ? -0.496 8.356 20.093 1.00 97.69 302 ALA A N 1
ATOM 2497 C CA . ALA A 1 302 ? 0.860 8.056 20.552 1.00 97.69 302 ALA A CA 1
ATOM 2498 C C . ALA A 1 302 ? 1.938 8.899 19.849 1.00 97.69 302 ALA A C 1
ATOM 2500 O O . ALA A 1 302 ? 2.848 9.421 20.500 1.00 97.69 302 ALA A O 1
ATOM 2501 N N . ALA A 1 303 ? 1.852 9.041 18.522 1.00 97.62 303 ALA A N 1
ATOM 2502 C CA . ALA A 1 303 ? 2.779 9.858 17.740 1.00 97.62 303 ALA A CA 1
ATOM 2503 C C . ALA A 1 303 ? 2.647 11.349 18.075 1.00 97.62 303 ALA A C 1
ATOM 2505 O O . ALA A 1 303 ? 3.651 12.049 18.207 1.00 97.62 303 ALA A O 1
ATOM 2506 N N . LEU A 1 304 ? 1.416 11.828 18.273 1.00 96.69 304 LEU A N 1
ATOM 2507 C CA . LEU A 1 304 ? 1.138 13.209 18.650 1.00 96.69 304 LEU A CA 1
ATOM 2508 C C . LEU A 1 304 ? 1.744 13.561 20.013 1.00 96.69 304 LEU A C 1
ATOM 2510 O O . LEU A 1 304 ? 2.348 14.626 20.138 1.00 96.69 304 LEU A O 1
ATOM 2514 N N . ALA A 1 305 ? 1.679 12.661 21.001 1.00 95.50 305 ALA A N 1
ATOM 2515 C CA . ALA A 1 305 ? 2.294 12.881 22.314 1.00 95.50 305 ALA A CA 1
ATOM 2516 C C . ALA A 1 305 ? 3.802 13.175 22.252 1.00 95.50 305 ALA A C 1
ATOM 2518 O O . ALA A 1 305 ? 4.301 13.957 23.063 1.00 95.50 305 ALA A O 1
ATOM 2519 N N . GLN A 1 306 ? 4.516 12.661 21.244 1.00 94.50 306 GLN A N 1
ATOM 2520 C CA . GLN A 1 306 ? 5.948 12.943 21.065 1.00 94.50 306 GLN A CA 1
ATOM 2521 C C . GLN A 1 306 ? 6.233 14.421 20.758 1.00 94.50 306 GLN A C 1
ATOM 2523 O O . GLN A 1 306 ? 7.334 14.903 21.006 1.00 94.50 306 GLN A O 1
ATOM 2528 N N . TYR A 1 307 ? 5.230 15.158 20.274 1.00 93.94 307 TYR A N 1
ATOM 2529 C CA . TYR A 1 307 ? 5.278 16.606 20.071 1.00 93.94 307 TYR A CA 1
ATOM 2530 C C . TYR A 1 307 ? 4.584 17.394 21.189 1.00 93.94 307 TYR A C 1
ATOM 2532 O O . TYR A 1 307 ? 4.641 18.624 21.218 1.00 93.94 307 TYR A O 1
ATOM 2540 N N . LEU A 1 308 ? 3.915 16.714 22.121 1.00 93.12 308 LEU A N 1
ATOM 2541 C CA . LEU A 1 308 ? 3.256 17.349 23.254 1.00 93.12 308 LEU A CA 1
ATOM 2542 C C . LEU A 1 308 ? 4.110 17.316 24.532 1.00 93.12 308 LEU A C 1
ATOM 2544 O O . LEU A 1 308 ? 3.821 18.061 25.459 1.00 93.12 308 LEU A O 1
ATOM 2548 N N . THR A 1 309 ? 5.178 16.531 24.618 1.00 83.25 309 THR A N 1
ATOM 2549 C CA . THR A 1 309 ? 5.991 16.519 25.844 1.00 83.25 309 THR A CA 1
ATOM 2550 C C . THR A 1 309 ? 6.574 17.914 26.169 1.00 83.25 309 THR A C 1
ATOM 2552 O O . THR A 1 309 ? 7.189 18.539 25.302 1.00 83.25 309 THR A O 1
ATOM 2555 N N . PRO A 1 310 ? 6.411 18.428 27.407 1.00 70.81 310 PRO A N 1
ATOM 2556 C CA . PRO A 1 310 ? 7.058 19.667 27.846 1.00 70.81 310 PRO A CA 1
ATOM 2557 C C . PRO A 1 310 ? 8.554 19.464 28.126 1.00 70.81 310 PRO A C 1
ATOM 2559 O O . PRO A 1 310 ? 9.329 20.419 28.113 1.00 70.81 310 PRO A O 1
ATOM 2562 N N . VAL A 1 311 ? 8.971 18.217 28.374 1.00 68.75 311 VAL A N 1
ATOM 2563 C CA . VAL A 1 311 ? 10.376 17.834 28.525 1.00 68.75 311 VAL A CA 1
ATOM 2564 C C . VAL A 1 311 ? 10.964 17.629 27.134 1.00 68.75 311 VAL A C 1
ATOM 2566 O O . VAL A 1 311 ? 10.441 16.808 26.378 1.00 68.75 311 VAL A O 1
ATOM 2569 N N . CYS A 1 312 ? 12.063 18.322 26.812 1.00 61.00 312 CYS A N 1
ATOM 2570 C CA . CYS A 1 312 ? 12.883 18.004 25.642 1.00 61.00 312 CYS A CA 1
ATOM 2571 C C . CYS A 1 312 ? 13.414 16.571 25.777 1.00 61.00 312 CYS A C 1
ATOM 2573 O O . CYS A 1 312 ? 14.436 16.335 26.421 1.00 61.00 312 CYS A O 1
ATOM 2575 N N . ARG A 1 313 ? 12.696 15.609 25.197 1.00 70.75 313 ARG A N 1
ATOM 2576 C CA . ARG A 1 313 ? 13.191 14.253 24.964 1.00 70.75 313 ARG A CA 1
ATOM 2577 C C . ARG A 1 313 ? 13.951 14.267 23.643 1.00 70.75 313 ARG A C 1
ATOM 2579 O O . ARG A 1 313 ? 13.526 14.946 22.714 1.00 70.75 313 ARG A O 1
ATOM 2586 N N . ASN A 1 314 ? 15.053 13.526 23.561 1.00 83.12 314 ASN A N 1
ATOM 2587 C CA . ASN A 1 314 ? 15.757 13.339 22.299 1.00 83.12 314 ASN A CA 1
ATOM 2588 C C . ASN A 1 314 ? 14.880 12.474 21.379 1.00 83.12 314 ASN A C 1
ATOM 2590 O O . ASN A 1 314 ? 14.863 11.247 21.505 1.00 83.12 314 ASN A O 1
ATOM 2594 N N . LEU A 1 315 ? 14.120 13.103 20.475 1.00 92.19 315 LEU A N 1
ATOM 2595 C CA . LEU A 1 315 ? 13.209 12.375 19.593 1.00 92.19 315 LEU A CA 1
ATOM 2596 C C . LEU A 1 315 ? 13.985 11.459 18.639 1.00 92.19 315 LEU A C 1
ATOM 2598 O O . LEU A 1 315 ? 13.493 10.395 18.280 1.00 92.19 315 LEU A O 1
ATOM 2602 N N . VAL A 1 316 ? 15.216 11.822 18.269 1.00 94.56 316 VAL A N 1
ATOM 2603 C CA . VAL A 1 316 ? 16.075 10.994 17.408 1.00 94.56 316 VAL A CA 1
ATOM 2604 C C . VAL A 1 316 ? 16.383 9.651 18.070 1.00 94.56 316 VAL A C 1
ATOM 2606 O O . VAL A 1 316 ? 16.281 8.622 17.409 1.00 94.56 316 VAL A O 1
ATOM 2609 N N . GLU A 1 317 ? 16.706 9.638 19.367 1.00 93.75 317 GLU A N 1
ATOM 2610 C CA . GLU A 1 317 ? 16.972 8.396 20.112 1.00 93.75 317 GLU A CA 1
ATOM 2611 C C . GLU A 1 317 ? 15.745 7.484 20.157 1.00 93.75 317 GLU A C 1
ATOM 2613 O O . GLU A 1 317 ? 15.861 6.284 19.897 1.00 93.75 317 GLU A O 1
ATOM 2618 N N . LEU A 1 318 ? 14.566 8.058 20.419 1.00 93.44 318 LEU A N 1
ATOM 2619 C CA . LEU A 1 318 ? 13.302 7.325 20.391 1.00 93.44 318 LEU A CA 1
ATOM 2620 C C . LEU A 1 318 ? 13.058 6.707 19.011 1.00 93.44 318 LEU A C 1
ATOM 2622 O O . LEU A 1 318 ? 12.766 5.517 18.905 1.00 93.44 318 LEU A O 1
ATOM 2626 N N . LEU A 1 319 ? 13.197 7.512 17.954 1.00 95.62 319 LEU A N 1
ATOM 2627 C CA . LEU A 1 319 ? 12.984 7.078 16.577 1.00 95.62 319 LEU A CA 1
ATOM 2628 C C . LEU A 1 319 ? 13.977 5.984 16.168 1.00 95.62 319 LEU A C 1
ATOM 2630 O O . LEU A 1 319 ? 13.582 4.999 15.548 1.00 95.62 319 LEU A O 1
ATOM 2634 N N . ASP A 1 320 ? 15.242 6.098 16.568 1.00 94.69 320 ASP A N 1
ATOM 2635 C CA . ASP A 1 320 ? 16.252 5.064 16.343 1.00 94.69 320 ASP A CA 1
ATOM 2636 C C . ASP A 1 320 ? 15.964 3.775 17.118 1.00 94.69 320 ASP A C 1
ATOM 2638 O O . ASP A 1 320 ? 16.271 2.690 16.620 1.00 94.69 320 ASP A O 1
ATOM 2642 N N . GLN A 1 321 ? 15.401 3.861 18.325 1.00 93.62 321 GLN A N 1
ATOM 2643 C CA . GLN A 1 321 ? 15.002 2.689 19.101 1.00 93.62 321 GLN A CA 1
ATOM 2644 C C . GLN A 1 321 ? 13.835 1.967 18.426 1.00 93.62 321 GLN A C 1
ATOM 2646 O O . GLN A 1 321 ? 13.953 0.787 18.103 1.00 93.62 321 GLN A O 1
ATOM 2651 N N . VAL A 1 322 ? 12.735 2.673 18.160 1.00 93.25 322 VAL A N 1
ATOM 2652 C CA . VAL A 1 322 ? 11.525 2.058 17.594 1.00 93.25 322 VAL A CA 1
ATOM 2653 C C . VAL A 1 322 ? 11.724 1.597 16.146 1.00 93.25 322 VAL A C 1
ATOM 2655 O O . VAL A 1 322 ? 11.101 0.631 15.724 1.00 93.25 322 VAL A O 1
ATOM 2658 N N . HIS A 1 323 ? 12.623 2.223 15.377 1.00 92.56 323 HIS A N 1
ATOM 2659 C CA . HIS A 1 323 ? 12.930 1.803 14.005 1.00 92.56 323 HIS A CA 1
ATOM 2660 C C . HIS A 1 323 ? 13.766 0.517 13.920 1.00 92.56 323 HIS A C 1
ATOM 2662 O O . HIS A 1 323 ? 13.788 -0.129 12.874 1.00 92.56 323 HIS A O 1
ATOM 2668 N N . LYS A 1 324 ? 14.457 0.125 14.999 1.00 90.06 324 LYS A N 1
ATOM 2669 C CA . LYS A 1 324 ? 15.191 -1.155 15.060 1.00 90.06 324 LYS A CA 1
ATOM 2670 C C . LYS A 1 324 ? 14.269 -2.358 15.262 1.00 90.06 324 LYS A C 1
ATOM 2672 O O . LYS A 1 324 ? 14.700 -3.491 15.051 1.00 90.06 324 LYS A O 1
ATOM 2677 N N . GLU A 1 325 ? 13.031 -2.118 15.677 1.00 85.75 325 GLU A N 1
ATOM 2678 C CA . GLU A 1 325 ? 12.035 -3.153 15.925 1.00 85.75 325 GLU A CA 1
ATOM 2679 C C . GLU A 1 325 ? 11.478 -3.677 14.595 1.00 85.75 325 GLU A C 1
ATOM 2681 O O . GLU A 1 325 ? 10.850 -2.950 13.827 1.00 85.75 325 GLU A O 1
ATOM 2686 N N . ASN A 1 326 ? 11.718 -4.958 14.310 1.00 79.19 326 ASN A N 1
ATOM 2687 C CA . ASN A 1 326 ? 11.404 -5.572 13.011 1.00 79.19 326 ASN A CA 1
ATOM 2688 C C . ASN A 1 326 ? 10.053 -6.309 12.984 1.00 79.19 326 ASN A C 1
ATOM 2690 O O . ASN A 1 326 ? 9.760 -7.031 12.033 1.00 79.19 326 ASN A O 1
ATOM 2694 N N . ASP A 1 327 ? 9.234 -6.160 14.023 1.00 76.06 327 ASP A N 1
ATOM 2695 C CA . ASP A 1 327 ? 7.928 -6.816 14.159 1.00 76.06 327 ASP A CA 1
ATOM 2696 C C . ASP A 1 327 ? 6.762 -5.982 13.585 1.00 76.06 327 ASP A C 1
ATOM 2698 O O . ASP A 1 327 ? 5.589 -6.314 13.782 1.00 76.06 327 ASP A O 1
ATOM 2702 N N . GLY A 1 328 ? 7.093 -4.881 12.899 1.00 80.81 328 GLY A N 1
ATOM 2703 C CA . GLY A 1 328 ? 6.167 -4.002 12.186 1.00 80.81 328 GLY A CA 1
ATOM 2704 C C . GLY A 1 328 ? 5.328 -3.074 13.069 1.00 80.81 328 GLY A C 1
ATOM 2705 O O . GLY A 1 328 ? 4.634 -2.211 12.535 1.00 80.81 328 GLY A O 1
ATOM 2706 N N . ARG A 1 329 ? 5.389 -3.196 14.405 1.00 82.62 329 ARG A N 1
ATOM 2707 C CA . ARG A 1 329 ? 4.453 -2.504 15.317 1.00 82.62 329 ARG A CA 1
ATOM 2708 C C . ARG A 1 329 ? 4.557 -0.979 15.303 1.00 82.62 329 ARG A C 1
ATOM 2710 O O . ARG A 1 329 ? 3.623 -0.308 15.716 1.00 82.62 329 ARG A O 1
ATOM 2717 N N . PHE A 1 330 ? 5.683 -0.436 14.842 1.00 92.62 330 PHE A N 1
ATOM 2718 C CA . PHE A 1 330 ? 5.923 1.005 14.788 1.00 92.62 330 PHE A CA 1
ATOM 2719 C C . PHE A 1 330 ? 5.861 1.592 13.373 1.00 92.62 330 PHE A C 1
ATOM 2721 O O . PHE A 1 330 ? 6.121 2.780 13.213 1.00 92.62 330 PHE A O 1
ATOM 2728 N N . GLU A 1 331 ? 5.524 0.820 12.332 1.00 91.44 331 GLU A N 1
ATOM 2729 C CA . GLU A 1 331 ? 5.534 1.340 10.954 1.00 91.44 331 GLU A CA 1
ATOM 2730 C C . GLU A 1 331 ? 4.529 2.486 10.748 1.00 91.44 331 GLU A C 1
ATOM 2732 O O . GLU A 1 331 ? 4.864 3.501 10.133 1.00 91.44 331 GLU A O 1
ATOM 2737 N N . ILE A 1 332 ? 3.306 2.357 11.274 1.00 93.44 332 ILE A N 1
ATOM 2738 C CA . ILE A 1 332 ? 2.281 3.407 11.182 1.00 93.44 332 ILE A CA 1
ATOM 2739 C C . ILE A 1 332 ? 2.544 4.529 12.194 1.00 93.44 332 ILE A C 1
ATOM 2741 O O . ILE A 1 332 ? 2.438 5.703 11.840 1.00 93.44 332 ILE A O 1
ATOM 2745 N N . PHE A 1 333 ? 2.974 4.195 13.413 1.00 96.88 333 PHE A N 1
ATOM 2746 C CA . PHE A 1 333 ? 3.440 5.187 14.388 1.00 96.88 333 PHE A CA 1
ATOM 2747 C C . PHE A 1 333 ? 4.520 6.111 13.793 1.00 96.88 333 PHE A C 1
ATOM 2749 O O . PHE A 1 333 ? 4.383 7.332 13.838 1.00 96.88 333 PHE A O 1
ATOM 2756 N N . LEU A 1 334 ? 5.557 5.546 13.163 1.00 97.25 334 LEU A N 1
ATOM 2757 C CA . LEU A 1 334 ? 6.638 6.308 12.533 1.00 97.25 334 LEU A CA 1
ATOM 2758 C C . LEU A 1 334 ? 6.121 7.197 11.398 1.00 97.25 334 LEU A C 1
ATOM 2760 O O . LEU A 1 334 ? 6.514 8.361 11.333 1.00 97.25 334 LEU A O 1
ATOM 2764 N N . ARG A 1 335 ? 5.203 6.693 10.556 1.00 96.31 335 ARG A N 1
ATOM 2765 C CA . ARG A 1 335 ? 4.513 7.494 9.524 1.00 96.31 335 ARG A CA 1
ATOM 2766 C C . ARG A 1 335 ? 3.841 8.725 10.119 1.00 96.31 335 ARG A C 1
ATOM 2768 O O . ARG A 1 335 ? 3.970 9.809 9.557 1.00 96.31 335 ARG A O 1
ATOM 2775 N N . PHE A 1 336 ? 3.162 8.575 11.253 1.00 97.94 336 PHE A N 1
ATOM 2776 C CA . PHE A 1 336 ? 2.512 9.699 11.913 1.00 97.94 336 PHE A CA 1
ATOM 2777 C C . PHE A 1 336 ? 3.507 10.676 12.528 1.00 97.94 336 PHE A C 1
ATOM 2779 O O . PHE A 1 336 ? 3.322 11.879 12.361 1.00 97.94 336 PHE A O 1
ATOM 2786 N N . VAL A 1 337 ? 4.584 10.199 13.164 1.00 97.25 337 VAL A N 1
ATOM 2787 C CA . VAL A 1 337 ? 5.607 11.098 13.718 1.00 97.25 337 VAL A CA 1
ATOM 2788 C C . VAL A 1 337 ? 6.206 11.972 12.611 1.00 97.25 337 VAL A C 1
ATOM 2790 O O . VAL A 1 337 ? 6.127 13.195 12.688 1.00 97.25 337 VAL A O 1
ATOM 2793 N N . VAL A 1 338 ? 6.711 11.383 11.520 1.00 97.06 338 VAL A N 1
ATOM 2794 C CA . VAL A 1 338 ? 7.255 12.186 10.405 1.00 97.06 338 VAL A CA 1
ATOM 2795 C C . VAL A 1 338 ? 6.193 12.995 9.653 1.00 97.06 338 VAL A C 1
ATOM 2797 O O . VAL A 1 338 ? 6.493 14.083 9.174 1.00 97.06 338 VAL A O 1
ATOM 2800 N N . GLY A 1 339 ? 4.947 12.530 9.553 1.00 97.06 339 GLY A N 1
ATOM 2801 C CA . GLY A 1 339 ? 3.881 13.307 8.916 1.00 97.06 339 GLY A CA 1
ATOM 2802 C C . GLY A 1 339 ? 3.454 14.539 9.725 1.00 97.06 339 GLY A C 1
ATOM 2803 O O . GLY A 1 339 ? 3.101 15.572 9.145 1.00 97.06 339 GLY A O 1
ATOM 2804 N N . LEU A 1 340 ? 3.520 14.461 11.060 1.00 96.69 340 LEU A N 1
ATOM 2805 C CA . LEU A 1 340 ? 3.255 15.577 11.975 1.00 96.69 340 LEU A CA 1
ATOM 2806 C C . LEU A 1 340 ? 4.368 16.627 11.944 1.00 96.69 340 LEU A C 1
ATOM 2808 O O . LEU A 1 340 ? 4.115 17.787 12.260 1.00 96.69 340 LEU A O 1
ATOM 2812 N N . SER A 1 341 ? 5.570 16.270 11.479 1.00 94.56 341 SER A N 1
ATOM 2813 C CA . SER A 1 341 ? 6.646 17.239 11.265 1.00 94.56 341 SER A CA 1
ATOM 2814 C C . SER A 1 341 ? 6.356 18.217 10.114 1.00 94.56 341 SER A C 1
ATOM 2816 O O . SER A 1 341 ? 7.128 19.152 9.899 1.00 94.56 341 SER A O 1
ATOM 2818 N N . TRP A 1 342 ? 5.282 18.019 9.336 1.00 92.62 342 TRP A N 1
ATOM 2819 C CA . TRP A 1 342 ? 4.853 18.980 8.323 1.00 92.62 342 TRP A CA 1
ATOM 2820 C C . TRP A 1 342 ? 3.955 20.063 8.940 1.00 92.62 342 TRP A C 1
ATOM 2822 O O . TRP A 1 342 ? 2.852 19.745 9.397 1.00 92.62 342 TRP A O 1
ATOM 2832 N N . PRO A 1 343 ? 4.328 21.359 8.873 1.00 87.38 343 PRO A N 1
ATOM 2833 C CA . PRO A 1 343 ? 3.563 22.422 9.528 1.00 87.38 343 PRO A CA 1
ATOM 2834 C C . PRO A 1 343 ? 2.094 22.489 9.103 1.00 87.38 343 PRO A C 1
ATOM 2836 O O . PRO A 1 343 ? 1.231 22.828 9.900 1.00 87.38 343 PRO A O 1
ATOM 2839 N N . HIS A 1 344 ? 1.775 22.156 7.850 1.00 86.25 344 HIS A N 1
ATOM 2840 C CA . HIS A 1 344 ? 0.391 22.172 7.371 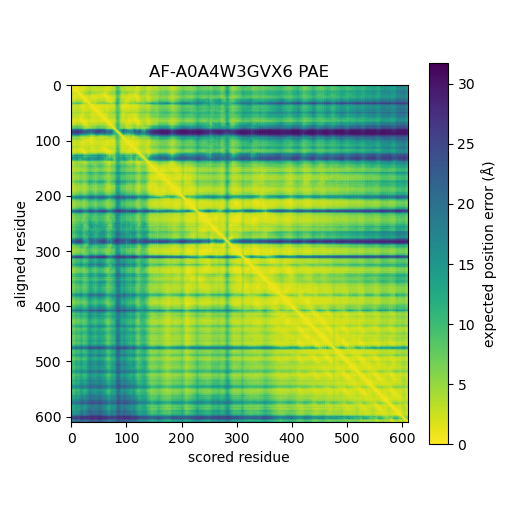1.00 86.25 344 HIS A CA 1
ATOM 2841 C C . HIS A 1 344 ? -0.449 21.010 7.926 1.00 86.25 344 HIS A C 1
ATOM 2843 O O . HIS A 1 344 ? -1.652 21.188 8.087 1.00 86.25 344 HIS A O 1
ATOM 2849 N N . THR A 1 345 ? 0.160 19.859 8.244 1.00 90.38 345 THR A N 1
ATOM 2850 C CA . THR A 1 345 ? -0.527 18.752 8.935 1.00 90.38 345 THR A CA 1
ATOM 2851 C C . THR A 1 345 ? -0.839 19.133 10.378 1.00 90.38 345 THR A C 1
ATOM 2853 O O . THR A 1 345 ? -1.941 18.868 10.856 1.00 90.38 345 THR A O 1
ATOM 2856 N N . ALA A 1 346 ? 0.127 19.738 11.075 1.00 90.19 346 ALA A N 1
ATOM 2857 C CA . ALA A 1 346 ? 0.024 20.049 12.498 1.00 90.19 346 ALA A CA 1
ATOM 2858 C C . ALA A 1 346 ? -0.835 21.286 12.796 1.00 90.19 346 ALA A C 1
ATOM 2860 O O . ALA A 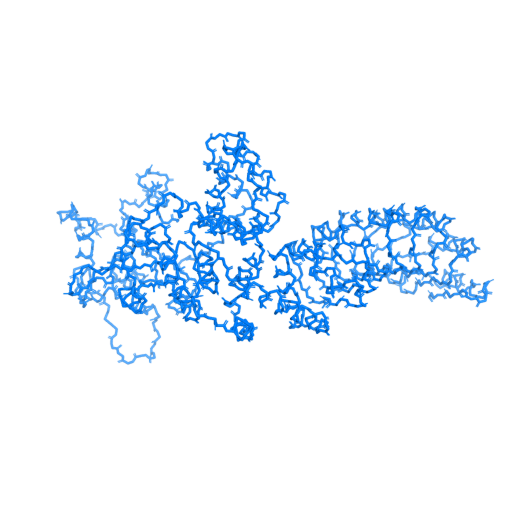1 346 ? -1.500 21.316 13.826 1.00 90.19 346 ALA A O 1
ATOM 2861 N N . ARG A 1 347 ? -0.878 22.275 11.889 1.00 90.25 347 ARG A N 1
ATOM 2862 C CA . ARG A 1 347 ? -1.478 23.603 12.126 1.00 90.25 347 ARG A CA 1
ATOM 2863 C C . ARG A 1 347 ? -2.860 23.571 12.774 1.00 90.25 347 ARG A C 1
ATOM 2865 O O . ARG A 1 347 ? -3.100 24.315 13.713 1.00 90.25 347 ARG A O 1
ATOM 2872 N N . GLN A 1 348 ? -3.763 22.720 12.284 1.00 89.62 348 GLN A N 1
ATOM 2873 C CA . GLN A 1 348 ? -5.122 22.627 12.835 1.00 89.62 348 GLN A CA 1
ATOM 2874 C C . GLN A 1 348 ? -5.120 22.100 14.279 1.00 89.62 348 GLN A C 1
ATOM 2876 O O . GLN A 1 348 ? -5.888 22.566 15.111 1.00 89.62 348 GLN A O 1
ATOM 2881 N N . LEU A 1 349 ? -4.224 21.168 14.611 1.00 93.94 349 LEU A N 1
ATOM 2882 C CA . LEU A 1 349 ? -4.078 20.663 15.975 1.00 93.94 349 LEU A CA 1
ATOM 2883 C C . LEU A 1 349 ? -3.466 21.725 16.892 1.00 93.94 349 LEU A C 1
ATOM 2885 O O . LEU A 1 349 ? -3.906 21.858 18.031 1.00 93.94 349 LEU A O 1
ATOM 2889 N N . GLU A 1 350 ? -2.509 22.513 16.391 1.00 94.06 350 GLU A N 1
ATOM 2890 C CA . GLU A 1 350 ? -1.873 23.599 17.149 1.00 94.06 350 GLU A CA 1
ATOM 2891 C C . GLU A 1 350 ? -2.864 24.693 17.575 1.00 94.06 350 GLU A C 1
ATOM 2893 O O . GLU A 1 350 ? -2.655 25.323 18.612 1.00 94.06 350 GLU A O 1
ATOM 2898 N N . GLU A 1 351 ? -3.969 24.883 16.839 1.00 91.94 351 GLU A N 1
ATOM 2899 C CA . GLU A 1 351 ? -5.054 25.803 17.226 1.00 91.94 351 GLU A CA 1
ATOM 2900 C C . GLU A 1 351 ? -5.653 25.459 18.599 1.00 91.94 351 GLU A C 1
ATOM 2902 O O . GLU A 1 351 ? -6.079 26.358 19.321 1.00 91.94 351 GLU A O 1
ATOM 2907 N N . ILE A 1 352 ? -5.695 24.170 18.959 1.00 92.00 352 ILE A N 1
ATOM 2908 C CA . ILE A 1 352 ? -6.343 23.674 20.185 1.00 92.00 352 ILE A CA 1
ATOM 2909 C C . ILE A 1 352 ? -5.307 23.206 21.214 1.00 92.00 352 ILE A C 1
ATOM 2911 O O . ILE A 1 352 ? -5.468 23.428 22.413 1.00 92.00 352 ILE A O 1
ATOM 2915 N N . LEU A 1 353 ? -4.240 22.550 20.756 1.00 93.69 353 LEU A N 1
ATOM 2916 C CA . LEU A 1 353 ? -3.215 21.941 21.606 1.00 93.69 353 LEU A CA 1
ATOM 2917 C C . LEU A 1 353 ? -2.014 22.866 21.843 1.00 93.69 353 LEU A C 1
ATOM 2919 O O . LEU A 1 353 ? -1.118 22.519 22.608 1.00 93.69 353 LEU A O 1
ATOM 2923 N N . GLY A 1 354 ? -1.974 24.044 21.219 1.00 92.94 354 GLY A N 1
ATOM 2924 C CA . GLY A 1 354 ? -0.808 24.921 21.240 1.00 92.94 354 GLY A CA 1
ATOM 2925 C C . GLY A 1 354 ? 0.320 24.436 20.317 1.00 92.94 354 GLY A C 1
ATOM 2926 O O . GLY A 1 354 ? 0.228 23.362 19.721 1.00 92.94 354 GLY A O 1
ATOM 2927 N N . PRO A 1 355 ? 1.396 25.229 20.178 1.00 92.75 355 PRO A N 1
ATOM 2928 C CA . PRO A 1 355 ? 2.446 24.969 19.199 1.00 92.75 355 PRO A CA 1
ATOM 2929 C C . PRO A 1 355 ? 3.193 23.662 19.485 1.00 92.75 355 PRO A C 1
ATOM 2931 O O . PRO A 1 355 ? 3.492 23.339 20.644 1.00 92.75 355 PRO A O 1
ATOM 2934 N N . LEU A 1 356 ? 3.543 22.943 18.418 1.00 91.25 356 LEU A N 1
ATOM 2935 C CA . LEU A 1 356 ? 4.458 21.812 18.505 1.00 91.25 356 LEU A CA 1
ATOM 2936 C C . LEU A 1 356 ? 5.908 22.335 18.574 1.00 91.25 356 LEU A C 1
ATOM 2938 O O . LEU A 1 356 ? 6.258 23.276 17.855 1.00 91.25 356 LEU A O 1
ATOM 2942 N N . PRO A 1 357 ? 6.789 21.770 19.421 1.00 90.12 357 PRO A N 1
ATOM 2943 C CA . PRO A 1 357 ? 8.160 22.249 19.547 1.00 90.12 357 PRO A CA 1
ATOM 2944 C C . PRO A 1 357 ? 8.938 22.144 18.229 1.00 90.12 357 PRO A C 1
ATOM 2946 O O . PRO A 1 357 ? 9.153 21.054 17.696 1.00 90.12 357 PRO A O 1
ATOM 2949 N N . ASN A 1 358 ? 9.454 23.280 17.746 1.00 89.75 358 ASN A N 1
ATOM 2950 C CA . ASN A 1 358 ? 10.294 23.329 16.541 1.00 89.75 358 ASN A CA 1
ATOM 2951 C C . ASN A 1 358 ? 11.523 22.410 16.638 1.00 89.75 358 ASN A C 1
ATOM 2953 O O . ASN A 1 358 ? 11.960 21.873 15.624 1.00 89.75 358 ASN A O 1
ATOM 2957 N N . ALA A 1 359 ? 12.073 22.214 17.842 1.00 90.56 359 ALA A N 1
ATOM 2958 C CA . ALA A 1 359 ? 13.190 21.299 18.068 1.00 90.56 359 ALA A CA 1
ATOM 2959 C C . ALA A 1 359 ? 12.827 19.856 17.675 1.00 90.56 359 ALA A C 1
ATOM 2961 O O . ALA A 1 359 ? 13.514 19.269 16.845 1.00 90.56 359 ALA A O 1
ATOM 2962 N N . SER A 1 360 ? 11.697 19.335 18.163 1.00 91.81 360 SER A N 1
ATOM 2963 C CA . SER A 1 360 ? 11.204 17.989 17.838 1.00 91.81 360 SER A CA 1
ATOM 2964 C C . SER A 1 360 ? 10.863 17.841 16.351 1.00 91.81 360 SER A C 1
ATOM 2966 O O . SER A 1 360 ? 11.135 16.810 15.738 1.00 91.81 360 SER A O 1
ATOM 2968 N N . VAL A 1 361 ? 10.315 18.889 15.726 1.00 92.12 361 VAL A N 1
ATOM 2969 C CA . VAL A 1 361 ? 10.082 18.912 14.270 1.00 92.12 361 VAL A CA 1
ATOM 2970 C C . VAL A 1 361 ? 11.404 18.779 13.506 1.00 92.12 361 VAL A C 1
ATOM 2972 O O . VAL A 1 361 ? 11.516 17.940 12.611 1.00 92.12 361 VAL A O 1
ATOM 2975 N N . CYS A 1 362 ? 12.426 19.553 13.881 1.00 92.81 362 CYS A N 1
ATOM 2976 C CA . CYS A 1 362 ? 13.759 19.471 13.283 1.00 92.81 362 CYS A CA 1
ATOM 2977 C C . CYS A 1 362 ? 14.425 18.105 13.510 1.00 92.81 362 CYS A C 1
ATOM 2979 O O . CYS A 1 362 ? 15.052 17.581 12.591 1.00 92.81 362 CYS A O 1
ATOM 2981 N N . GLU A 1 363 ? 14.276 17.516 14.697 1.00 94.44 363 GLU A N 1
ATOM 2982 C CA . GLU A 1 363 ? 14.802 16.188 15.030 1.00 94.44 363 GLU A CA 1
ATOM 2983 C C . GLU A 1 363 ? 14.184 15.092 14.155 1.00 94.44 363 GLU A C 1
ATOM 2985 O O . GLU A 1 363 ? 14.924 14.310 13.557 1.00 94.44 363 GLU A O 1
ATOM 2990 N N . ALA A 1 364 ? 12.857 15.081 13.987 1.00 95.12 364 ALA A N 1
ATOM 2991 C CA . ALA A 1 364 ? 12.173 14.123 13.116 1.00 95.12 364 ALA A CA 1
ATOM 2992 C C . ALA A 1 364 ? 12.607 14.256 11.644 1.00 95.12 364 ALA A C 1
ATOM 2994 O O . ALA A 1 364 ? 12.879 13.256 10.978 1.00 95.12 364 ALA A O 1
ATOM 2995 N N . ILE A 1 365 ? 12.731 15.491 11.142 1.00 94.75 365 ILE A N 1
ATOM 2996 C CA . ILE A 1 365 ? 13.194 15.777 9.773 1.00 94.75 365 ILE A CA 1
ATOM 2997 C C . ILE A 1 365 ? 14.654 15.334 9.586 1.00 94.75 365 ILE A C 1
ATOM 2999 O O . ILE A 1 365 ? 14.993 14.728 8.566 1.00 94.75 365 ILE A O 1
ATOM 3003 N N . SER A 1 366 ? 15.518 15.611 10.565 1.00 94.75 366 SER A N 1
ATOM 3004 C CA . SER A 1 366 ? 16.927 15.202 10.554 1.00 94.75 366 SER A CA 1
ATOM 3005 C C . SER A 1 366 ? 17.063 13.678 10.548 1.00 94.75 366 SER A C 1
ATOM 3007 O O . SER A 1 366 ? 17.769 13.113 9.708 1.00 94.75 366 SER A O 1
ATOM 3009 N N . TRP A 1 367 ? 16.316 13.004 11.425 1.00 96.31 367 TRP A N 1
ATOM 3010 C CA . TRP A 1 367 ? 16.269 11.549 11.502 1.00 96.31 367 TRP A CA 1
ATOM 3011 C C . TRP A 1 367 ? 15.795 10.922 10.183 1.00 96.31 367 TRP A C 1
ATOM 3013 O O . TRP A 1 367 ? 16.438 9.996 9.675 1.00 96.31 367 TRP A O 1
ATOM 3023 N N . LEU A 1 368 ? 14.721 11.460 9.592 1.00 96.31 368 LEU A N 1
ATOM 3024 C CA . LEU A 1 368 ? 14.174 11.018 8.307 1.00 96.31 368 LEU A CA 1
ATOM 3025 C C . LEU A 1 368 ? 15.221 11.126 7.195 1.00 96.31 368 LEU A C 1
ATOM 3027 O O . LEU A 1 368 ? 15.437 10.162 6.460 1.00 96.31 368 LEU A O 1
ATOM 3031 N N . LYS A 1 369 ? 15.909 12.270 7.104 1.00 94.75 369 LYS A N 1
ATOM 3032 C CA . LYS A 1 369 ? 16.962 12.499 6.109 1.00 94.75 369 LYS A CA 1
ATOM 3033 C C . LYS A 1 369 ? 18.083 11.461 6.222 1.00 94.75 369 LYS A C 1
ATOM 3035 O O . LYS A 1 369 ? 18.384 10.773 5.248 1.00 94.75 369 LYS A O 1
ATOM 3040 N N . VAL A 1 370 ? 18.665 11.305 7.414 1.00 94.75 370 VAL A N 1
ATOM 3041 C CA . VAL A 1 370 ? 19.801 10.394 7.648 1.00 94.75 370 VAL A CA 1
ATOM 3042 C C . VAL A 1 370 ? 19.432 8.941 7.340 1.00 94.75 370 VAL A C 1
ATOM 3044 O O . VAL A 1 370 ? 20.203 8.219 6.700 1.00 94.75 370 VAL A O 1
ATOM 3047 N N . ASN A 1 371 ? 18.254 8.494 7.777 1.00 94.75 371 ASN A N 1
ATOM 3048 C CA . ASN A 1 371 ? 17.823 7.116 7.556 1.00 94.75 371 ASN A CA 1
ATOM 3049 C C . ASN A 1 371 ? 17.414 6.856 6.104 1.00 94.75 371 ASN A C 1
ATOM 3051 O O . ASN A 1 371 ? 17.645 5.757 5.601 1.00 94.75 371 ASN A O 1
ATOM 3055 N N . PHE A 1 372 ? 16.896 7.859 5.392 1.00 94.12 372 PHE A N 1
ATOM 3056 C CA . PHE A 1 372 ? 16.554 7.706 3.984 1.00 94.12 372 PHE A CA 1
ATOM 3057 C C . PHE A 1 372 ? 17.810 7.567 3.116 1.00 94.12 372 PHE A C 1
ATOM 3059 O O . PHE A 1 372 ? 17.907 6.627 2.326 1.00 94.12 372 PHE A O 1
ATOM 3066 N N . GLU A 1 373 ? 18.826 8.409 3.345 1.00 92.50 373 GLU A N 1
ATOM 3067 C CA . GLU A 1 373 ? 20.146 8.283 2.705 1.00 92.50 373 GLU A CA 1
ATOM 3068 C C . GLU A 1 373 ? 20.776 6.907 2.949 1.00 92.50 373 GLU A C 1
ATOM 3070 O O . GLU A 1 373 ? 21.352 6.295 2.044 1.00 92.50 373 GLU A O 1
ATOM 3075 N N . ARG A 1 374 ? 20.666 6.402 4.183 1.00 92.75 374 ARG A N 1
ATOM 3076 C CA . ARG A 1 374 ? 21.163 5.076 4.560 1.00 92.75 374 ARG A CA 1
ATOM 3077 C C . ARG A 1 374 ? 20.411 3.964 3.828 1.00 92.75 374 ARG A C 1
ATOM 3079 O O . ARG A 1 374 ? 21.057 3.062 3.298 1.00 92.75 374 ARG A O 1
ATOM 3086 N N . ALA A 1 375 ? 19.083 4.038 3.762 1.00 93.31 375 ALA A N 1
ATOM 3087 C CA . ALA A 1 375 ? 18.256 3.019 3.124 1.00 93.31 375 ALA A CA 1
ATOM 3088 C C . ALA A 1 375 ? 18.512 2.917 1.611 1.00 93.31 375 ALA A C 1
ATOM 3090 O O . ALA A 1 375 ? 18.574 1.815 1.071 1.00 93.31 375 ALA A O 1
ATOM 3091 N N . ILE A 1 376 ? 18.757 4.043 0.930 1.00 91.25 376 ILE A N 1
ATOM 3092 C CA . ILE A 1 376 ? 19.124 4.053 -0.498 1.00 91.25 376 ILE A CA 1
ATOM 3093 C C . ILE A 1 376 ? 20.430 3.283 -0.725 1.00 91.25 376 ILE A C 1
ATOM 3095 O O . ILE A 1 376 ? 20.502 2.427 -1.610 1.00 91.25 376 ILE A O 1
ATOM 3099 N N . LYS A 1 377 ? 21.446 3.534 0.114 1.00 90.44 377 LYS A N 1
ATOM 3100 C CA . LYS A 1 377 ? 22.754 2.854 0.052 1.00 90.44 377 LYS A CA 1
ATOM 3101 C C . LYS A 1 377 ? 22.668 1.354 0.352 1.00 90.44 377 LYS A C 1
ATOM 3103 O O . LYS A 1 377 ? 23.535 0.604 -0.080 1.00 90.44 377 LYS A O 1
ATOM 3108 N N . GLN A 1 378 ? 21.652 0.928 1.098 1.00 90.75 378 GLN A N 1
ATOM 3109 C CA . GLN A 1 378 ? 21.434 -0.467 1.495 1.00 90.75 378 GLN A CA 1
ATOM 3110 C C . GLN A 1 378 ? 20.501 -1.239 0.547 1.00 90.75 378 GLN A C 1
ATOM 3112 O O . GLN A 1 378 ? 20.269 -2.428 0.771 1.00 90.75 378 GLN A O 1
ATOM 3117 N N . SER A 1 379 ? 19.971 -0.590 -0.495 1.00 90.94 379 SER A N 1
ATOM 3118 C CA . SER A 1 379 ? 19.097 -1.226 -1.487 1.00 90.94 379 SER A CA 1
ATOM 3119 C C . SER A 1 379 ? 19.797 -2.355 -2.263 1.00 90.94 379 SER A C 1
ATOM 3121 O O . SER A 1 379 ? 21.023 -2.383 -2.388 1.00 90.94 379 SER A O 1
ATOM 3123 N N . GLY A 1 380 ? 19.015 -3.311 -2.768 1.00 89.00 380 GLY A N 1
ATOM 3124 C CA . GLY A 1 380 ? 19.495 -4.480 -3.517 1.00 89.00 380 GLY A CA 1
ATOM 3125 C C . GLY A 1 380 ? 19.492 -5.805 -2.745 1.00 89.00 380 GLY A C 1
ATOM 3126 O O . GLY A 1 380 ? 19.927 -6.823 -3.278 1.00 89.00 380 GLY A O 1
ATOM 3127 N N . ASN A 1 381 ? 18.986 -5.833 -1.509 1.00 89.81 381 ASN A N 1
ATOM 3128 C CA . ASN A 1 381 ? 18.651 -7.069 -0.793 1.00 89.81 381 ASN A CA 1
ATOM 3129 C C . ASN A 1 381 ? 17.274 -6.944 -0.119 1.00 89.81 381 ASN A C 1
ATOM 3131 O O . ASN A 1 381 ? 16.750 -5.843 0.028 1.00 89.81 381 ASN A O 1
ATOM 3135 N N . LYS A 1 382 ? 16.673 -8.066 0.298 1.00 87.38 382 LYS A N 1
ATOM 3136 C CA . LYS A 1 382 ? 15.277 -8.102 0.778 1.00 87.38 382 LYS A CA 1
ATOM 3137 C C . LYS A 1 382 ? 15.001 -7.168 1.969 1.00 87.38 382 LYS A C 1
ATOM 3139 O O . LYS A 1 382 ? 13.980 -6.484 1.963 1.00 87.38 382 LYS A O 1
ATOM 3144 N N . ASP A 1 383 ? 15.888 -7.133 2.964 1.00 87.06 383 ASP A N 1
ATOM 3145 C CA . ASP A 1 383 ? 15.743 -6.279 4.156 1.00 87.06 383 ASP A CA 1
ATOM 3146 C C . ASP A 1 383 ? 15.977 -4.798 3.824 1.00 87.06 383 ASP A C 1
ATOM 3148 O O . ASP A 1 383 ? 15.173 -3.937 4.179 1.00 87.06 383 ASP A O 1
ATOM 3152 N N . GLY A 1 384 ? 17.025 -4.506 3.048 1.00 91.69 384 GLY A N 1
ATOM 3153 C CA . GLY A 1 384 ? 17.315 -3.158 2.561 1.00 91.69 384 GLY A CA 1
ATOM 3154 C C . GLY A 1 384 ? 16.172 -2.581 1.728 1.00 91.69 384 GLY A C 1
ATOM 3155 O O . GLY A 1 384 ? 15.797 -1.426 1.912 1.00 91.69 384 GLY A O 1
ATOM 3156 N N . ASN A 1 385 ? 15.550 -3.399 0.875 1.00 94.12 385 ASN A N 1
ATOM 3157 C CA . ASN A 1 385 ? 14.420 -2.989 0.041 1.00 94.12 385 ASN A CA 1
ATOM 3158 C C . ASN A 1 385 ? 13.166 -2.711 0.877 1.00 94.12 385 ASN A C 1
ATOM 3160 O O . ASN A 1 385 ? 12.482 -1.719 0.629 1.00 94.12 385 ASN A O 1
ATOM 3164 N N . ARG A 1 386 ? 12.898 -3.521 1.914 1.00 91.25 386 ARG A N 1
ATOM 3165 C CA . ARG A 1 386 ? 11.818 -3.253 2.879 1.00 91.25 386 ARG A CA 1
ATOM 3166 C C . ARG A 1 386 ? 12.044 -1.929 3.609 1.00 91.25 386 ARG A C 1
ATOM 3168 O O . ARG A 1 386 ? 11.134 -1.106 3.661 1.00 91.25 386 ARG A O 1
ATOM 3175 N N . LYS A 1 387 ? 13.254 -1.700 4.130 1.00 92.12 387 LYS A N 1
ATOM 3176 C CA . LYS A 1 387 ? 13.616 -0.446 4.811 1.00 92.12 387 LYS A CA 1
ATOM 3177 C C . LYS A 1 387 ? 13.491 0.752 3.881 1.00 92.12 387 LYS A C 1
ATOM 3179 O O . LYS A 1 387 ? 12.897 1.753 4.266 1.00 92.12 387 LYS A O 1
ATOM 3184 N N . LEU A 1 388 ? 13.989 0.641 2.649 1.00 94.50 388 LEU A N 1
ATOM 3185 C CA . LEU A 1 388 ? 13.864 1.688 1.639 1.00 94.50 388 LEU A CA 1
ATOM 3186 C C . LEU A 1 388 ? 12.400 2.018 1.355 1.00 94.50 388 LEU A C 1
ATOM 3188 O O . LEU A 1 388 ? 12.042 3.191 1.377 1.00 94.50 388 LEU A O 1
ATOM 3192 N N . LEU A 1 389 ? 11.550 1.011 1.142 1.00 94.81 389 LEU A N 1
ATOM 3193 C CA . LEU A 1 389 ? 10.125 1.230 0.916 1.00 94.81 389 LEU A CA 1
ATOM 3194 C C . LEU A 1 389 ? 9.457 1.917 2.118 1.00 94.81 389 LEU A C 1
ATOM 3196 O O . LEU A 1 389 ? 8.739 2.897 1.932 1.00 94.81 389 LEU A O 1
ATOM 3200 N N . ASN A 1 390 ? 9.751 1.488 3.348 1.00 93.88 390 ASN A N 1
ATOM 3201 C CA . ASN A 1 390 ? 9.240 2.148 4.554 1.00 93.88 390 ASN A CA 1
ATOM 3202 C C . ASN A 1 390 ? 9.692 3.618 4.630 1.00 93.88 390 ASN A C 1
ATOM 3204 O O . ASN A 1 390 ? 8.868 4.499 4.873 1.00 93.88 390 ASN A O 1
ATOM 3208 N N . MET A 1 391 ? 10.960 3.913 4.323 1.00 95.25 391 MET A N 1
ATOM 3209 C CA . MET A 1 391 ? 11.442 5.296 4.252 1.00 95.25 391 MET A CA 1
ATOM 3210 C C . MET A 1 391 ? 10.747 6.108 3.148 1.00 95.25 391 MET A C 1
ATOM 3212 O O . MET A 1 391 ? 10.469 7.286 3.358 1.00 95.25 391 MET A O 1
ATOM 3216 N N . MET A 1 392 ? 10.409 5.501 2.004 1.00 95.44 392 MET A N 1
ATOM 3217 C CA . MET A 1 392 ? 9.631 6.163 0.945 1.00 95.44 392 MET A CA 1
ATOM 3218 C C . MET A 1 392 ? 8.230 6.551 1.437 1.00 95.44 392 MET A C 1
ATOM 3220 O O . MET A 1 392 ? 7.773 7.657 1.151 1.00 95.44 392 MET A O 1
ATOM 3224 N N . TYR A 1 393 ? 7.576 5.696 2.232 1.00 95.75 393 TYR A N 1
ATOM 3225 C CA . TYR A 1 393 ? 6.317 6.045 2.898 1.00 95.75 393 TYR A CA 1
ATOM 3226 C C . TYR A 1 393 ? 6.489 7.188 3.901 1.00 95.75 393 TYR A C 1
ATOM 3228 O O . TYR A 1 393 ? 5.657 8.087 3.937 1.00 95.75 393 TYR A O 1
ATOM 3236 N N . TYR A 1 394 ? 7.559 7.196 4.697 1.00 96.25 394 TYR A N 1
ATOM 3237 C CA . TYR A 1 394 ? 7.807 8.266 5.675 1.00 96.25 394 TYR A CA 1
ATOM 3238 C C . TYR A 1 394 ? 8.052 9.613 4.991 1.00 96.25 394 TYR A C 1
ATOM 3240 O O . TYR A 1 394 ? 7.499 10.640 5.385 1.00 96.25 394 TYR A O 1
ATOM 3248 N N . VAL A 1 395 ? 8.835 9.599 3.914 1.00 94.88 395 VAL A N 1
ATOM 3249 C CA . VAL A 1 395 ? 9.060 10.766 3.065 1.00 94.88 395 VAL A CA 1
ATOM 3250 C C . VAL A 1 395 ? 7.750 11.252 2.454 1.00 94.88 395 VAL A C 1
ATOM 3252 O O . VAL A 1 395 ? 7.468 12.451 2.509 1.00 94.88 395 VAL A O 1
ATOM 3255 N N . PHE A 1 396 ? 6.935 10.336 1.927 1.00 94.69 396 PHE A N 1
ATOM 3256 C CA . PHE A 1 396 ? 5.608 10.663 1.429 1.00 94.69 396 PHE A CA 1
ATOM 3257 C C . PHE A 1 396 ? 4.762 11.325 2.524 1.00 94.69 396 PHE A C 1
ATOM 3259 O O . PHE A 1 396 ? 4.245 12.413 2.307 1.00 94.69 396 PHE A O 1
ATOM 3266 N N . GLU A 1 397 ? 4.675 10.760 3.725 1.00 95.62 397 GLU A N 1
ATOM 3267 C CA . GLU A 1 397 ? 3.888 11.343 4.821 1.00 95.62 397 GLU A CA 1
ATOM 3268 C C . GLU A 1 397 ? 4.374 12.732 5.249 1.00 95.62 397 GLU A C 1
ATOM 3270 O O . GLU A 1 397 ? 3.552 13.604 5.525 1.00 95.62 397 GLU A O 1
ATOM 3275 N N . SER A 1 398 ? 5.689 12.975 5.227 1.00 94.06 398 SER A N 1
ATOM 3276 C CA . SER A 1 398 ? 6.268 14.277 5.587 1.00 94.06 398 SER A CA 1
ATOM 3277 C C . SER A 1 398 ? 5.882 15.416 4.634 1.00 94.06 398 SER A C 1
ATOM 3279 O O . SER A 1 398 ? 6.040 16.585 4.987 1.00 94.06 398 SER A O 1
ATOM 3281 N N . GLN A 1 399 ? 5.450 15.094 3.402 1.00 92.56 399 GLN A N 1
ATOM 3282 C CA . GLN A 1 399 ? 5.146 16.053 2.323 1.00 92.56 399 GLN A CA 1
ATOM 3283 C C . GLN A 1 399 ? 6.248 17.116 2.115 1.00 92.56 399 GLN A C 1
ATOM 3285 O O . GLN A 1 399 ? 6.008 18.217 1.606 1.00 92.56 399 GLN A O 1
ATOM 3290 N N . ASN A 1 400 ? 7.482 16.805 2.524 1.00 90.88 400 ASN A N 1
ATOM 3291 C CA . ASN A 1 400 ? 8.606 17.722 2.501 1.00 90.88 400 ASN A CA 1
ATOM 3292 C C . ASN A 1 400 ? 9.402 17.528 1.209 1.00 90.88 400 ASN A C 1
ATOM 3294 O O . ASN A 1 400 ? 10.472 16.923 1.195 1.00 90.88 400 ASN A O 1
ATOM 3298 N N . ASN A 1 401 ? 8.876 18.070 0.109 1.00 91.25 401 ASN A N 1
ATOM 3299 C CA . ASN A 1 401 ? 9.486 17.922 -1.216 1.00 91.25 401 ASN A CA 1
ATOM 3300 C C . ASN A 1 401 ? 10.939 18.415 -1.263 1.00 91.25 401 ASN A C 1
ATOM 3302 O O . ASN A 1 401 ? 11.754 17.856 -1.993 1.00 91.25 401 ASN A O 1
ATOM 3306 N N . ARG A 1 402 ? 11.271 19.441 -0.466 1.00 89.50 402 ARG A N 1
ATOM 3307 C CA . ARG A 1 402 ? 12.630 19.979 -0.379 1.00 89.50 402 ARG A CA 1
ATOM 3308 C C . ARG A 1 402 ? 13.587 18.981 0.268 1.00 89.50 402 ARG A C 1
ATOM 3310 O O . ARG A 1 402 ? 14.668 18.783 -0.265 1.00 89.50 402 ARG A O 1
ATOM 3317 N N . LEU A 1 403 ? 13.176 18.300 1.343 1.00 89.19 403 LEU A N 1
ATOM 3318 C CA . LEU A 1 403 ? 13.970 17.214 1.929 1.00 89.19 403 LEU A CA 1
ATOM 3319 C C . LEU A 1 403 ? 14.257 16.128 0.891 1.00 89.19 403 LEU A C 1
ATOM 3321 O O . LEU A 1 403 ? 15.387 15.655 0.813 1.00 89.19 403 LEU A O 1
ATOM 3325 N N . VAL A 1 404 ? 13.268 15.761 0.072 1.00 87.50 404 VAL A N 1
ATOM 3326 C CA . VAL A 1 404 ? 13.459 14.757 -0.985 1.00 87.50 404 VAL A CA 1
ATOM 3327 C C . VAL A 1 404 ? 14.472 15.224 -2.017 1.00 87.50 404 VAL A C 1
ATOM 3329 O O . VAL A 1 404 ? 15.377 14.471 -2.352 1.00 87.50 404 VAL A O 1
ATOM 3332 N N . GLN A 1 405 ? 14.354 16.463 -2.489 1.00 89.06 405 GLN A N 1
ATOM 3333 C CA . GLN A 1 405 ? 15.292 17.045 -3.450 1.00 89.06 405 GLN A CA 1
ATOM 3334 C C . GLN A 1 405 ? 16.711 17.129 -2.880 1.00 89.06 405 GLN A C 1
ATOM 3336 O O . GLN A 1 405 ? 17.654 16.699 -3.538 1.00 89.06 405 GLN A O 1
ATOM 3341 N N . ASP A 1 406 ? 16.848 17.591 -1.635 1.00 86.00 406 ASP A N 1
ATOM 3342 C CA . ASP A 1 406 ? 18.131 17.717 -0.938 1.00 86.00 406 ASP A CA 1
ATOM 3343 C C . ASP A 1 406 ? 18.777 16.349 -0.646 1.00 86.00 406 ASP A C 1
ATOM 3345 O O . ASP A 1 406 ? 19.996 16.264 -0.510 1.00 86.00 406 ASP A O 1
ATOM 3349 N N . THR A 1 407 ? 17.972 15.287 -0.527 1.00 83.94 407 THR A N 1
ATOM 3350 C CA . THR A 1 407 ? 18.437 13.930 -0.191 1.00 83.94 407 THR A CA 1
ATOM 3351 C C . THR A 1 407 ? 18.704 13.075 -1.428 1.00 83.94 407 THR A C 1
ATOM 3353 O O . THR A 1 407 ? 19.702 12.362 -1.493 1.00 83.94 407 THR A O 1
ATOM 3356 N N . LEU A 1 408 ? 17.799 13.113 -2.408 1.00 78.81 408 LEU A N 1
ATOM 3357 C CA . LEU A 1 408 ? 17.865 12.271 -3.598 1.00 78.81 408 LEU A CA 1
ATOM 3358 C C . LEU A 1 408 ? 18.630 12.925 -4.737 1.00 78.81 408 LEU A C 1
ATOM 3360 O O . LEU A 1 408 ? 19.319 12.195 -5.446 1.00 78.81 408 LEU A O 1
ATOM 3364 N N . GLY A 1 409 ? 18.501 14.248 -4.925 1.00 80.25 409 GLY A N 1
ATOM 3365 C CA . GLY A 1 409 ? 19.089 15.012 -6.030 1.00 80.25 409 GLY A CA 1
ATOM 3366 C C . GLY A 1 409 ? 19.253 14.176 -7.302 1.00 80.25 409 GLY A C 1
ATOM 3367 O O . GLY A 1 409 ? 18.283 13.837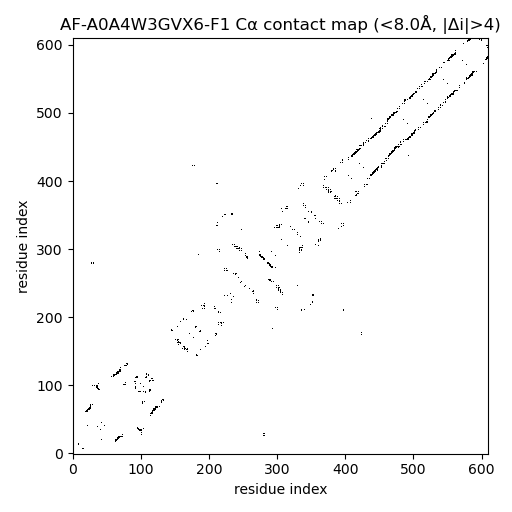 -7.988 1.00 80.25 409 GLY A O 1
ATOM 3368 N N . THR A 1 410 ? 20.498 13.766 -7.560 1.00 86.44 410 THR A N 1
ATOM 3369 C CA . THR A 1 410 ? 20.822 12.717 -8.531 1.00 86.44 410 THR A CA 1
ATOM 3370 C C . THR A 1 410 ? 21.156 11.387 -7.846 1.00 86.44 410 THR A C 1
ATOM 3372 O O . THR A 1 410 ? 22.177 11.263 -7.173 1.00 86.44 410 THR A O 1
ATOM 3375 N N . VAL A 1 411 ? 20.342 10.361 -8.105 1.00 88.50 411 VAL A N 1
ATOM 3376 C CA . VAL A 1 411 ? 20.512 9.008 -7.554 1.00 88.50 411 VAL A CA 1
ATOM 3377 C C . VAL A 1 411 ? 21.353 8.163 -8.511 1.00 88.50 411 VAL A C 1
ATOM 3379 O O . VAL A 1 411 ? 21.020 8.040 -9.692 1.00 88.50 411 VAL A O 1
ATOM 3382 N N . GLU A 1 412 ? 22.442 7.560 -8.032 1.00 91.38 412 GLU A N 1
ATOM 3383 C CA . GLU A 1 412 ? 23.291 6.678 -8.850 1.00 91.38 412 GLU A CA 1
ATOM 3384 C C . GLU A 1 412 ? 22.609 5.330 -9.136 1.00 91.38 412 GLU A C 1
ATOM 3386 O O . GLU A 1 412 ? 22.535 4.865 -10.276 1.00 91.38 412 GLU A O 1
ATOM 3391 N N . ARG A 1 413 ? 22.059 4.695 -8.104 1.00 93.19 413 ARG A N 1
ATOM 3392 C CA . ARG A 1 413 ? 21.359 3.423 -8.243 1.00 93.19 413 ARG A CA 1
ATOM 3393 C C . ARG A 1 413 ? 20.282 3.286 -7.183 1.00 93.19 413 ARG A C 1
ATOM 3395 O O . ARG A 1 413 ? 20.539 3.532 -6.011 1.00 93.19 413 ARG A O 1
ATOM 3402 N N . LEU A 1 414 ? 19.113 2.832 -7.613 1.00 95.12 414 LEU A N 1
ATOM 3403 C CA . LEU A 1 414 ? 18.045 2.349 -6.753 1.00 95.12 414 LEU A CA 1
ATOM 3404 C C . LEU A 1 414 ? 17.687 0.935 -7.202 1.00 95.12 414 LEU A C 1
ATOM 3406 O O . LEU A 1 414 ? 17.320 0.727 -8.360 1.00 95.12 414 LEU A O 1
ATOM 3410 N N . ASP A 1 415 ? 17.868 -0.035 -6.313 1.00 95.88 415 ASP A N 1
ATOM 3411 C CA . ASP A 1 415 ? 17.683 -1.449 -6.624 1.00 95.88 415 ASP A CA 1
ATOM 3412 C C . ASP A 1 415 ? 16.612 -2.054 -5.725 1.00 95.88 415 ASP A C 1
ATOM 3414 O O . ASP A 1 415 ? 16.844 -2.270 -4.542 1.00 95.88 415 ASP A O 1
ATOM 3418 N N . LEU A 1 416 ? 15.439 -2.313 -6.293 1.00 97.12 416 LEU A N 1
ATOM 3419 C CA . LEU A 1 416 ? 14.330 -2.993 -5.627 1.00 97.12 416 LEU A CA 1
ATOM 3420 C C . LEU A 1 416 ? 14.101 -4.390 -6.222 1.00 97.12 416 LEU A C 1
ATOM 3422 O O . LEU A 1 416 ? 13.062 -4.997 -5.974 1.00 97.12 416 LEU A O 1
ATOM 3426 N N . SER A 1 417 ? 15.054 -4.912 -7.001 1.00 96.44 417 SER A N 1
ATOM 3427 C CA . SER A 1 417 ? 14.871 -6.168 -7.727 1.00 96.44 417 SER A CA 1
ATOM 3428 C C . SER A 1 417 ? 14.537 -7.342 -6.796 1.00 96.44 417 SER A C 1
ATOM 3430 O O . SER A 1 417 ? 15.045 -7.456 -5.678 1.00 96.44 417 SER A O 1
ATOM 3432 N N . GLY A 1 418 ? 13.620 -8.201 -7.245 1.00 94.06 418 GLY A N 1
ATOM 3433 C CA . GLY A 1 418 ? 13.104 -9.340 -6.482 1.00 94.06 418 GLY A CA 1
ATOM 3434 C C . GLY A 1 418 ? 12.207 -8.967 -5.295 1.00 94.06 418 GLY A C 1
ATOM 3435 O O . GLY A 1 418 ? 11.798 -9.855 -4.545 1.00 94.06 418 GLY A O 1
ATOM 3436 N N . PHE A 1 419 ? 11.904 -7.682 -5.093 1.00 94.69 419 PHE A N 1
ATOM 3437 C CA . PHE A 1 419 ? 10.979 -7.222 -4.064 1.00 94.69 419 PHE A CA 1
ATOM 3438 C C . PHE A 1 419 ? 9.601 -6.974 -4.679 1.00 94.69 419 PHE A C 1
ATOM 3440 O O . PHE A 1 419 ? 9.466 -6.135 -5.567 1.00 94.69 419 PHE A O 1
ATOM 3447 N N . ALA A 1 420 ? 8.588 -7.714 -4.226 1.00 94.50 420 ALA A N 1
ATOM 3448 C CA . ALA A 1 420 ? 7.224 -7.570 -4.724 1.00 94.50 420 ALA A CA 1
ATOM 3449 C C . ALA A 1 420 ? 6.654 -6.197 -4.352 1.00 94.50 420 ALA A C 1
ATOM 3451 O O . ALA A 1 420 ? 6.633 -5.844 -3.172 1.00 94.50 420 ALA A O 1
ATOM 3452 N N . LEU A 1 421 ? 6.207 -5.453 -5.363 1.00 95.12 421 LEU A N 1
ATOM 3453 C CA . LEU A 1 421 ? 5.576 -4.148 -5.226 1.00 95.12 421 LEU A CA 1
ATOM 3454 C C . LEU A 1 421 ? 4.108 -4.271 -5.619 1.00 95.12 421 LEU A C 1
ATOM 3456 O O . LEU A 1 421 ? 3.786 -4.837 -6.659 1.00 95.12 421 LEU A O 1
ATOM 3460 N N . ASN A 1 422 ? 3.228 -3.737 -4.785 1.00 92.25 422 ASN A N 1
ATOM 3461 C CA . ASN A 1 422 ? 1.810 -3.598 -5.102 1.00 92.25 422 ASN A CA 1
ATOM 3462 C C . ASN A 1 422 ? 1.531 -2.200 -5.721 1.00 92.25 422 ASN A C 1
ATOM 3464 O O . ASN A 1 422 ? 2.417 -1.333 -5.725 1.00 92.25 422 ASN A O 1
ATOM 3468 N N . PRO A 1 423 ? 0.305 -1.918 -6.210 1.00 90.12 423 PRO A N 1
ATOM 3469 C CA . PRO A 1 423 ? -0.025 -0.624 -6.816 1.00 90.12 423 PRO A CA 1
ATOM 3470 C C . PRO A 1 423 ? 0.231 0.583 -5.904 1.00 90.12 423 PRO A C 1
ATOM 3472 O O . PRO A 1 423 ? 0.638 1.649 -6.372 1.00 90.12 423 PRO A O 1
ATOM 3475 N N . LEU A 1 424 ? 0.025 0.413 -4.597 1.00 90.62 424 LEU A N 1
ATOM 3476 C CA . LEU A 1 424 ? 0.237 1.445 -3.590 1.00 90.62 424 LEU A CA 1
ATOM 3477 C C . LEU A 1 424 ? 1.726 1.778 -3.432 1.00 90.62 424 LEU A C 1
ATOM 3479 O O . LEU A 1 424 ? 2.089 2.957 -3.413 1.00 90.62 424 LEU A O 1
ATOM 3483 N N . ASP A 1 425 ? 2.582 0.757 -3.364 1.00 94.94 425 ASP A N 1
ATOM 3484 C CA . ASP A 1 425 ? 4.036 0.927 -3.314 1.00 94.94 425 ASP A CA 1
ATOM 3485 C C . ASP A 1 425 ? 4.510 1.706 -4.545 1.00 94.94 425 ASP A C 1
ATOM 3487 O O . ASP A 1 425 ? 5.277 2.663 -4.440 1.00 94.94 425 ASP A O 1
ATOM 3491 N N . CYS A 1 426 ? 3.995 1.345 -5.723 1.00 95.25 426 CYS A N 1
ATOM 3492 C CA . CYS A 1 426 ? 4.293 2.016 -6.981 1.00 95.25 426 CYS A CA 1
ATOM 3493 C C . CYS A 1 426 ? 3.830 3.479 -7.006 1.00 95.25 426 CYS A C 1
ATOM 3495 O O . CYS A 1 426 ? 4.563 4.327 -7.518 1.00 95.25 426 CYS A O 1
ATOM 3497 N N . ALA A 1 427 ? 2.665 3.806 -6.439 1.00 93.31 427 ALA A N 1
ATOM 3498 C CA . ALA A 1 427 ? 2.192 5.187 -6.332 1.00 93.31 427 ALA A CA 1
ATOM 3499 C C . ALA A 1 427 ? 3.101 6.038 -5.425 1.00 93.31 427 ALA A C 1
ATOM 3501 O O . ALA A 1 427 ? 3.481 7.154 -5.793 1.00 93.31 427 ALA A O 1
ATOM 3502 N N . VAL A 1 428 ? 3.515 5.492 -4.277 1.00 95.06 428 VAL A N 1
ATOM 3503 C CA . VAL A 1 428 ? 4.424 6.160 -3.330 1.00 95.06 428 VAL A CA 1
ATOM 3504 C C . VAL A 1 428 ? 5.813 6.336 -3.931 1.00 95.06 428 VAL A C 1
ATOM 3506 O O . VAL A 1 428 ? 6.344 7.448 -3.935 1.00 95.06 428 VAL A O 1
ATOM 3509 N N . LEU A 1 429 ? 6.378 5.276 -4.517 1.00 95.62 429 LEU A N 1
ATOM 3510 C CA . LEU A 1 429 ? 7.642 5.346 -5.249 1.00 95.62 429 LEU A CA 1
ATOM 3511 C C . LEU A 1 429 ? 7.570 6.394 -6.358 1.00 95.62 429 LEU A C 1
ATOM 3513 O O . LEU A 1 429 ? 8.448 7.243 -6.455 1.00 95.62 429 LEU A O 1
ATOM 3517 N N . SER A 1 430 ? 6.509 6.383 -7.164 1.00 95.25 430 SER A N 1
ATOM 3518 C CA . SER A 1 430 ? 6.327 7.348 -8.247 1.00 95.25 430 SER A CA 1
ATOM 3519 C C . SER A 1 430 ? 6.319 8.781 -7.731 1.00 95.25 430 SER A C 1
ATOM 3521 O O . SER A 1 430 ? 6.987 9.642 -8.305 1.00 95.25 430 SER A O 1
ATOM 3523 N N . HIS A 1 431 ? 5.609 9.050 -6.631 1.00 93.06 431 HIS A N 1
ATOM 3524 C CA . HIS A 1 431 ? 5.570 10.380 -6.027 1.00 93.06 431 HIS A CA 1
ATOM 3525 C C . HIS A 1 431 ? 6.968 10.849 -5.610 1.00 93.06 431 HIS A C 1
ATOM 3527 O O . HIS A 1 431 ? 7.387 11.945 -5.980 1.00 93.06 431 HIS A O 1
ATOM 3533 N N . VAL A 1 432 ? 7.712 10.006 -4.891 1.00 94.56 432 VAL A N 1
ATOM 3534 C CA . VAL A 1 432 ? 9.039 10.366 -4.378 1.00 94.56 432 VAL A CA 1
ATOM 3535 C C . VAL A 1 432 ? 10.057 10.506 -5.515 1.00 94.56 432 VAL A C 1
ATOM 3537 O O . VAL A 1 432 ? 10.789 11.492 -5.578 1.00 94.56 432 VAL A O 1
ATOM 3540 N N . LEU A 1 433 ? 10.074 9.569 -6.464 1.00 94.44 433 LEU A N 1
ATOM 3541 C CA . LEU A 1 433 ? 11.032 9.553 -7.573 1.00 94.44 433 LEU A CA 1
ATOM 3542 C C . LEU A 1 433 ? 10.827 10.704 -8.572 1.00 94.44 433 LEU A C 1
ATOM 3544 O O . LEU A 1 433 ? 11.783 11.124 -9.225 1.00 94.44 433 LEU A O 1
ATOM 3548 N N . GLN A 1 434 ? 9.614 11.254 -8.686 1.00 93.62 434 GLN A N 1
ATOM 3549 C CA . GLN A 1 434 ? 9.354 12.447 -9.504 1.00 93.62 434 GLN A CA 1
ATOM 3550 C C . GLN A 1 434 ? 10.093 13.693 -9.001 1.00 93.62 434 GLN A C 1
ATOM 3552 O O . GLN A 1 434 ? 10.397 14.589 -9.799 1.00 93.62 434 GLN A O 1
ATOM 3557 N N . LEU A 1 435 ? 10.397 13.740 -7.702 1.00 92.75 435 LEU A N 1
ATOM 3558 C CA . LEU A 1 435 ? 11.124 14.838 -7.070 1.00 92.75 435 LEU A CA 1
ATOM 3559 C C . LEU A 1 435 ? 12.637 14.753 -7.309 1.00 92.75 435 LEU A C 1
ATOM 3561 O O . LEU A 1 435 ? 13.324 15.752 -7.119 1.00 92.75 435 LEU A O 1
ATOM 3565 N N . CYS A 1 436 ? 13.152 13.609 -7.771 1.00 90.88 436 CYS A N 1
ATOM 3566 C CA . CYS A 1 436 ? 14.548 13.472 -8.176 1.00 90.88 436 CYS A CA 1
ATOM 3567 C C . CYS A 1 436 ? 14.847 14.290 -9.440 1.00 90.88 436 CYS A C 1
ATOM 3569 O O . CYS A 1 436 ? 14.012 14.410 -10.349 1.00 90.88 436 CYS A O 1
ATOM 3571 N N . ASP A 1 437 ? 16.090 14.749 -9.571 1.00 90.56 437 ASP A N 1
ATOM 3572 C CA . ASP A 1 437 ? 16.587 15.312 -10.823 1.00 90.56 437 ASP A CA 1
ATOM 3573 C C . ASP A 1 437 ? 16.761 14.200 -11.851 1.00 90.56 437 ASP A C 1
ATOM 3575 O O . ASP A 1 437 ? 16.183 14.246 -12.941 1.00 90.56 437 ASP A O 1
ATOM 3579 N N . THR A 1 438 ? 17.563 13.192 -11.507 1.00 92.69 438 THR A N 1
ATOM 3580 C CA . THR A 1 438 ? 17.900 12.060 -12.377 1.00 92.69 438 THR A CA 1
ATOM 3581 C C . THR A 1 438 ? 18.123 10.803 -11.547 1.00 92.69 438 THR A C 1
ATOM 3583 O O . THR A 1 438 ? 18.782 10.847 -10.513 1.00 92.69 438 THR A O 1
ATOM 3586 N N . ILE A 1 439 ? 17.643 9.669 -12.049 1.00 95.44 439 ILE A N 1
ATOM 3587 C CA . ILE A 1 439 ? 17.947 8.341 -11.520 1.00 95.44 439 ILE A CA 1
ATOM 3588 C C . ILE A 1 439 ? 18.812 7.639 -12.563 1.00 95.44 439 ILE A C 1
ATOM 3590 O O . ILE A 1 439 ? 18.338 7.296 -13.645 1.00 95.44 439 ILE A O 1
ATOM 3594 N N . HIS A 1 440 ? 20.099 7.454 -12.286 1.00 96.31 440 HIS A N 1
ATOM 3595 C CA . HIS A 1 440 ? 21.010 6.827 -13.243 1.00 96.31 440 HIS A CA 1
ATOM 3596 C C . HIS A 1 440 ? 20.610 5.381 -13.512 1.00 96.31 440 HIS A C 1
ATOM 3598 O O . HIS A 1 440 ? 20.507 4.985 -14.672 1.00 96.31 440 HIS A O 1
ATOM 3604 N N . LYS A 1 441 ? 20.308 4.613 -12.465 1.00 97.56 441 LYS A N 1
ATOM 3605 C CA . LYS A 1 441 ? 19.818 3.246 -12.601 1.00 97.56 441 LYS A CA 1
ATOM 3606 C C . LYS A 1 441 ? 18.658 2.964 -11.651 1.00 97.56 441 LYS A C 1
ATOM 3608 O O . LYS A 1 441 ? 18.826 3.063 -10.441 1.00 97.56 441 LYS A O 1
ATOM 3613 N N . LEU A 1 442 ? 17.528 2.541 -12.213 1.00 97.69 442 LEU A N 1
ATOM 3614 C CA . LEU A 1 442 ? 16.381 2.002 -11.489 1.00 97.69 442 LEU A CA 1
ATOM 3615 C C . LEU A 1 442 ? 16.217 0.521 -11.853 1.00 97.69 442 LEU A C 1
ATOM 3617 O O . LEU A 1 442 ? 15.950 0.194 -13.012 1.00 97.69 442 LEU A O 1
ATOM 3621 N N . ASP A 1 443 ? 16.433 -0.363 -10.878 1.00 98.00 443 ASP A N 1
ATOM 3622 C CA . ASP A 1 443 ? 16.293 -1.814 -11.027 1.00 98.00 443 ASP A CA 1
ATOM 3623 C C . ASP A 1 443 ? 14.998 -2.284 -10.349 1.00 98.00 443 ASP A C 1
ATOM 3625 O O . ASP A 1 443 ? 14.895 -2.274 -9.124 1.00 98.00 443 ASP A O 1
ATOM 3629 N N . LEU A 1 444 ? 14.002 -2.642 -11.162 1.00 97.75 444 LEU A N 1
ATOM 3630 C CA . LEU A 1 444 ? 12.679 -3.131 -10.757 1.00 97.75 444 LEU A CA 1
ATOM 3631 C C . LEU A 1 444 ? 12.412 -4.531 -11.340 1.00 97.75 444 LEU A C 1
ATOM 3633 O O . LEU A 1 444 ? 11.283 -4.891 -11.683 1.00 97.75 444 LEU A O 1
ATOM 3637 N N . ASN A 1 445 ? 13.474 -5.313 -11.535 1.00 97.19 445 ASN A N 1
ATOM 3638 C CA . ASN A 1 445 ? 13.369 -6.667 -12.064 1.00 97.19 445 ASN A CA 1
ATOM 3639 C C . ASN A 1 445 ? 12.623 -7.582 -11.083 1.00 97.19 445 ASN A C 1
ATOM 3641 O O . ASN A 1 445 ? 12.933 -7.581 -9.896 1.00 97.19 445 ASN A O 1
ATOM 3645 N N . SER A 1 446 ? 11.713 -8.428 -11.577 1.00 96.38 446 SER A N 1
ATOM 3646 C CA . SER A 1 446 ? 10.979 -9.403 -10.744 1.00 96.38 446 SER A CA 1
ATOM 3647 C C . SER A 1 446 ? 10.244 -8.770 -9.550 1.00 96.38 446 SER A C 1
ATOM 3649 O O . SER A 1 446 ? 10.254 -9.312 -8.446 1.00 96.38 446 SER A O 1
ATOM 3651 N N . CYS A 1 447 ? 9.622 -7.609 -9.769 1.00 96.62 447 CYS A N 1
ATOM 3652 C CA . CYS A 1 447 ? 8.895 -6.847 -8.750 1.00 96.62 447 CYS A CA 1
ATOM 3653 C C . CYS A 1 447 ? 7.372 -7.029 -8.823 1.00 96.62 447 CYS A C 1
ATOM 3655 O O . CYS A 1 447 ? 6.656 -6.318 -8.127 1.00 96.62 447 CYS A O 1
ATOM 3657 N N . TYR A 1 448 ? 6.878 -7.971 -9.638 1.00 94.81 448 TYR A N 1
ATOM 3658 C CA . TYR A 1 448 ? 5.447 -8.193 -9.897 1.00 94.81 448 TYR A CA 1
ATOM 3659 C C . TYR A 1 448 ? 4.737 -6.977 -10.511 1.00 94.81 448 TYR A C 1
ATOM 3661 O O . TYR A 1 448 ? 3.554 -6.759 -10.286 1.00 94.81 448 TYR A O 1
ATOM 3669 N N . ILE A 1 449 ? 5.449 -6.199 -11.329 1.00 94.81 449 ILE A N 1
ATOM 3670 C CA . ILE A 1 449 ? 4.883 -5.005 -11.963 1.00 94.81 449 ILE A CA 1
ATOM 3671 C C . ILE A 1 449 ? 3.957 -5.425 -13.111 1.00 94.81 449 ILE A C 1
ATOM 3673 O O . ILE A 1 449 ? 4.425 -5.894 -14.154 1.00 94.81 449 ILE A O 1
ATOM 3677 N N . GLY A 1 450 ? 2.652 -5.258 -12.903 1.00 93.44 450 GLY A N 1
ATOM 3678 C CA . GLY A 1 450 ? 1.594 -5.452 -13.884 1.00 93.44 450 GLY A CA 1
ATOM 3679 C C . GLY A 1 450 ? 1.123 -4.152 -14.534 1.00 93.44 450 GLY A C 1
ATOM 3680 O O . GLY A 1 450 ? 1.819 -3.132 -14.506 1.00 93.44 450 GLY A O 1
ATOM 3681 N N . ASP A 1 451 ? -0.070 -4.202 -15.135 1.00 90.00 451 ASP A N 1
ATOM 3682 C CA . ASP A 1 451 ? -0.715 -3.064 -15.806 1.00 90.00 451 ASP A CA 1
ATOM 3683 C C . ASP A 1 451 ? -0.949 -1.881 -14.851 1.00 90.00 451 ASP A C 1
ATOM 3685 O O . ASP A 1 451 ? -0.675 -0.730 -15.202 1.00 90.00 451 ASP A O 1
ATOM 3689 N N . GLU A 1 452 ? -1.446 -2.157 -13.643 1.00 89.25 452 GLU A N 1
ATOM 3690 C CA . GLU A 1 452 ? -1.774 -1.119 -12.665 1.00 89.25 452 GLU A CA 1
ATOM 3691 C C . GLU A 1 452 ? -0.501 -0.515 -12.059 1.00 89.25 452 GLU A C 1
ATOM 3693 O O . GLU A 1 452 ? -0.345 0.707 -12.022 1.00 89.25 452 GLU A O 1
ATOM 3698 N N . GLU A 1 453 ? 0.457 -1.349 -11.656 1.00 94.12 453 GLU A N 1
ATOM 3699 C CA . GLU A 1 453 ? 1.712 -0.919 -11.037 1.00 94.12 453 GLU A CA 1
ATOM 3700 C C . GLU A 1 453 ? 2.516 0.005 -11.962 1.00 94.12 453 GLU A C 1
ATOM 3702 O O . GLU A 1 453 ? 2.957 1.086 -11.553 1.00 94.12 453 GLU A O 1
ATOM 3707 N N . ILE A 1 454 ? 2.680 -0.370 -13.237 1.00 93.94 454 ILE A N 1
ATOM 3708 C CA . ILE A 1 454 ? 3.427 0.459 -14.193 1.00 93.94 454 ILE A CA 1
ATOM 3709 C C . ILE A 1 454 ? 2.674 1.741 -14.557 1.00 93.94 454 ILE A C 1
ATOM 3711 O O . ILE A 1 454 ? 3.307 2.769 -14.809 1.00 93.94 454 ILE A O 1
ATOM 3715 N N . GLN A 1 455 ? 1.336 1.725 -14.534 1.00 92.56 455 GLN A N 1
ATOM 3716 C CA . GLN A 1 455 ? 0.535 2.938 -14.684 1.00 92.56 455 GLN A CA 1
ATOM 3717 C C . GLN A 1 455 ? 0.826 3.932 -13.559 1.00 92.56 455 GLN A C 1
ATOM 3719 O O . GLN A 1 455 ? 1.017 5.118 -13.839 1.00 92.56 455 GLN A O 1
ATOM 3724 N N . ARG A 1 456 ? 0.952 3.462 -12.311 1.00 93.06 456 ARG A N 1
ATOM 3725 C CA . ARG A 1 456 ? 1.332 4.320 -11.177 1.00 93.06 456 ARG A CA 1
ATOM 3726 C C . ARG A 1 456 ? 2.772 4.818 -11.278 1.00 93.06 456 ARG A C 1
ATOM 3728 O O . ARG A 1 456 ? 3.029 5.985 -10.985 1.00 93.06 456 ARG A O 1
ATOM 3735 N N . LEU A 1 457 ? 3.705 3.983 -11.742 1.00 95.31 457 LEU A N 1
ATOM 3736 C CA . LEU A 1 457 ? 5.116 4.362 -11.926 1.00 95.31 457 LEU A CA 1
ATOM 3737 C C . LEU A 1 457 ? 5.355 5.323 -13.099 1.00 95.31 457 LEU A C 1
ATOM 3739 O O . LEU A 1 457 ? 6.346 6.056 -13.085 1.00 95.31 457 LEU A O 1
ATOM 3743 N N . GLY A 1 458 ? 4.464 5.341 -14.094 1.00 94.50 458 GLY A N 1
ATOM 3744 C CA . GLY A 1 458 ? 4.571 6.108 -15.341 1.00 94.50 458 GLY A CA 1
ATOM 3745 C C . GLY A 1 458 ? 5.154 7.523 -15.202 1.00 94.50 458 GLY A C 1
ATOM 3746 O O . GLY A 1 458 ? 6.126 7.842 -15.894 1.00 94.50 458 GLY A O 1
ATOM 3747 N N . PRO A 1 459 ? 4.630 8.373 -14.298 1.00 94.81 459 PRO A N 1
ATOM 3748 C CA . PRO A 1 459 ? 5.129 9.732 -14.087 1.00 94.81 459 PRO A CA 1
ATOM 3749 C C . PRO A 1 459 ? 6.612 9.834 -13.690 1.00 94.81 459 PRO A C 1
ATOM 3751 O O . PRO A 1 459 ? 7.262 10.817 -14.046 1.00 94.81 459 PRO A O 1
ATOM 3754 N N . ALA A 1 460 ? 7.165 8.834 -12.997 1.00 95.81 460 ALA A N 1
ATOM 3755 C CA . ALA A 1 460 ? 8.563 8.816 -12.563 1.00 95.81 460 ALA A CA 1
ATOM 3756 C C . ALA A 1 460 ? 9.532 8.242 -13.612 1.00 95.81 460 ALA A C 1
ATOM 3758 O O . ALA A 1 460 ? 10.725 8.552 -13.581 1.00 95.81 460 ALA A O 1
ATOM 3759 N N . LEU A 1 461 ? 9.047 7.444 -14.571 1.00 96.12 461 LEU A N 1
ATOM 3760 C CA . LEU A 1 461 ? 9.894 6.780 -15.574 1.00 96.12 461 LEU A CA 1
ATOM 3761 C C . LEU A 1 461 ? 10.799 7.744 -16.370 1.00 96.12 461 LEU A C 1
ATOM 3763 O O . LEU A 1 461 ? 11.978 7.419 -16.535 1.00 96.12 461 LEU A O 1
ATOM 3767 N N . PRO A 1 462 ? 10.345 8.945 -16.803 1.00 96.00 462 PRO A N 1
ATOM 3768 C CA . PRO A 1 462 ? 11.188 9.897 -17.534 1.00 96.00 462 PRO A CA 1
ATOM 3769 C C . PRO A 1 462 ? 12.451 10.343 -16.784 1.00 96.00 462 PRO A C 1
ATOM 3771 O O . PRO A 1 462 ? 13.394 10.814 -17.418 1.00 96.00 462 PRO A O 1
ATOM 3774 N N . LYS A 1 463 ? 12.495 10.198 -15.452 1.00 95.44 463 LYS A N 1
ATOM 3775 C CA . LYS A 1 463 ? 13.654 10.558 -14.621 1.00 95.44 463 LYS A CA 1
ATOM 3776 C C . LYS A 1 463 ? 14.800 9.546 -14.716 1.00 95.44 463 LYS A C 1
ATOM 3778 O O . LYS A 1 463 ? 15.920 9.873 -14.320 1.00 95.44 463 LYS A O 1
ATOM 3783 N N . CYS A 1 464 ? 14.544 8.342 -15.230 1.00 97.19 464 CYS A N 1
ATOM 3784 C CA . CYS A 1 464 ? 15.503 7.240 -15.264 1.00 97.19 464 CYS A CA 1
ATOM 3785 C C . CYS A 1 464 ? 16.413 7.299 -16.500 1.00 97.19 464 CYS A C 1
ATOM 3787 O O . CYS A 1 464 ? 15.926 7.559 -17.593 1.00 97.19 464 CYS A O 1
ATOM 3789 N N . ARG A 1 465 ? 17.711 6.989 -16.360 1.00 97.56 465 ARG A N 1
ATOM 3790 C CA . ARG A 1 465 ? 18.626 6.749 -17.499 1.00 97.56 465 ARG A CA 1
ATOM 3791 C C . ARG A 1 465 ? 18.705 5.278 -17.884 1.00 97.56 465 ARG A C 1
ATOM 3793 O O . ARG A 1 465 ? 18.608 4.940 -19.063 1.00 97.56 465 ARG A O 1
ATOM 3800 N N . HIS A 1 466 ? 18.840 4.399 -16.897 1.00 98.38 466 HIS A N 1
ATOM 3801 C CA . HIS A 1 466 ? 18.845 2.953 -17.083 1.00 98.38 466 HIS A CA 1
ATOM 3802 C C . HIS A 1 466 ? 17.690 2.339 -16.297 1.00 98.38 466 HIS A C 1
ATOM 3804 O O . HIS A 1 466 ? 17.750 2.240 -15.073 1.00 98.38 466 HIS A O 1
ATOM 3810 N N . LEU A 1 467 ? 16.641 1.938 -17.009 1.00 98.31 467 LEU A N 1
ATOM 3811 C CA . LEU A 1 467 ? 15.445 1.336 -16.435 1.00 98.31 467 LEU A CA 1
ATOM 3812 C C . LEU A 1 467 ? 15.445 -0.167 -16.704 1.00 98.31 467 LEU A C 1
ATOM 3814 O O . LEU A 1 467 ? 15.541 -0.598 -17.857 1.00 98.31 467 LEU A O 1
ATOM 3818 N N . ARG A 1 468 ? 15.332 -0.962 -15.640 1.00 98.38 468 ARG A N 1
ATOM 3819 C CA . ARG A 1 468 ? 15.223 -2.417 -15.735 1.00 98.38 468 ARG A CA 1
ATOM 3820 C C . ARG A 1 468 ? 13.898 -2.882 -15.154 1.00 98.38 468 ARG A C 1
ATOM 3822 O O . ARG A 1 468 ? 13.587 -2.579 -14.008 1.00 98.38 468 ARG A O 1
ATOM 3829 N N . LEU A 1 469 ? 13.133 -3.576 -15.984 1.00 97.25 469 LEU A N 1
ATOM 3830 C CA . LEU A 1 469 ? 11.804 -4.107 -15.694 1.00 97.25 469 LEU A CA 1
ATOM 3831 C C . LEU A 1 469 ? 11.722 -5.579 -16.126 1.00 97.25 469 LEU A C 1
ATOM 3833 O O . LEU A 1 469 ? 10.660 -6.065 -16.493 1.00 97.25 469 LEU A O 1
ATOM 3837 N N . GLU A 1 470 ? 12.842 -6.297 -16.128 1.00 97.25 470 GLU A N 1
ATOM 3838 C CA . GLU A 1 470 ? 12.930 -7.687 -16.572 1.00 97.25 470 GLU A CA 1
ATOM 3839 C C . GLU A 1 470 ? 12.136 -8.628 -15.653 1.00 97.25 470 GLU A C 1
ATOM 3841 O O . GLU A 1 470 ? 12.115 -8.457 -14.434 1.00 97.25 470 GLU A O 1
ATOM 3846 N N . SER A 1 471 ? 11.548 -9.675 -16.232 1.00 96.50 471 SER A N 1
ATOM 3847 C CA . SER A 1 471 ? 10.771 -10.698 -15.514 1.00 96.50 471 SER A CA 1
ATOM 3848 C C . SER A 1 471 ? 9.611 -10.116 -14.695 1.00 96.50 471 SER A C 1
ATOM 3850 O O . SER A 1 471 ? 9.392 -10.505 -13.551 1.00 96.50 471 SER A O 1
ATOM 3852 N N . ASN A 1 472 ? 8.891 -9.153 -15.271 1.00 95.25 472 ASN A N 1
ATOM 3853 C CA . ASN A 1 472 ? 7.611 -8.665 -14.757 1.00 95.25 472 ASN A CA 1
ATOM 3854 C C . ASN A 1 472 ? 6.469 -9.129 -15.680 1.00 95.25 472 ASN A C 1
ATOM 3856 O O . ASN A 1 472 ? 6.703 -9.815 -16.673 1.00 95.25 472 ASN A O 1
ATOM 3860 N N . ASN A 1 473 ? 5.223 -8.785 -15.352 1.00 86.38 473 ASN A N 1
ATOM 3861 C CA . ASN A 1 473 ? 4.057 -9.135 -16.162 1.00 86.38 473 ASN A CA 1
ATOM 3862 C C . ASN A 1 473 ? 3.343 -7.867 -16.626 1.00 86.38 473 ASN A C 1
ATOM 3864 O O . ASN A 1 473 ? 2.173 -7.673 -16.316 1.00 86.38 473 ASN A O 1
ATOM 3868 N N . LEU A 1 474 ? 4.051 -7.006 -17.365 1.00 85.50 474 LEU A N 1
ATOM 3869 C CA . LEU A 1 474 ? 3.602 -5.652 -17.719 1.00 85.50 474 LEU A CA 1
ATOM 3870 C C . LEU A 1 474 ? 2.237 -5.562 -18.426 1.00 85.50 474 LEU A C 1
ATOM 3872 O O . LEU A 1 474 ? 1.782 -4.447 -18.618 1.00 85.50 474 LEU A O 1
ATOM 3876 N N . GLY A 1 475 ? 1.600 -6.674 -18.816 1.00 74.38 475 GLY A N 1
ATOM 3877 C CA . GLY A 1 475 ? 0.210 -6.689 -19.292 1.00 74.38 475 GLY A CA 1
ATOM 3878 C C . GLY A 1 475 ? -0.046 -5.880 -20.581 1.00 74.38 475 GLY A C 1
ATOM 3879 O O . GLY A 1 475 ? 0.857 -5.248 -21.150 1.00 74.38 475 GLY A O 1
ATOM 3880 N N . ASP A 1 476 ? -1.242 -6.032 -21.165 1.00 70.88 476 ASP A N 1
ATOM 3881 C CA . ASP A 1 476 ? -1.583 -5.440 -22.479 1.00 70.88 476 ASP A CA 1
ATOM 3882 C C . ASP A 1 476 ? -1.587 -3.915 -22.434 1.00 70.88 476 ASP A C 1
ATOM 3884 O O . ASP A 1 476 ? -1.199 -3.238 -23.398 1.00 70.88 476 ASP A O 1
ATOM 3888 N N . CYS A 1 477 ? -1.957 -3.367 -21.284 1.00 74.00 477 CYS A N 1
ATOM 3889 C CA . CYS A 1 477 ? -2.089 -1.941 -21.067 1.00 74.00 477 CYS A CA 1
ATOM 3890 C C . CYS A 1 477 ? -0.782 -1.308 -20.570 1.00 74.00 477 CYS A C 1
ATOM 3892 O O . CYS A 1 477 ? -0.527 -0.139 -20.873 1.00 74.00 477 CYS A O 1
ATOM 3894 N N . GLY A 1 478 ? 0.085 -2.050 -19.885 1.00 72.69 478 GLY A N 1
ATOM 3895 C CA . GLY A 1 478 ? 1.196 -1.501 -19.116 1.00 72.69 478 GLY A CA 1
ATOM 3896 C C . GLY A 1 478 ? 2.434 -1.108 -19.921 1.00 72.69 478 GLY A C 1
ATOM 3897 O O . GLY A 1 478 ? 3.320 -0.428 -19.410 1.00 72.69 478 GLY A O 1
ATOM 3898 N N . VAL A 1 479 ? 2.471 -1.379 -21.229 1.00 87.44 479 VAL A N 1
ATOM 3899 C CA . VAL A 1 479 ? 3.440 -0.719 -22.130 1.00 87.44 479 VAL A CA 1
ATOM 3900 C C . VAL A 1 479 ? 3.038 0.733 -22.431 1.00 87.44 479 VAL A C 1
ATOM 3902 O O . VAL A 1 479 ? 3.881 1.547 -22.803 1.00 87.44 479 VAL A O 1
ATOM 3905 N N . LYS A 1 480 ? 1.765 1.116 -22.231 1.00 91.56 480 LYS A N 1
ATOM 3906 C CA . LYS A 1 480 ? 1.282 2.481 -22.514 1.00 91.56 480 LYS A CA 1
ATOM 3907 C C . LYS A 1 480 ? 2.037 3.561 -21.718 1.00 91.56 480 LYS A C 1
ATOM 3909 O O . LYS A 1 480 ? 2.537 4.478 -22.370 1.00 91.56 480 LYS A O 1
ATOM 3914 N N . PRO A 1 481 ? 2.189 3.463 -20.382 1.00 93.56 481 PRO A N 1
ATOM 3915 C CA . PRO A 1 481 ? 2.909 4.469 -19.600 1.00 93.56 481 PRO A CA 1
ATOM 3916 C C . PRO A 1 481 ? 4.391 4.560 -19.988 1.00 93.56 481 PRO A C 1
ATOM 3918 O O . PRO A 1 481 ? 4.954 5.653 -20.021 1.00 93.56 481 PRO A O 1
ATOM 3921 N N . LEU A 1 482 ? 5.012 3.431 -20.359 1.00 93.81 482 LEU A N 1
ATOM 3922 C CA . LEU A 1 482 ? 6.372 3.401 -20.908 1.00 93.81 482 LEU A CA 1
ATOM 3923 C C . LEU A 1 482 ? 6.450 4.176 -22.230 1.00 93.81 482 LEU A C 1
ATOM 3925 O O . LEU A 1 482 ? 7.285 5.064 -22.373 1.00 93.81 482 LEU A O 1
ATOM 3929 N N . CYS A 1 483 ? 5.560 3.898 -23.184 1.00 94.06 483 CYS A N 1
ATOM 3930 C CA . CYS A 1 483 ? 5.504 4.618 -24.459 1.00 94.06 483 CYS A CA 1
ATOM 3931 C C . CYS A 1 483 ? 5.267 6.122 -24.279 1.00 94.06 483 CYS A C 1
ATOM 3933 O O . CYS A 1 483 ? 5.894 6.928 -24.963 1.00 94.06 483 CYS A O 1
ATOM 3935 N N . GLU A 1 484 ? 4.369 6.509 -23.373 1.00 94.19 484 GLU A N 1
ATOM 3936 C CA . GLU A 1 484 ? 4.101 7.912 -23.051 1.00 94.19 484 GLU A CA 1
ATOM 3937 C C . GLU A 1 484 ? 5.333 8.589 -22.451 1.00 94.19 484 GLU A C 1
ATOM 3939 O O . GLU A 1 484 ? 5.692 9.685 -22.878 1.00 94.19 484 GLU A O 1
ATOM 3944 N N . ALA A 1 485 ? 6.035 7.916 -21.535 1.00 94.19 485 ALA A N 1
ATOM 3945 C CA . ALA A 1 485 ? 7.289 8.409 -20.981 1.00 94.19 485 ALA A CA 1
ATOM 3946 C C . ALA A 1 485 ? 8.361 8.604 -22.064 1.00 94.19 485 ALA A C 1
ATOM 3948 O O . ALA A 1 485 ? 9.032 9.630 -22.075 1.00 94.19 485 ALA A O 1
ATOM 3949 N N . LEU A 1 486 ? 8.503 7.669 -23.007 1.00 94.19 486 LEU A N 1
ATOM 3950 C CA . LEU A 1 486 ? 9.490 7.753 -24.092 1.00 94.19 486 LEU A CA 1
ATOM 3951 C C . LEU A 1 486 ? 9.206 8.854 -25.117 1.00 94.19 486 LEU A C 1
ATOM 3953 O O . LEU A 1 486 ? 10.121 9.265 -25.827 1.00 94.19 486 LEU A O 1
ATOM 3957 N N . ARG A 1 487 ? 7.961 9.333 -25.200 1.00 93.81 487 ARG A N 1
ATOM 3958 C CA . ARG A 1 487 ? 7.574 10.424 -26.104 1.00 93.81 487 ARG A CA 1
ATOM 3959 C C . ARG A 1 487 ? 7.813 11.818 -25.518 1.00 93.81 487 ARG A C 1
ATOM 3961 O O . ARG A 1 487 ? 7.703 12.798 -26.250 1.00 93.81 487 ARG A O 1
ATOM 3968 N N . LYS A 1 488 ? 8.108 11.915 -24.222 1.00 91.75 488 LYS A N 1
ATOM 3969 C CA . LYS A 1 488 ? 8.378 13.181 -23.533 1.00 91.75 488 LYS A CA 1
ATOM 3970 C C . LYS A 1 488 ? 9.779 13.697 -23.861 1.00 91.75 488 LYS A C 1
ATOM 3972 O O . LYS A 1 488 ? 10.742 12.934 -23.828 1.00 91.75 488 LYS A O 1
ATOM 3977 N N . THR A 1 489 ? 9.912 14.996 -24.115 1.00 90.12 489 THR A N 1
ATOM 3978 C CA . THR A 1 489 ? 11.196 15.649 -24.443 1.00 90.12 489 THR A CA 1
ATOM 3979 C C . THR A 1 489 ? 12.182 15.587 -23.272 1.00 90.12 489 THR A C 1
ATOM 3981 O O . THR A 1 489 ? 13.393 15.402 -23.447 1.00 90.12 489 THR A O 1
ATOM 3984 N N . GLU A 1 490 ? 11.665 15.671 -22.048 1.00 90.94 490 GLU A N 1
ATOM 3985 C CA . GLU A 1 490 ? 12.422 15.576 -20.804 1.00 90.94 490 GLU A CA 1
ATOM 3986 C C . GLU A 1 490 ? 12.831 14.144 -20.436 1.00 90.94 490 GLU A C 1
ATOM 3988 O O . GLU A 1 490 ? 13.554 13.956 -19.456 1.00 90.94 490 GLU A O 1
ATOM 3993 N N . CYS A 1 491 ? 12.406 13.135 -21.206 1.00 94.94 491 CYS A N 1
ATOM 3994 C CA . CYS A 1 491 ? 12.756 11.745 -20.950 1.00 94.94 491 CYS A CA 1
ATOM 3995 C C . CYS A 1 491 ? 14.274 11.540 -21.002 1.00 94.94 491 CYS A C 1
ATOM 3997 O O . CYS A 1 491 ? 14.961 12.011 -21.919 1.00 94.94 491 CYS A O 1
ATOM 3999 N N . LYS A 1 492 ? 14.800 10.849 -19.987 1.00 95.50 492 LYS A N 1
ATOM 4000 C CA . LYS A 1 492 ? 16.232 10.577 -19.808 1.00 95.50 492 LYS A CA 1
ATOM 4001 C C . LYS A 1 492 ? 16.615 9.132 -20.126 1.00 95.50 492 LYS A C 1
ATOM 4003 O O . LYS A 1 492 ? 17.800 8.816 -20.047 1.00 95.50 492 LYS A O 1
ATOM 4008 N N . ILE A 1 493 ? 15.654 8.275 -20.484 1.00 97.62 493 ILE A N 1
ATOM 4009 C CA . ILE A 1 493 ? 15.886 6.837 -20.663 1.00 97.62 493 ILE A CA 1
ATOM 4010 C C . ILE A 1 493 ? 16.807 6.606 -21.864 1.00 97.62 493 ILE A C 1
ATOM 4012 O O . ILE A 1 493 ? 16.463 6.916 -23.002 1.00 97.62 493 ILE A O 1
ATOM 4016 N N . GLN A 1 494 ? 17.965 6.011 -21.584 1.00 97.81 494 GLN A N 1
ATOM 4017 C CA . GLN A 1 494 ? 18.991 5.612 -22.549 1.00 97.81 494 GLN A CA 1
ATOM 4018 C C . GLN A 1 494 ? 19.117 4.089 -22.643 1.00 97.81 494 GLN A C 1
ATOM 4020 O O . GLN A 1 494 ? 19.411 3.554 -23.708 1.00 97.81 494 GLN A O 1
ATOM 4025 N N . SER A 1 495 ? 18.871 3.361 -21.549 1.00 98.50 495 SER A N 1
ATOM 4026 C CA . SER A 1 495 ? 18.801 1.898 -21.564 1.00 98.50 495 SER A CA 1
ATOM 4027 C C . SER A 1 495 ? 17.487 1.425 -20.968 1.00 98.50 495 SER A C 1
ATOM 4029 O O . SER A 1 495 ? 17.159 1.783 -19.837 1.00 98.50 495 SER A O 1
ATOM 4031 N N . LEU A 1 496 ? 16.763 0.607 -21.727 1.00 98.12 496 LEU A N 1
ATOM 4032 C CA . LEU A 1 496 ? 15.501 0.008 -21.319 1.00 98.12 496 LEU A CA 1
ATOM 4033 C C . LEU A 1 496 ? 15.599 -1.513 -21.424 1.00 98.12 496 LEU A C 1
ATOM 4035 O O . LEU A 1 496 ? 15.812 -2.054 -22.514 1.00 98.12 496 LEU A O 1
ATOM 4039 N N . LYS A 1 497 ? 15.447 -2.200 -20.287 1.00 98.25 497 LYS A N 1
ATOM 4040 C CA . LYS A 1 497 ? 15.443 -3.663 -20.229 1.00 98.25 497 LYS A CA 1
ATOM 4041 C C . LYS A 1 497 ? 14.065 -4.215 -19.910 1.00 98.25 497 LYS A C 1
ATOM 4043 O O . LYS A 1 497 ? 13.542 -3.965 -18.828 1.00 98.25 497 LYS A O 1
ATOM 4048 N N . LEU A 1 498 ? 13.517 -4.985 -20.846 1.00 96.88 498 LEU A N 1
ATOM 4049 C CA . LEU A 1 498 ? 12.166 -5.548 -20.803 1.00 96.88 498 LEU A CA 1
ATOM 4050 C C . LEU A 1 498 ? 12.171 -7.067 -21.015 1.00 96.88 498 LEU A C 1
ATOM 4052 O O . LEU A 1 498 ? 11.162 -7.635 -21.426 1.00 96.88 498 LEU A O 1
ATOM 4056 N N . ARG A 1 499 ? 13.289 -7.748 -20.748 1.00 96.44 499 ARG A N 1
ATOM 4057 C CA . ARG A 1 499 ? 13.389 -9.202 -20.911 1.00 96.44 499 ARG A CA 1
ATOM 4058 C C . ARG A 1 499 ? 12.281 -9.936 -20.144 1.00 96.44 499 ARG A C 1
ATOM 4060 O O . ARG A 1 499 ? 11.995 -9.558 -19.012 1.00 96.44 499 ARG A O 1
ATOM 4067 N N . SER A 1 500 ? 11.710 -10.994 -20.719 1.00 95.38 500 SER A N 1
ATOM 4068 C CA . SER A 1 500 ? 10.732 -11.862 -20.038 1.00 95.38 500 SER A CA 1
ATOM 4069 C C . SER A 1 500 ? 9.491 -11.126 -19.506 1.00 95.38 500 SER A C 1
ATOM 4071 O O . SER A 1 500 ? 9.117 -11.325 -18.357 1.00 95.38 500 SER A O 1
ATOM 4073 N N . ASN A 1 501 ? 8.858 -10.271 -20.319 1.00 94.12 501 ASN A N 1
ATOM 4074 C CA . ASN A 1 501 ? 7.622 -9.550 -19.961 1.00 94.12 501 ASN A CA 1
ATOM 4075 C C . ASN A 1 501 ? 6.378 -9.999 -20.739 1.00 94.12 501 ASN A C 1
ATOM 4077 O O . ASN A 1 501 ? 5.327 -9.367 -20.632 1.00 94.12 501 ASN A O 1
ATOM 4081 N N . ASN A 1 502 ? 6.496 -11.065 -21.539 1.00 90.00 502 ASN A N 1
ATOM 4082 C CA . ASN A 1 502 ? 5.418 -11.590 -22.379 1.00 90.00 502 ASN A CA 1
ATOM 4083 C C . ASN A 1 502 ? 4.722 -10.493 -23.213 1.00 90.00 502 ASN A C 1
ATOM 4085 O O . ASN A 1 502 ? 3.498 -10.364 -23.214 1.00 90.00 502 ASN A O 1
ATOM 4089 N N . LEU A 1 503 ? 5.515 -9.641 -23.870 1.00 91.81 503 LEU A N 1
ATOM 4090 C CA . LEU A 1 503 ? 4.981 -8.480 -24.582 1.00 91.81 503 LEU A CA 1
ATOM 4091 C C . LEU A 1 503 ? 4.200 -8.859 -25.848 1.00 91.81 503 LEU A C 1
ATOM 4093 O O . LEU A 1 503 ? 3.191 -8.225 -26.153 1.00 91.81 503 LEU A O 1
ATOM 4097 N N . GLY A 1 504 ? 4.674 -9.856 -26.598 1.00 93.19 504 GLY A N 1
ATOM 4098 C CA . GLY A 1 504 ? 4.141 -10.192 -27.917 1.00 93.19 504 GLY A CA 1
ATOM 4099 C C . GLY A 1 504 ? 4.256 -9.054 -28.945 1.00 93.19 504 GLY A C 1
ATOM 4100 O O . GLY A 1 504 ? 4.661 -7.922 -28.651 1.00 93.19 504 GLY A O 1
ATOM 4101 N N . ASP A 1 505 ? 3.868 -9.352 -30.184 1.00 94.62 505 ASP A N 1
ATOM 4102 C CA . ASP A 1 505 ? 4.053 -8.437 -31.318 1.00 94.62 505 ASP A CA 1
ATOM 4103 C C . ASP A 1 505 ? 3.232 -7.144 -31.182 1.00 94.62 505 ASP A C 1
ATOM 4105 O O . ASP A 1 505 ? 3.733 -6.048 -31.444 1.00 94.62 505 ASP A O 1
ATOM 4109 N N . CYS A 1 506 ? 1.988 -7.239 -30.697 1.00 91.50 506 CYS A N 1
ATOM 4110 C CA . CYS A 1 506 ? 1.081 -6.095 -30.560 1.00 91.50 506 CYS A CA 1
ATOM 4111 C C . CYS A 1 506 ? 1.631 -4.997 -29.637 1.00 91.50 506 CYS A C 1
ATOM 4113 O O . CYS A 1 506 ? 1.479 -3.807 -29.921 1.00 91.50 506 CYS A O 1
ATOM 4115 N N . ARG A 1 507 ? 2.271 -5.365 -28.522 1.00 91.62 507 ARG A N 1
ATOM 4116 C CA . ARG A 1 507 ? 2.800 -4.379 -27.567 1.00 91.62 507 ARG A CA 1
ATOM 4117 C C . ARG A 1 507 ? 4.147 -3.835 -28.017 1.00 91.62 507 ARG A C 1
ATOM 4119 O O . ARG A 1 507 ? 4.397 -2.641 -27.844 1.00 91.62 507 ARG A O 1
ATOM 4126 N N . VAL A 1 508 ? 4.976 -4.661 -28.661 1.00 94.12 508 VAL A N 1
ATOM 4127 C CA . VAL A 1 508 ? 6.214 -4.189 -29.299 1.00 94.12 508 VAL A CA 1
ATOM 4128 C C . VAL A 1 508 ? 5.917 -3.200 -30.416 1.00 94.12 508 VAL A C 1
ATOM 4130 O O . VAL A 1 508 ? 6.590 -2.178 -30.483 1.00 94.12 508 VAL A O 1
ATOM 4133 N N . LYS A 1 509 ? 4.853 -3.391 -31.200 1.00 94.19 509 LYS A N 1
ATOM 4134 C CA . LYS A 1 509 ? 4.401 -2.391 -32.177 1.00 94.19 509 LYS A CA 1
ATOM 4135 C C . LYS A 1 509 ? 4.173 -1.010 -31.548 1.00 94.19 509 LYS A C 1
ATOM 4137 O O . LYS A 1 509 ? 4.664 -0.006 -32.061 1.00 94.19 509 LYS A O 1
ATOM 4142 N N . ARG A 1 510 ? 3.501 -0.942 -30.394 1.00 93.12 510 ARG A N 1
ATOM 4143 C CA . ARG A 1 510 ? 3.279 0.325 -29.665 1.00 93.12 510 ARG A CA 1
ATOM 4144 C C . ARG A 1 510 ? 4.588 0.935 -29.160 1.00 93.12 510 ARG A C 1
ATOM 4146 O O . ARG A 1 510 ? 4.770 2.154 -29.213 1.00 93.12 510 ARG A O 1
ATOM 4153 N N . LEU A 1 511 ? 5.519 0.098 -28.698 1.00 94.50 511 LEU A N 1
ATOM 4154 C CA . LEU A 1 511 ? 6.864 0.539 -28.330 1.00 94.50 511 LEU A CA 1
ATOM 4155 C C . LEU A 1 511 ? 7.606 1.110 -29.547 1.00 94.50 511 LEU A C 1
ATOM 4157 O O . LEU A 1 511 ? 8.157 2.205 -29.460 1.00 94.50 511 LEU A O 1
ATOM 4161 N N . CYS A 1 512 ? 7.543 0.438 -30.697 1.00 94.69 512 CYS A N 1
ATOM 4162 C CA . CYS A 1 512 ? 8.099 0.895 -31.969 1.00 94.69 512 CYS A CA 1
ATOM 4163 C C . CYS A 1 512 ? 7.534 2.256 -32.393 1.00 94.69 512 CYS A C 1
ATOM 4165 O O . CYS A 1 512 ? 8.298 3.128 -32.799 1.00 94.69 512 CYS A O 1
ATOM 4167 N N . GLU A 1 513 ? 6.231 2.498 -32.234 1.00 93.75 513 GLU A N 1
ATOM 4168 C CA . GLU A 1 513 ? 5.634 3.818 -32.476 1.00 93.75 513 GLU A CA 1
ATOM 4169 C C . GLU A 1 513 ? 6.207 4.910 -31.560 1.00 93.75 513 GLU A C 1
ATOM 4171 O O . GLU A 1 513 ? 6.345 6.055 -31.982 1.00 93.75 513 GLU A O 1
ATOM 4176 N N . ALA A 1 514 ? 6.529 4.593 -30.302 1.00 94.00 514 ALA A N 1
ATOM 4177 C CA . ALA A 1 514 ? 7.176 5.543 -29.395 1.00 94.00 514 ALA A CA 1
ATOM 4178 C C . ALA A 1 514 ? 8.645 5.800 -29.773 1.00 94.00 514 ALA A C 1
ATOM 4180 O O . ALA A 1 514 ? 9.092 6.943 -29.712 1.00 94.00 514 ALA A O 1
ATOM 4181 N N . LEU A 1 515 ? 9.367 4.772 -30.231 1.00 93.88 515 LEU A N 1
ATOM 4182 C CA . LEU A 1 515 ? 10.759 4.881 -30.689 1.00 93.88 515 LEU A CA 1
ATOM 4183 C C . LEU A 1 515 ? 10.923 5.751 -31.945 1.00 93.88 515 LEU A C 1
ATOM 4185 O O . LEU A 1 515 ? 12.008 6.286 -32.162 1.00 93.88 515 LEU A O 1
ATOM 4189 N N . ARG A 1 516 ? 9.865 5.918 -32.753 1.00 92.38 516 ARG A N 1
ATOM 4190 C CA . ARG A 1 516 ? 9.847 6.832 -33.914 1.00 92.38 516 ARG A CA 1
ATOM 4191 C C . ARG A 1 516 ? 9.899 8.310 -33.523 1.00 92.38 516 ARG A C 1
ATOM 4193 O O . ARG A 1 516 ? 10.095 9.156 -34.391 1.00 92.38 516 ARG A O 1
ATOM 4200 N N . ASN A 1 517 ? 9.695 8.640 -32.246 1.00 90.50 517 ASN A N 1
ATOM 4201 C CA . ASN A 1 517 ? 9.810 10.015 -31.784 1.00 90.50 517 ASN A CA 1
ATOM 4202 C C . ASN A 1 517 ? 11.274 10.489 -31.928 1.00 90.50 517 ASN A C 1
ATOM 4204 O O . ASN A 1 517 ? 12.162 9.837 -31.373 1.00 90.50 517 ASN A O 1
ATOM 4208 N N . PRO A 1 518 ? 11.544 11.606 -32.633 1.00 87.81 518 PRO A N 1
ATOM 4209 C CA . PRO A 1 518 ? 12.904 12.122 -32.816 1.00 87.81 518 PRO A CA 1
ATOM 4210 C C . PRO A 1 518 ? 13.599 12.506 -31.501 1.00 87.81 518 PRO A C 1
ATOM 4212 O O . PRO A 1 518 ? 14.824 12.487 -31.436 1.00 87.81 518 PRO A O 1
ATOM 4215 N N . GLU A 1 519 ? 12.831 12.799 -30.450 1.00 87.50 519 GLU A N 1
ATOM 4216 C CA . GLU A 1 519 ? 13.323 13.143 -29.111 1.00 87.50 519 GLU A CA 1
ATOM 4217 C C . GLU A 1 519 ? 13.632 11.906 -28.253 1.00 87.50 519 GLU A C 1
ATOM 4219 O O . GLU A 1 519 ? 14.088 12.031 -27.114 1.00 87.50 519 GLU A O 1
ATOM 4224 N N . CYS A 1 520 ? 13.375 10.696 -28.765 1.00 91.56 520 CYS A N 1
ATOM 4225 C CA . CYS A 1 520 ? 13.688 9.462 -28.058 1.00 91.56 520 CYS A CA 1
ATOM 4226 C C . CYS A 1 520 ? 15.210 9.303 -27.923 1.00 91.56 520 CYS A C 1
ATOM 4228 O O . CYS A 1 520 ? 15.938 9.334 -28.913 1.00 91.56 520 CYS A O 1
ATOM 4230 N N . LYS A 1 521 ? 15.691 9.095 -26.691 1.00 93.94 521 LYS A N 1
ATOM 4231 C CA . LYS A 1 521 ? 17.127 9.009 -26.358 1.00 93.94 521 LYS A CA 1
ATOM 4232 C C . LYS A 1 521 ? 17.600 7.585 -26.072 1.00 93.94 521 LYS A C 1
ATOM 4234 O O . LYS A 1 521 ? 18.714 7.408 -25.588 1.00 93.94 521 LYS A O 1
ATOM 4239 N N . ILE A 1 522 ? 16.772 6.570 -26.338 1.00 95.88 522 ILE A N 1
ATOM 4240 C CA . ILE A 1 522 ? 17.151 5.178 -26.073 1.00 95.88 522 ILE A CA 1
ATOM 4241 C C . ILE A 1 522 ? 18.324 4.799 -26.977 1.00 95.88 522 ILE A C 1
ATOM 4243 O O . ILE A 1 522 ? 18.227 4.869 -28.199 1.00 95.88 522 ILE A O 1
ATOM 4247 N N . GLU A 1 523 ? 19.401 4.328 -26.360 1.00 97.12 523 GLU A N 1
ATOM 4248 C CA . GLU A 1 523 ? 20.601 3.794 -27.001 1.00 97.12 523 GLU A CA 1
ATOM 4249 C C . GLU A 1 523 ? 20.652 2.262 -26.933 1.00 97.12 523 GLU A C 1
ATOM 4251 O O . GLU A 1 523 ? 21.206 1.621 -27.825 1.00 97.12 523 GLU A O 1
ATOM 4256 N N . SER A 1 524 ? 20.054 1.654 -25.904 1.00 97.94 524 SER A N 1
ATOM 4257 C CA . SER A 1 524 ? 20.023 0.201 -25.727 1.00 97.94 524 SER A CA 1
ATOM 4258 C C . SER A 1 524 ? 18.640 -0.301 -25.318 1.00 97.94 524 SER A C 1
ATOM 4260 O O . SER A 1 524 ? 18.105 0.108 -24.287 1.00 97.94 524 SER A O 1
ATOM 4262 N N . LEU A 1 525 ? 18.095 -1.237 -26.097 1.00 97.88 525 LEU A N 1
ATOM 4263 C CA . LEU A 1 525 ? 16.791 -1.853 -25.872 1.00 97.88 525 LEU A CA 1
ATOM 4264 C C . LEU A 1 525 ? 16.921 -3.378 -25.798 1.00 97.88 525 LEU A C 1
ATOM 4266 O O . LEU A 1 525 ? 17.451 -4.004 -26.717 1.00 97.88 525 LEU A O 1
ATOM 4270 N N . TRP A 1 526 ? 16.427 -3.965 -24.708 1.00 98.06 526 TRP A N 1
ATOM 4271 C CA . TRP A 1 526 ? 16.452 -5.411 -24.476 1.00 98.06 526 TRP A CA 1
ATOM 4272 C C . TRP A 1 526 ? 15.030 -5.960 -24.457 1.00 98.06 526 TRP A C 1
ATOM 4274 O O . TRP A 1 526 ? 14.257 -5.652 -23.548 1.00 98.06 526 TRP A O 1
ATOM 4284 N N . LEU A 1 527 ? 14.705 -6.765 -25.463 1.00 97.12 527 LEU A N 1
ATOM 4285 C CA . LEU A 1 527 ? 13.410 -7.404 -25.697 1.00 97.12 527 LEU A CA 1
ATOM 4286 C C . LEU A 1 527 ? 13.538 -8.935 -25.720 1.00 97.12 527 LEU A C 1
ATOM 4288 O O . LEU A 1 527 ? 12.684 -9.627 -26.273 1.00 97.12 527 LEU A O 1
ATOM 4292 N N . ASP A 1 528 ? 14.588 -9.479 -25.110 1.00 97.38 528 ASP A N 1
ATOM 4293 C CA . ASP A 1 528 ? 14.822 -10.917 -25.041 1.00 97.38 528 ASP A CA 1
ATOM 4294 C C . ASP A 1 528 ? 13.636 -11.653 -24.382 1.00 97.38 528 ASP A C 1
ATOM 4296 O O . ASP A 1 528 ? 13.044 -11.153 -23.423 1.00 97.38 528 ASP A O 1
ATOM 4300 N N . SER A 1 529 ? 13.292 -12.852 -24.855 1.00 96.06 529 SER A N 1
ATOM 4301 C CA . SER A 1 529 ? 12.263 -13.703 -24.222 1.00 96.06 529 SER A CA 1
ATOM 4302 C C . SER A 1 529 ? 10.882 -13.039 -24.069 1.00 96.06 529 SER A C 1
ATOM 4304 O O . SER A 1 529 ? 10.275 -13.108 -23.005 1.00 96.06 529 SER A O 1
ATOM 4306 N N . ASN A 1 530 ? 10.369 -12.380 -25.110 1.00 95.44 530 ASN A N 1
ATOM 4307 C CA . ASN A 1 530 ? 9.077 -11.677 -25.086 1.00 95.44 530 ASN A CA 1
ATOM 4308 C C . ASN A 1 530 ? 8.006 -12.275 -26.004 1.00 95.44 530 ASN A C 1
ATOM 4310 O O . ASN A 1 530 ? 6.991 -11.620 -26.248 1.00 95.44 530 ASN A O 1
ATOM 4314 N N . SER A 1 531 ? 8.213 -13.504 -26.482 1.00 94.75 531 SER A N 1
ATOM 4315 C CA . SER A 1 531 ? 7.289 -14.197 -27.391 1.00 94.75 531 SER A CA 1
ATOM 4316 C C . SER A 1 531 ? 7.051 -13.419 -28.694 1.00 94.75 531 SER A C 1
ATOM 4318 O O . SER A 1 531 ? 5.934 -13.378 -29.204 1.00 94.75 531 SER A O 1
ATOM 4320 N N . LEU A 1 532 ? 8.091 -12.748 -29.203 1.00 96.44 532 LEU A N 1
ATOM 4321 C CA . LEU A 1 532 ? 8.024 -11.997 -30.459 1.00 96.44 532 LEU A CA 1
ATOM 4322 C C . LEU A 1 532 ? 8.135 -12.936 -31.654 1.00 96.44 532 LEU A C 1
ATOM 4324 O O . LEU A 1 532 ? 8.934 -13.871 -31.623 1.00 96.44 532 LEU A O 1
ATOM 4328 N N . THR A 1 533 ? 7.368 -12.671 -32.703 1.00 97.06 533 THR A N 1
ATOM 4329 C CA . THR A 1 533 ? 7.382 -13.450 -33.945 1.00 97.06 533 THR A CA 1
ATOM 4330 C C . THR A 1 533 ? 7.779 -12.572 -35.126 1.00 97.06 533 THR A C 1
ATOM 4332 O O . THR A 1 533 ? 7.955 -11.357 -34.997 1.00 97.06 533 THR A O 1
ATOM 4335 N N . ASP A 1 534 ? 7.861 -13.169 -36.317 1.00 97.25 534 ASP A N 1
ATOM 4336 C CA . ASP A 1 534 ? 8.099 -12.423 -37.554 1.00 97.25 534 ASP A CA 1
ATOM 4337 C C . ASP A 1 534 ? 7.060 -11.303 -37.789 1.00 97.25 534 ASP A C 1
ATOM 4339 O O . ASP A 1 534 ? 7.356 -10.344 -38.505 1.00 97.25 534 ASP A O 1
ATOM 4343 N N . GLY A 1 535 ? 5.887 -11.366 -37.140 1.00 96.38 535 GLY A N 1
ATOM 4344 C CA . GLY A 1 535 ? 4.806 -10.386 -37.247 1.00 96.38 535 GLY A CA 1
ATOM 4345 C C . GLY A 1 535 ? 5.152 -8.962 -36.798 1.00 96.38 535 GLY A C 1
ATOM 4346 O O . GLY A 1 535 ? 4.573 -8.019 -37.332 1.00 96.38 535 GLY A O 1
ATOM 4347 N N . CYS A 1 536 ? 6.113 -8.762 -35.884 1.00 95.56 536 CYS A N 1
ATOM 4348 C CA . CYS A 1 536 ? 6.559 -7.413 -35.489 1.00 95.56 536 CYS A CA 1
ATOM 4349 C C . CYS A 1 536 ? 7.781 -6.900 -36.268 1.00 95.56 536 CYS A C 1
ATOM 4351 O O . CYS A 1 536 ? 8.231 -5.774 -36.032 1.00 95.56 536 CYS A O 1
ATOM 4353 N N . THR A 1 537 ? 8.332 -7.689 -37.198 1.00 95.25 537 THR A N 1
ATOM 4354 C CA . THR A 1 537 ? 9.591 -7.350 -37.882 1.00 95.25 537 THR A CA 1
ATOM 4355 C C . THR A 1 537 ? 9.507 -6.008 -38.605 1.00 95.25 537 THR A C 1
ATOM 4357 O O . THR A 1 537 ? 10.380 -5.159 -38.426 1.00 95.25 537 THR A O 1
ATOM 4360 N N . ASP A 1 538 ? 8.447 -5.768 -39.381 1.00 93.56 538 ASP A N 1
ATOM 4361 C CA . ASP A 1 538 ? 8.302 -4.522 -40.142 1.00 93.56 538 ASP A CA 1
ATOM 4362 C C . ASP A 1 538 ? 8.117 -3.295 -39.237 1.00 93.56 538 ASP A C 1
ATOM 4364 O O . ASP A 1 538 ? 8.644 -2.220 -39.539 1.00 93.56 538 ASP A O 1
ATOM 4368 N N . ASP A 1 539 ? 7.448 -3.448 -38.090 1.00 95.25 539 ASP A N 1
ATOM 4369 C CA . ASP A 1 539 ? 7.315 -2.381 -37.096 1.00 95.25 539 ASP A CA 1
ATOM 4370 C C . ASP A 1 539 ? 8.676 -2.004 -36.494 1.00 95.25 539 ASP A C 1
ATOM 4372 O O . ASP A 1 539 ? 8.989 -0.811 -36.380 1.00 95.25 539 ASP A O 1
ATOM 4376 N N . VAL A 1 540 ? 9.509 -3.006 -36.181 1.00 93.81 540 VAL A N 1
ATOM 4377 C CA . VAL A 1 540 ? 10.889 -2.825 -35.702 1.00 93.81 540 VAL A CA 1
ATOM 4378 C C . VAL A 1 540 ? 11.743 -2.133 -36.764 1.00 93.81 540 VAL A C 1
ATOM 4380 O O . VAL A 1 540 ? 12.388 -1.123 -36.464 1.00 93.81 540 VAL A O 1
ATOM 4383 N N . VAL A 1 541 ? 11.708 -2.608 -38.015 1.00 92.12 541 VAL A N 1
ATOM 4384 C CA . VAL A 1 541 ? 12.453 -1.990 -39.126 1.00 92.12 541 VAL A CA 1
ATOM 4385 C C . VAL A 1 541 ? 12.020 -0.539 -39.337 1.00 92.12 541 VAL A C 1
ATOM 4387 O O . VAL A 1 541 ? 12.866 0.346 -39.474 1.00 92.12 541 VAL A O 1
ATOM 4390 N N . SER A 1 542 ? 10.713 -0.272 -39.323 1.00 91.50 542 SER A N 1
ATOM 4391 C CA . SER A 1 542 ? 10.171 1.075 -39.497 1.00 91.50 542 SER A CA 1
ATOM 4392 C C . SER A 1 542 ? 10.521 2.011 -38.340 1.00 91.50 542 SER A C 1
ATOM 4394 O O . SER A 1 542 ? 10.711 3.203 -38.570 1.00 91.50 542 SER A O 1
ATOM 4396 N N . ALA A 1 543 ? 10.597 1.523 -37.101 1.00 92.56 543 ALA A N 1
ATOM 4397 C CA . ALA A 1 543 ? 11.038 2.351 -35.983 1.00 92.56 543 ALA A CA 1
ATOM 4398 C C . ALA A 1 543 ? 12.507 2.761 -36.145 1.00 92.56 543 ALA A C 1
ATOM 4400 O O . ALA A 1 543 ? 12.843 3.942 -36.060 1.00 92.56 543 ALA A O 1
ATOM 4401 N N . LEU A 1 544 ? 13.369 1.798 -36.462 1.00 89.88 544 LEU A N 1
ATOM 4402 C CA . LEU A 1 544 ? 14.818 1.983 -36.566 1.00 89.88 544 LEU A CA 1
ATOM 4403 C C . LEU A 1 544 ? 15.288 2.732 -37.814 1.00 89.88 544 LEU A C 1
ATOM 4405 O O . LEU A 1 544 ? 16.403 3.247 -37.828 1.00 89.88 544 LEU A O 1
ATOM 4409 N N . SER A 1 545 ? 14.467 2.820 -38.861 1.00 86.69 545 SER A N 1
ATOM 4410 C CA . SER A 1 545 ? 14.774 3.678 -40.012 1.00 86.69 545 SER A CA 1
ATOM 4411 C C . SER A 1 545 ? 14.675 5.170 -39.667 1.00 86.69 545 SER A C 1
ATOM 4413 O O . SER A 1 545 ? 15.368 5.992 -40.270 1.00 86.69 545 SER A O 1
ATOM 4415 N N . THR A 1 546 ? 13.843 5.516 -38.679 1.00 86.56 546 THR A N 1
ATOM 4416 C CA . THR A 1 546 ? 13.643 6.893 -38.196 1.00 86.56 546 THR A CA 1
ATOM 4417 C C . THR A 1 546 ? 14.446 7.215 -36.940 1.00 86.56 546 THR A C 1
ATOM 4419 O O . THR A 1 546 ? 14.969 8.322 -36.816 1.00 86.56 546 THR A O 1
ATOM 4422 N N . ASN A 1 547 ? 14.582 6.254 -36.024 1.00 87.94 547 ASN A N 1
ATOM 4423 C CA . ASN A 1 547 ? 15.293 6.441 -34.771 1.00 87.94 547 ASN A CA 1
ATOM 4424 C C . ASN A 1 547 ? 16.806 6.546 -35.022 1.00 87.94 547 ASN A C 1
ATOM 4426 O O . ASN A 1 547 ? 17.404 5.687 -35.667 1.00 87.94 547 ASN A O 1
ATOM 4430 N N . ARG A 1 548 ? 17.430 7.609 -34.505 1.00 86.94 548 ARG A N 1
ATOM 4431 C CA . ARG A 1 548 ? 18.871 7.871 -34.672 1.00 86.94 548 ARG A CA 1
ATOM 4432 C C . ARG A 1 548 ? 19.694 7.590 -33.415 1.00 86.94 548 ARG A C 1
ATOM 4434 O O . ARG A 1 548 ? 20.918 7.649 -33.480 1.00 86.94 548 ARG A O 1
ATOM 4441 N N . SER A 1 549 ? 19.043 7.299 -32.289 1.00 92.25 549 SER A N 1
ATOM 4442 C CA . SER A 1 549 ? 19.693 7.108 -30.992 1.00 92.25 549 SER A CA 1
ATOM 4443 C C . SER A 1 549 ? 20.041 5.646 -30.714 1.00 92.25 549 SER A C 1
ATOM 4445 O O . SER A 1 549 ? 21.065 5.384 -30.086 1.00 92.25 549 SER A O 1
ATOM 4447 N N . LEU A 1 550 ? 19.219 4.693 -31.170 1.00 94.44 550 LEU A N 1
ATOM 4448 C CA . LEU A 1 550 ? 19.346 3.285 -30.805 1.00 94.44 550 LEU A CA 1
ATOM 4449 C C . LEU A 1 550 ? 20.594 2.669 -31.438 1.00 94.44 550 LEU A C 1
ATOM 4451 O O . LEU A 1 550 ? 20.741 2.634 -32.662 1.00 94.44 550 LEU A O 1
ATOM 4455 N N . ARG A 1 551 ? 21.471 2.149 -30.576 1.00 94.56 551 ARG A N 1
ATOM 4456 C CA . ARG A 1 551 ? 22.737 1.501 -30.934 1.00 94.56 551 ARG A CA 1
ATOM 4457 C C . ARG A 1 551 ? 22.696 -0.002 -30.720 1.00 94.56 551 ARG A C 1
ATOM 4459 O O . ARG A 1 551 ? 23.297 -0.729 -31.500 1.00 94.56 551 ARG A O 1
ATOM 4466 N N . PHE A 1 552 ? 21.997 -0.474 -29.692 1.00 96.44 552 PHE A N 1
ATOM 4467 C CA . PHE A 1 552 ? 21.963 -1.891 -29.338 1.00 96.44 552 PHE A CA 1
ATOM 4468 C C . PHE A 1 552 ? 20.532 -2.393 -29.205 1.00 96.44 552 PHE A C 1
ATOM 4470 O O . PHE A 1 552 ? 19.771 -1.886 -28.378 1.00 96.44 552 PHE A O 1
ATOM 4477 N N . LEU A 1 553 ? 20.195 -3.419 -29.982 1.00 96.69 553 LEU A N 1
ATOM 4478 C CA . LEU A 1 553 ? 18.904 -4.095 -29.932 1.00 96.69 553 LEU A CA 1
ATOM 4479 C C . LEU A 1 553 ? 19.098 -5.579 -29.614 1.00 96.69 553 LEU A C 1
ATOM 448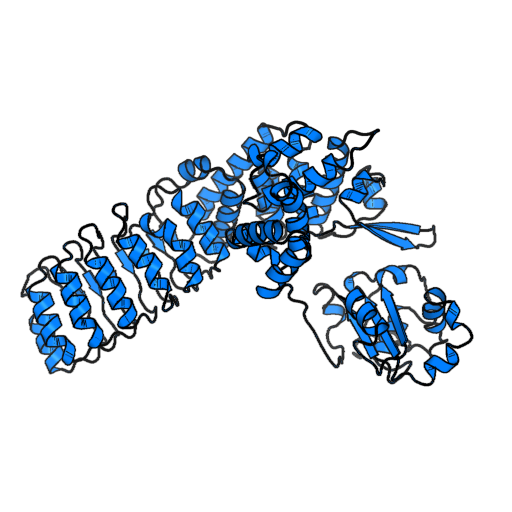1 O O . LEU A 1 553 ? 19.743 -6.296 -30.371 1.00 96.69 553 LEU A O 1
ATOM 4485 N N . TYR A 1 554 ? 18.511 -6.056 -28.522 1.00 97.81 554 TYR A N 1
ATOM 4486 C CA . TYR A 1 554 ? 18.568 -7.467 -28.143 1.00 97.81 554 TYR A CA 1
ATOM 4487 C C . TYR A 1 554 ? 17.184 -8.104 -28.270 1.00 97.81 554 TYR A C 1
ATOM 4489 O O . TYR A 1 554 ? 16.229 -7.663 -27.637 1.00 97.81 554 TYR A O 1
ATOM 4497 N N . LEU A 1 555 ? 17.084 -9.123 -29.119 1.00 97.06 555 LEU A N 1
ATOM 4498 C CA . LEU A 1 555 ? 15.879 -9.878 -29.473 1.00 97.06 555 LEU A CA 1
ATOM 4499 C C . LEU A 1 555 ? 16.084 -11.385 -29.230 1.00 97.06 555 LEU A C 1
ATOM 4501 O O . LEU A 1 555 ? 15.423 -12.209 -29.866 1.00 97.06 555 LEU A O 1
ATOM 4505 N N . ARG A 1 556 ? 17.008 -11.770 -28.339 1.00 97.19 556 ARG A N 1
ATOM 4506 C CA . ARG A 1 556 ? 17.365 -13.179 -28.134 1.00 97.19 556 ARG A CA 1
ATOM 4507 C C . ARG A 1 556 ? 16.196 -13.977 -27.564 1.00 97.19 556 ARG A C 1
ATOM 4509 O O . ARG A 1 556 ? 15.345 -13.437 -26.858 1.00 97.19 556 ARG A O 1
ATOM 4516 N N . SER A 1 557 ? 16.191 -15.280 -27.821 1.00 96.88 557 SER A N 1
ATOM 4517 C CA . SER A 1 557 ? 15.208 -16.210 -27.254 1.00 96.88 557 SER A CA 1
ATOM 4518 C C . SER A 1 557 ? 13.755 -15.784 -27.514 1.00 96.88 557 SER A C 1
ATOM 4520 O O . SER A 1 557 ? 12.938 -15.802 -26.597 1.00 96.88 557 SER A O 1
ATOM 4522 N N . ASN A 1 558 ? 13.452 -15.346 -28.736 1.00 97.62 558 ASN A N 1
ATOM 4523 C CA . ASN A 1 558 ? 12.094 -15.098 -29.226 1.00 97.62 558 ASN A CA 1
ATOM 4524 C C . ASN A 1 558 ? 11.716 -16.186 -30.255 1.00 97.62 558 ASN A C 1
ATOM 4526 O O . ASN A 1 558 ? 12.329 -17.252 -30.300 1.00 97.62 558 ASN A O 1
ATOM 4530 N N . SER A 1 559 ? 10.687 -15.946 -31.063 1.00 97.31 559 SER A N 1
ATOM 4531 C CA . SER A 1 559 ? 10.164 -16.871 -32.071 1.00 97.31 559 SER A CA 1
ATOM 4532 C C . SER A 1 559 ? 10.307 -16.318 -33.494 1.00 97.31 559 SER A C 1
ATOM 4534 O O . SER A 1 559 ? 9.457 -16.578 -34.344 1.00 97.31 559 SER A O 1
ATOM 4536 N N . PHE A 1 560 ? 11.370 -15.550 -33.763 1.00 97.75 560 PHE A N 1
ATOM 4537 C CA . PHE A 1 560 ? 11.716 -15.149 -35.129 1.00 97.75 560 PHE A CA 1
ATOM 4538 C C . PHE A 1 560 ? 12.145 -16.372 -35.949 1.00 97.75 560 PHE A C 1
ATOM 4540 O O . PHE A 1 560 ? 12.858 -17.240 -35.440 1.00 97.75 560 PHE A O 1
ATOM 4547 N N . THR A 1 561 ? 11.722 -16.432 -37.208 1.00 97.38 561 THR A N 1
ATOM 4548 C CA . THR A 1 561 ? 12.074 -17.489 -38.166 1.00 97.38 561 THR A CA 1
ATOM 4549 C C . THR A 1 561 ? 12.685 -16.883 -39.428 1.00 97.38 561 THR A C 1
ATOM 4551 O O . THR A 1 561 ? 12.884 -15.669 -39.527 1.00 97.38 561 THR A O 1
ATOM 4554 N N . ASP A 1 562 ? 12.965 -17.712 -40.432 1.00 97.25 562 ASP A N 1
ATOM 4555 C 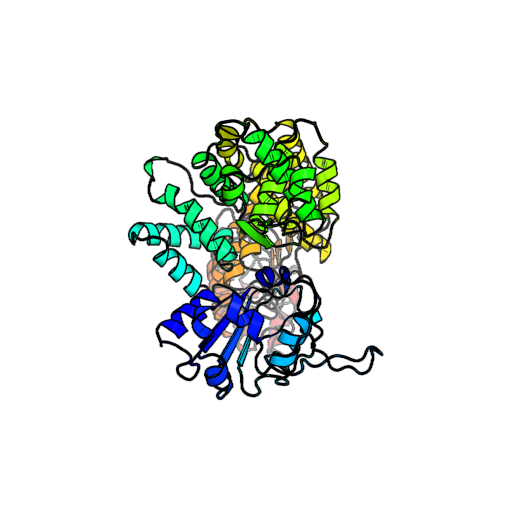CA . ASP A 1 562 ? 13.496 -17.264 -41.723 1.00 97.25 562 ASP A CA 1
ATOM 4556 C C . ASP A 1 562 ? 12.620 -16.196 -42.413 1.00 97.25 562 ASP A C 1
ATOM 4558 O O . ASP A 1 562 ? 13.130 -15.409 -43.215 1.00 97.25 562 ASP A O 1
ATOM 4562 N N . GLY A 1 563 ? 11.333 -16.091 -42.050 1.00 96.38 563 GLY A N 1
ATOM 4563 C CA . GLY A 1 563 ? 10.434 -15.031 -42.515 1.00 96.38 563 GLY A CA 1
ATOM 4564 C C . GLY A 1 563 ? 10.928 -13.610 -42.205 1.00 96.38 563 GLY A C 1
ATOM 4565 O O . GLY A 1 563 ? 10.733 -12.703 -43.016 1.00 96.38 563 GLY A O 1
ATOM 4566 N N . SER A 1 564 ? 11.638 -13.404 -41.090 1.00 96.38 564 SER A N 1
ATOM 4567 C CA . SER A 1 564 ? 12.184 -12.090 -40.711 1.00 96.38 564 SER A CA 1
ATOM 4568 C C . SER A 1 564 ? 13.567 -11.790 -41.302 1.00 96.38 564 SER A C 1
ATOM 4570 O O . SER A 1 564 ? 13.975 -10.624 -41.336 1.00 96.38 564 SER A O 1
ATOM 4572 N N . VAL A 1 565 ? 14.287 -12.791 -41.829 1.00 95.69 565 VAL A N 1
ATOM 4573 C CA . VAL A 1 565 ? 15.695 -12.657 -42.261 1.00 95.69 565 VAL A CA 1
ATOM 4574 C C . VAL A 1 565 ? 15.873 -11.542 -43.289 1.00 95.69 565 VAL A C 1
ATOM 4576 O O . VAL A 1 565 ? 16.749 -10.694 -43.130 1.00 95.69 565 VAL A O 1
ATOM 4579 N N . SER A 1 566 ? 15.019 -11.476 -44.313 1.00 94.31 566 SER A N 1
ATOM 4580 C CA . SER A 1 566 ? 15.126 -10.450 -45.365 1.00 94.31 566 SER A CA 1
ATOM 4581 C C . SER A 1 566 ? 14.990 -9.025 -44.814 1.00 94.31 566 SER A C 1
ATOM 4583 O O . SER A 1 566 ? 15.736 -8.120 -45.201 1.00 94.31 566 SER A O 1
ATOM 4585 N N . ALA A 1 567 ? 14.059 -8.816 -43.882 1.00 94.19 567 ALA A N 1
ATOM 4586 C CA . ALA A 1 567 ? 13.817 -7.515 -43.272 1.00 94.19 567 ALA A CA 1
ATOM 4587 C C . ALA A 1 567 ? 14.912 -7.145 -42.258 1.00 94.19 567 ALA A C 1
ATOM 4589 O O . ALA A 1 567 ? 15.374 -6.002 -42.260 1.00 94.19 567 ALA A O 1
ATOM 4590 N N . LEU A 1 568 ? 15.398 -8.107 -41.466 1.00 92.44 568 LEU A N 1
ATOM 4591 C CA . LEU A 1 568 ? 16.528 -7.920 -40.550 1.00 92.44 568 LEU A CA 1
ATOM 4592 C C . LEU A 1 568 ? 17.829 -7.610 -41.304 1.00 92.44 568 LEU A C 1
ATOM 4594 O O . LEU A 1 568 ? 18.549 -6.691 -40.916 1.00 92.44 568 LEU A O 1
ATOM 4598 N N . ARG A 1 569 ? 18.106 -8.293 -42.425 1.00 91.94 569 ARG A N 1
ATOM 4599 C CA . ARG A 1 569 ? 19.242 -7.973 -43.311 1.00 91.94 569 ARG A CA 1
ATOM 4600 C C . ARG A 1 569 ? 19.175 -6.525 -43.788 1.00 91.94 569 ARG A C 1
ATOM 4602 O O . ARG A 1 569 ? 20.146 -5.785 -43.633 1.00 91.94 569 ARG A O 1
ATOM 4609 N N . ARG A 1 570 ? 18.016 -6.112 -44.316 1.00 89.88 570 ARG A N 1
ATOM 4610 C CA . ARG A 1 570 ? 17.780 -4.736 -44.773 1.00 89.88 570 ARG A CA 1
ATOM 4611 C C . ARG A 1 570 ? 18.016 -3.738 -43.643 1.00 89.88 570 ARG A C 1
ATOM 4613 O O . ARG A 1 570 ? 18.786 -2.803 -43.824 1.00 89.88 570 ARG A O 1
ATOM 4620 N N . LEU A 1 571 ? 17.422 -3.971 -42.473 1.00 89.00 571 LEU A N 1
ATOM 4621 C CA . LEU A 1 571 ? 17.603 -3.137 -41.286 1.00 89.00 571 LEU A CA 1
ATOM 4622 C C . LEU A 1 571 ? 19.083 -2.966 -40.924 1.00 89.00 571 LEU A C 1
ATOM 4624 O O . LEU A 1 571 ? 19.543 -1.840 -40.748 1.00 89.00 571 LEU A O 1
ATOM 4628 N N . ILE A 1 572 ? 19.829 -4.067 -40.841 1.00 87.19 572 ILE A N 1
ATOM 4629 C CA . ILE A 1 572 ? 21.248 -4.073 -40.466 1.00 87.19 572 ILE A CA 1
ATOM 4630 C C . ILE A 1 572 ? 22.103 -3.275 -41.463 1.00 87.19 572 ILE A C 1
ATOM 4632 O O . ILE A 1 572 ? 23.055 -2.595 -41.062 1.00 87.19 572 ILE A O 1
ATOM 4636 N N . GLN A 1 573 ? 21.756 -3.334 -42.750 1.00 85.19 573 GLN A N 1
ATOM 4637 C CA . GLN A 1 573 ? 22.443 -2.608 -43.817 1.00 85.19 573 GLN A CA 1
ATOM 4638 C C . GLN A 1 573 ? 22.081 -1.115 -43.850 1.00 85.19 573 GLN A C 1
ATOM 4640 O O . GLN A 1 573 ? 22.952 -0.292 -44.120 1.00 85.19 573 GLN A O 1
ATOM 4645 N N . THR A 1 574 ? 20.824 -0.745 -43.572 1.00 84.69 574 THR A N 1
ATOM 4646 C CA . THR A 1 574 ? 20.342 0.642 -43.713 1.00 84.69 574 THR A CA 1
ATOM 4647 C C . THR A 1 574 ? 20.410 1.468 -42.426 1.00 84.69 574 THR A C 1
ATOM 4649 O O . THR A 1 574 ? 20.502 2.693 -42.488 1.00 84.69 574 THR A O 1
ATOM 4652 N N . CYS A 1 575 ? 20.336 0.838 -41.251 1.00 85.75 575 CYS A N 1
ATOM 4653 C CA . CYS A 1 575 ? 20.340 1.528 -39.959 1.00 85.75 575 CYS A CA 1
ATOM 4654 C C . CYS A 1 575 ? 21.779 1.772 -39.485 1.00 85.75 575 CYS A C 1
ATOM 4656 O O . CYS A 1 575 ? 22.393 0.940 -38.812 1.00 85.75 575 CYS A O 1
ATOM 4658 N N . THR A 1 576 ? 22.329 2.930 -39.852 1.00 82.81 576 THR A N 1
ATOM 4659 C CA . THR A 1 576 ? 23.724 3.304 -39.568 1.00 82.81 576 THR A CA 1
ATOM 4660 C C . THR A 1 576 ? 24.013 3.577 -38.091 1.00 82.81 576 THR A C 1
ATOM 4662 O O . THR A 1 576 ? 25.163 3.456 -37.679 1.00 82.81 576 THR A O 1
ATOM 4665 N N . SER A 1 577 ? 22.998 3.900 -37.284 1.00 86.62 577 SER A N 1
ATOM 4666 C CA . SER A 1 577 ? 23.145 4.104 -35.836 1.00 86.62 577 SER A CA 1
ATOM 4667 C C . SER A 1 577 ? 23.330 2.798 -35.061 1.00 86.62 577 SER A C 1
ATOM 4669 O O . SER A 1 577 ? 23.902 2.812 -33.973 1.00 86.62 577 SER A O 1
ATOM 4671 N N . LEU A 1 578 ? 22.875 1.669 -35.615 1.00 89.81 578 LEU A N 1
ATOM 4672 C CA . LEU A 1 578 ? 22.951 0.373 -34.951 1.00 89.81 578 LEU A CA 1
ATOM 4673 C C . LEU A 1 578 ? 24.411 -0.097 -34.878 1.00 89.81 578 LEU A C 1
ATOM 4675 O O . LEU A 1 578 ? 25.048 -0.289 -35.913 1.00 89.81 578 LEU A O 1
ATOM 4679 N N . GLY A 1 579 ? 24.918 -0.274 -33.661 1.00 89.06 579 GLY A N 1
ATOM 4680 C CA . GLY A 1 579 ? 26.223 -0.854 -33.340 1.00 89.06 579 GLY A CA 1
ATOM 4681 C C . GLY A 1 579 ? 26.141 -2.323 -32.916 1.00 89.06 579 GLY A C 1
ATOM 4682 O O . GLY A 1 579 ? 27.140 -3.029 -32.966 1.00 89.06 579 GLY A O 1
ATOM 4683 N N . GLY A 1 580 ? 24.960 -2.836 -32.559 1.00 92.62 580 GLY A N 1
ATOM 4684 C CA . GLY A 1 580 ? 24.796 -4.267 -32.334 1.00 92.62 580 GLY A CA 1
ATOM 4685 C C . GLY A 1 580 ? 23.357 -4.769 -32.327 1.00 92.62 580 GLY A C 1
ATOM 4686 O O . GLY A 1 580 ? 22.440 -4.068 -31.895 1.00 92.62 580 GLY A O 1
ATOM 4687 N N . ILE A 1 581 ? 23.178 -6.010 -32.778 1.00 94.19 581 ILE A N 1
ATOM 4688 C CA . ILE A 1 581 ? 21.917 -6.746 -32.732 1.00 94.19 581 ILE A CA 1
ATOM 4689 C C . ILE A 1 581 ? 22.131 -8.167 -32.194 1.00 94.19 581 ILE A C 1
ATOM 4691 O O . ILE A 1 581 ? 23.019 -8.889 -32.651 1.00 94.19 581 ILE A O 1
ATOM 4695 N N . GLY A 1 582 ? 21.328 -8.553 -31.202 1.00 95.62 582 GLY A N 1
ATOM 4696 C CA . GLY A 1 582 ? 21.309 -9.899 -30.628 1.00 95.62 582 GLY A CA 1
ATOM 4697 C C . GLY A 1 582 ? 20.076 -10.678 -31.067 1.00 95.62 582 GLY A C 1
ATOM 4698 O O . GLY A 1 582 ? 18.960 -10.246 -30.811 1.00 95.62 582 GLY A O 1
ATOM 4699 N N . LEU A 1 583 ? 20.284 -11.823 -31.699 1.00 96.12 583 LEU A N 1
ATOM 4700 C CA . LEU A 1 583 ? 19.286 -12.680 -32.342 1.00 96.12 583 LEU A CA 1
ATOM 4701 C C . LEU A 1 583 ? 19.414 -14.154 -31.919 1.00 96.12 583 LEU A C 1
ATOM 4703 O O . LEU A 1 583 ? 18.587 -14.965 -32.325 1.00 96.12 583 LEU A O 1
ATOM 4707 N N . TRP A 1 584 ? 20.395 -14.500 -31.082 1.00 94.88 584 TRP A N 1
ATOM 4708 C CA . TRP A 1 584 ? 20.591 -15.865 -30.587 1.00 94.88 584 TRP A CA 1
ATOM 4709 C C . TRP A 1 584 ? 19.340 -16.469 -29.929 1.00 94.88 584 TRP A C 1
ATOM 4711 O O . TRP A 1 584 ? 18.592 -15.781 -29.235 1.00 94.88 584 TRP A O 1
ATOM 4721 N N . GLY A 1 585 ? 19.129 -17.774 -30.106 1.00 94.62 585 GLY A N 1
ATOM 4722 C CA . GLY A 1 585 ? 18.032 -18.518 -29.476 1.00 94.62 585 GLY A CA 1
ATOM 4723 C C . GLY A 1 585 ? 16.662 -18.319 -30.133 1.00 94.62 585 GLY A C 1
ATOM 4724 O O . G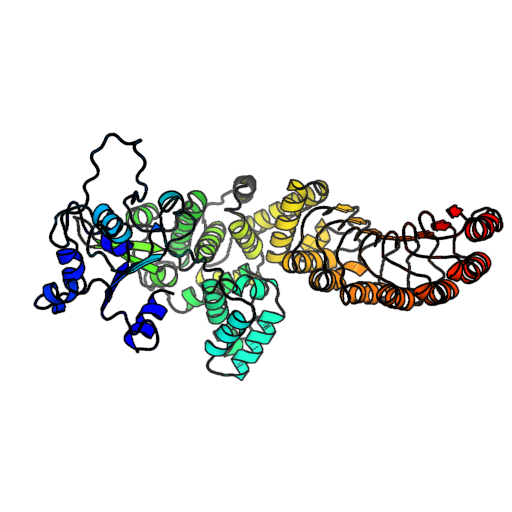LY A 1 585 ? 15.652 -18.595 -29.496 1.00 94.62 585 GLY A O 1
ATOM 4725 N N . ASN A 1 586 ? 16.624 -17.820 -31.369 1.00 97.31 586 ASN A N 1
ATOM 4726 C CA . ASN A 1 586 ? 15.425 -17.773 -32.210 1.00 97.31 586 ASN A CA 1
ATOM 4727 C C . ASN A 1 586 ? 15.307 -19.027 -33.098 1.00 97.31 586 ASN A C 1
ATOM 4729 O O . ASN A 1 586 ? 16.209 -19.859 -33.133 1.00 97.31 586 ASN A O 1
ATOM 4733 N N . GLY A 1 587 ? 14.193 -19.163 -33.819 1.00 96.44 587 GLY A N 1
ATOM 4734 C CA . GLY A 1 587 ? 13.878 -20.302 -34.687 1.00 96.44 587 GLY A CA 1
ATOM 4735 C C . GLY A 1 587 ? 14.391 -20.169 -36.124 1.00 96.44 587 GLY A C 1
ATOM 4736 O O . GLY A 1 587 ? 13.682 -20.556 -37.052 1.00 96.44 587 GLY A O 1
ATOM 4737 N N . PHE A 1 588 ? 15.580 -19.596 -36.328 1.00 97.25 588 PHE A N 1
ATOM 4738 C CA . PHE A 1 588 ? 16.197 -19.508 -37.655 1.00 97.25 588 PHE A CA 1
ATOM 4739 C C . PHE A 1 588 ? 16.687 -20.882 -38.124 1.00 97.25 588 PHE A C 1
ATOM 4741 O O . PHE A 1 588 ? 17.204 -21.674 -37.335 1.00 97.25 588 PHE A O 1
ATOM 4748 N N . SER A 1 589 ? 16.556 -21.169 -39.418 1.00 96.50 589 SER A N 1
ATOM 4749 C CA . SER A 1 589 ? 17.222 -22.326 -40.014 1.00 96.50 589 SER A CA 1
ATOM 4750 C C . SER A 1 589 ? 18.728 -22.076 -40.133 1.00 96.50 589 SER A C 1
ATOM 4752 O O . SER A 1 589 ? 19.200 -20.940 -40.051 1.00 96.50 589 SER A O 1
ATOM 4754 N N . SER A 1 590 ? 19.510 -23.125 -40.409 1.00 95.06 590 SER A N 1
ATOM 4755 C CA . SER A 1 590 ? 20.946 -22.968 -40.674 1.00 95.06 590 SER A CA 1
ATOM 4756 C C . SER A 1 590 ? 21.235 -22.014 -41.841 1.00 95.06 590 SER A C 1
ATOM 4758 O O . SER A 1 590 ? 22.247 -21.316 -41.816 1.00 95.06 590 SER A O 1
ATOM 4760 N N . ASP A 1 591 ? 20.360 -21.956 -42.851 1.00 95.12 591 ASP A N 1
ATOM 4761 C CA . ASP A 1 591 ? 20.502 -21.010 -43.961 1.00 95.12 591 ASP A CA 1
ATOM 4762 C C . ASP A 1 591 ? 20.208 -19.573 -43.510 1.00 95.12 591 ASP A C 1
ATOM 4764 O O . ASP A 1 591 ? 21.028 -18.680 -43.731 1.00 95.12 591 ASP A O 1
ATOM 4768 N N . GLY A 1 592 ? 19.104 -19.359 -42.787 1.00 94.81 592 GLY A N 1
ATOM 4769 C CA . GLY A 1 592 ? 18.760 -18.060 -42.206 1.00 94.81 592 GLY A CA 1
ATOM 4770 C C . GLY A 1 592 ? 19.857 -17.518 -41.283 1.00 94.81 592 GLY A C 1
ATOM 4771 O O . GLY A 1 592 ? 20.259 -16.356 -41.396 1.00 94.81 592 GLY A O 1
ATOM 4772 N N . GLU A 1 593 ? 20.425 -18.373 -40.429 1.00 93.06 593 GLU A N 1
ATOM 4773 C CA . GLU A 1 593 ? 21.565 -18.016 -39.585 1.00 93.06 593 GLU A CA 1
ATOM 4774 C C . GLU A 1 593 ? 22.799 -17.638 -40.405 1.00 93.06 593 GLU A C 1
ATOM 4776 O O . GLU A 1 593 ? 23.437 -16.626 -40.115 1.00 93.06 593 GLU A O 1
ATOM 4781 N N . ASN A 1 594 ? 23.152 -18.429 -41.424 1.00 92.50 594 ASN A N 1
ATOM 4782 C CA . ASN A 1 594 ? 24.301 -18.150 -42.287 1.00 92.50 594 ASN A CA 1
ATOM 4783 C C . ASN A 1 594 ? 24.133 -16.815 -43.010 1.00 92.50 594 ASN A C 1
ATOM 4785 O O . ASN A 1 594 ? 25.076 -16.023 -43.072 1.00 92.50 594 ASN A O 1
ATOM 4789 N N . GLN A 1 595 ? 22.924 -16.526 -43.492 1.00 93.06 595 GLN A N 1
ATOM 4790 C CA . GLN A 1 595 ? 22.588 -15.237 -44.075 1.00 93.06 595 GLN A CA 1
ATOM 4791 C C . GLN A 1 595 ? 22.808 -14.097 -43.068 1.00 93.06 595 GLN A C 1
ATOM 4793 O O . GLN A 1 595 ? 23.461 -13.108 -43.394 1.00 93.06 595 GLN A O 1
ATOM 4798 N N . LEU A 1 596 ? 22.311 -14.196 -41.837 1.00 91.62 596 LEU A N 1
ATOM 4799 C CA . LEU A 1 596 ? 22.495 -13.132 -40.842 1.00 91.62 596 LEU A CA 1
ATOM 4800 C C . LEU A 1 596 ? 23.962 -13.006 -40.390 1.00 91.62 596 LEU A C 1
ATOM 4802 O O . LEU A 1 596 ? 24.486 -11.896 -40.281 1.00 91.62 596 LEU A O 1
ATOM 4806 N N . LYS A 1 597 ? 24.665 -14.129 -40.203 1.00 89.12 597 LYS A N 1
ATOM 4807 C CA . LYS A 1 597 ? 26.098 -14.180 -39.867 1.00 89.12 597 LYS A CA 1
ATOM 4808 C C . LYS A 1 597 ? 26.963 -13.586 -40.977 1.00 89.12 597 LYS A C 1
ATOM 4810 O O . LYS A 1 597 ? 27.969 -12.955 -40.661 1.00 89.12 597 LYS A O 1
ATOM 4815 N N . SER A 1 598 ? 26.552 -13.689 -42.246 1.00 88.94 598 SER A N 1
ATOM 4816 C CA . SER A 1 598 ? 27.246 -13.055 -43.378 1.00 88.94 598 SER A CA 1
ATOM 4817 C C . SER A 1 598 ? 27.278 -11.525 -43.286 1.00 88.94 598 SER A C 1
ATOM 4819 O O . SER A 1 598 ? 27.997 -10.888 -44.050 1.00 88.94 598 SER A O 1
ATOM 4821 N N . LEU A 1 599 ? 26.466 -10.919 -42.412 1.00 85.50 599 LEU A N 1
ATOM 4822 C CA . LEU A 1 599 ? 26.463 -9.475 -42.186 1.00 85.50 599 LEU A CA 1
ATOM 4823 C C . LEU A 1 599 ? 27.542 -9.027 -41.189 1.00 85.50 599 LEU A C 1
ATOM 4825 O O . LEU A 1 599 ? 27.804 -7.826 -41.071 1.00 85.50 599 LEU A O 1
ATOM 4829 N N . ARG A 1 600 ? 28.180 -9.967 -40.476 1.00 81.69 600 ARG A N 1
ATOM 4830 C CA . ARG A 1 600 ? 29.333 -9.675 -39.615 1.00 81.69 600 ARG A CA 1
ATOM 4831 C C . ARG A 1 600 ? 30.442 -9.060 -40.468 1.00 81.69 600 ARG A C 1
ATOM 4833 O O . ARG A 1 600 ? 30.791 -9.590 -41.517 1.00 81.69 600 ARG A O 1
ATOM 4840 N N . GLY A 1 601 ? 30.984 -7.929 -40.026 1.00 68.88 601 GLY A N 1
ATOM 4841 C CA . GLY A 1 601 ? 32.055 -7.234 -40.743 1.00 68.88 601 GLY A CA 1
ATOM 4842 C C . GLY A 1 601 ? 31.608 -6.330 -41.899 1.00 68.88 601 GLY A C 1
ATOM 4843 O O . GLY A 1 601 ? 32.460 -5.643 -42.449 1.00 68.88 601 GLY A O 1
ATOM 4844 N N . ILE A 1 602 ? 30.305 -6.233 -42.229 1.00 76.44 602 ILE A N 1
ATOM 4845 C CA . ILE A 1 602 ? 29.803 -5.203 -43.173 1.00 76.44 602 ILE A CA 1
ATOM 4846 C C . ILE A 1 602 ? 30.126 -3.792 -42.659 1.00 76.44 602 ILE A C 1
ATOM 4848 O O . ILE A 1 602 ? 30.431 -2.888 -43.433 1.00 76.44 602 ILE A O 1
ATOM 4852 N N . ARG A 1 603 ? 30.078 -3.610 -41.337 1.00 77.50 603 ARG A N 1
ATOM 4853 C CA . ARG A 1 603 ? 30.603 -2.444 -40.626 1.00 77.50 603 ARG A CA 1
ATOM 4854 C C . ARG A 1 603 ? 31.528 -2.964 -39.534 1.00 77.50 603 ARG A C 1
ATOM 4856 O O . ARG A 1 603 ? 31.107 -3.823 -38.764 1.00 77.50 603 ARG A O 1
ATOM 4863 N N . ALA A 1 604 ? 32.764 -2.468 -39.474 1.00 70.12 604 ALA A N 1
ATOM 4864 C CA . ALA A 1 604 ? 33.804 -2.988 -38.577 1.00 70.12 604 ALA A CA 1
ATOM 4865 C C . ALA A 1 604 ? 33.395 -2.993 -37.090 1.00 70.12 604 ALA A C 1
ATOM 4867 O O . ALA A 1 604 ? 33.844 -3.844 -36.330 1.00 70.12 604 ALA A O 1
ATOM 4868 N N . GLU A 1 605 ? 32.511 -2.076 -36.694 1.00 75.56 605 GLU A N 1
ATOM 4869 C CA . GLU A 1 605 ? 32.054 -1.896 -35.312 1.00 75.56 605 GLU A CA 1
ATOM 4870 C C . GLU A 1 605 ? 30.699 -2.569 -35.013 1.00 75.56 605 GLU A C 1
ATOM 4872 O O . GLU A 1 605 ? 30.243 -2.543 -33.873 1.00 75.56 605 GLU A O 1
ATOM 4877 N N . LEU A 1 606 ? 30.033 -3.164 -36.015 1.00 83.44 606 LEU A N 1
ATOM 4878 C CA . LEU A 1 606 ? 28.706 -3.762 -35.855 1.00 83.44 606 LEU A CA 1
ATOM 4879 C C . LEU A 1 606 ? 28.792 -5.197 -35.312 1.00 83.44 606 LEU A C 1
ATOM 4881 O O . LEU A 1 606 ? 29.296 -6.104 -35.978 1.00 83.44 606 LEU A O 1
ATOM 4885 N N . LEU A 1 607 ? 28.185 -5.426 -34.148 1.00 86.94 607 LEU A N 1
ATOM 4886 C CA . LEU A 1 607 ? 28.051 -6.744 -33.529 1.00 86.94 607 LEU A CA 1
ATOM 4887 C C . LEU A 1 607 ? 26.755 -7.438 -33.977 1.00 86.94 607 LEU A C 1
ATOM 4889 O O . LEU A 1 607 ? 25.661 -6.961 -33.694 1.00 86.94 607 LEU A O 1
ATOM 4893 N N . VAL A 1 608 ? 26.864 -8.587 -34.647 1.00 87.88 608 VAL A N 1
ATOM 4894 C CA . VAL A 1 608 ? 25.711 -9.421 -35.036 1.00 87.88 608 VAL A CA 1
ATOM 4895 C C . VAL A 1 608 ? 25.827 -10.776 -34.343 1.00 87.88 608 VAL A C 1
ATOM 4897 O O . VAL A 1 608 ? 26.631 -11.624 -34.738 1.00 87.88 608 VAL A O 1
ATOM 4900 N N . ASP A 1 609 ? 25.048 -10.968 -33.285 1.00 89.00 609 ASP A N 1
ATOM 4901 C CA . ASP A 1 609 ? 25.020 -12.186 -32.472 1.00 89.00 609 ASP A CA 1
ATOM 4902 C C . ASP A 1 609 ? 23.802 -13.026 -32.874 1.00 89.00 609 ASP A C 1
ATOM 4904 O O . ASP A 1 609 ? 22.680 -12.583 -32.665 1.00 89.00 609 ASP A O 1
ATOM 4908 N N . VAL A 1 610 ? 24.015 -14.177 -33.519 1.00 85.06 610 VAL A N 1
ATOM 4909 C CA . VAL A 1 610 ? 22.985 -15.030 -34.151 1.00 85.06 610 VAL A CA 1
ATOM 4910 C C . VAL A 1 610 ? 23.210 -16.457 -33.708 1.00 85.06 610 VAL A C 1
ATOM 4912 O O . VAL A 1 610 ? 24.363 -16.928 -33.896 1.00 85.06 610 VAL A O 1
#

Nearest PDB structures (foldseek):
  7vtp-assembly1_A  TM=4.252E-01  e=5.336E-26  Homo sapiens
  7vtq-assembly1_B  TM=4.269E-01  e=1.405E-24  Mus musculus
  7wbu-assembly1_A  TM=3.974E-01  e=2.632E-24  Bos taurus
  8x7w-assembly1_D  TM=3.908E-01  e=1.557E-17  Escherichia coli K-12
  8j07-assembly1_5  TM=7.303E-01  e=9.830E-07  Homo sapiens

Foldseek 3Di:
DVVVVVVCVVVVNDDVLAPEEAEDALLQVLQDPAWDFLLRVRCVVVVVCVVPVVVVLVCQLNYEYEYEEPVNHPDQQALDPDPPDPDPQDQAPERRGIDDPSNNLSNVLVCVYSNNHHYHYDYDPVSCVSVPPRPDPDDDDDQADDLVRLLVVLCVLDPDNVLSVVLVVVCVVQPVLVVQSSHVLSSVLLSVLCVVCSVCVVVVDDRDNAPLLSLLSSLLVLCVVQPDDPDAPLLQLLLLLVLLLVCLVVVNFKAWPVSCVVSVHDDDPSVVSQWPWDWYAYPVGITIIIGGSDNLSSLLSNLVSLQSDPDPDQVLVVCVVVVVDPPCSCLSSLLNNLLCLACSSVVSVCVRNNDGDPVSSVSSLVSLLVQLLVLQVQADDAVSLVSNLSSLSSCVSNVPLVSLCVRPAEAAEGANALAADDLNSLLSCLVSLLSYQAYAYYHCENRQAECSSLVSNLNNQQRYQAYAHAQYQHDQNNLVSVLVSQLDLSRNHQHYHHHNRLCEQNSVLSVLVSLLRQSGQHQYYAHEHNQYELNNLVSNLVSLLRHQRHAEYEHEQYAYELSNLVSVLVSLLRRPSHQEYHYHNYHYDPVSVVSQVVCQPVPVRYYYHD

Secondary structure (DSSP, 8-state):
-HHHHHHHHHTTSS-TT--EEEEEEHHHHTT--S-B-HHHHHHHH-GGGTTTHHHHHT-GGGEEEEEE-GGG-SS-------TT--S------STT--B-HHHHHHHHHTTSSSTT-EEEE---GGGHHHHTT---S---------HHHHHHHHHHH-SSHHHHHHHHHHHHH-HHHHHHTTSHHHHHHHHHHHHHHHH-GGG-PPPP-SHHHHHHHHHHHHHHHS--SSS-HHHHHHHHHHHHHHHHHHT---B-HHHHHHTT----TTGGGTSEEEEEEETTEEEEEEE-SSHHHHHHHHHHHHHH-SS---HHHHHHHHHT--SSTTHHHHHHHHHHTSHHHHHHHHHHH-PPPHHHHHHHHHHHHHHHHHHHHT-SSHHHHHHHHHHHHHHHHHT-HHHHHHHHSEEEEEE-TT----HHHHHHHHHHHHT-SEEEEEE-TTS---HHHHHHHGGGGGGEEEEE-TT---HHHHHHHHHHHHTSTT----EEE-TTS--HHHHHHHHHHHHTSTT----EEE-TTS--BGGGHHHHHHHHHH-SS--EEE-TTSB--HHHHHHHHHHHHH-TT--EEE-TTS---HHHHHHHHTTTTSSTT-EEE-

InterPro domains:
  IPR001611 Leucine-rich repeat [PF13516] (465-483)
  IPR001611 Leucine-rich repeat [PF13516] (546-568)
  IPR007111 NACHT nucleoside triphosphatase [PF05729] (2-161)
  IPR007111 NACHT nucleoside triphosphatase [PS50837] (1-127)
  IPR027417 P-loop containing nucleoside triphosphate hydrolase [G3DSA:3.40.50.300] (1-140)
  IPR032675 Leucine-rich repeat domain superfamily [G3DSA:3.80.10.10] (399-604)
  IPR041075 NOD1/2, winged helix domain [PF17779] (240-292)
  IPR041267 NACHT, LRR and PYD domains-containing protein, helical domain HD2 [PF17776] (294-405)
  IPR050637 NLRP family, innate immunity and inflammation regulators [PTHR45690] (1-499)

Radius of gyration: 31.83 Å; Cα contacts (8 Å, |Δi|>4): 1025; chains: 1; bounding box: 75×65×89 Å

Sequence (610 aa):
MVQNILYRWATGKIYPQIHFVFHFKLRDLNVIKGETSLKTMVLESYPYLQDVLDKIWEKPEHLLFVFDGLDEFKDRIEFTNIERNPVPRVSCPGPEGLCTVADIVRSLVHQEVLKGCSVLITSRPTALESLDHISTNLWAEILGFFAEGREDYIKRFFADEKIAYEVLRYVKENDIIYTMCFNPSYCWILCCTLEPIFKHPERKQPPPKTITQLYSSYIYNILKNHPRESESPREVMLRAGEMAYEGVCNRTIVFDDEHFSHHQLEPSTFISGFMMEILEKDDRGRRVLYTFPHLTVQEFVAALAQYLTPVCRNLVELLDQVHKENDGRFEIFLRFVVGLSWPHTARQLEEILGPLPNASVCEAISWLKVNFERAIKQSGNKDGNRKLLNMMYYVFESQNNRLVQDTLGTVERLDLSGFALNPLDCAVLSHVLQLCDTIHKLDLNSCYIGDEEIQRLGPALPKCRHLRLESNNLGDCGVKPLCEALRKTECKIQSLKLRSNNLGDCRVKRLCEALRNPECKIESLWLDSNSLTDGCTDDVVSALSTNRSLRFLYLRSNSFTDGSVSALRRLIQTCTSLGGIGLWGNGFSSDGENQLKSLRGIRAELLVDV

Organism: Callorhinchus milii (NCBI:tx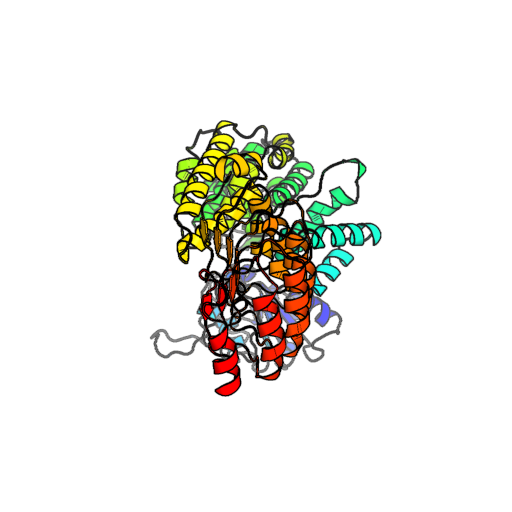id7868)

Solvent-accessible surface area (backbone atoms only — not comparable to full-atom values): 31902 Å² total; per-residue (Å²): 110,68,70,56,54,54,51,35,37,78,69,64,75,40,64,81,71,48,78,44,76,50,78,42,49,31,44,63,51,61,45,64,77,68,65,46,24,58,49,54,60,48,35,74,78,40,57,91,38,70,94,49,45,75,68,54,60,77,47,20,65,24,32,34,40,35,39,43,36,55,63,54,34,85,68,85,48,76,58,57,86,70,90,82,60,94,67,87,79,70,73,39,77,39,53,79,24,70,29,40,68,51,34,49,55,42,22,44,70,70,42,72,32,60,61,60,40,45,75,45,77,40,63,55,77,89,43,42,79,49,57,54,77,53,91,66,99,77,86,84,85,85,84,62,36,53,73,70,49,40,54,52,49,49,45,67,70,32,88,49,66,68,53,21,49,55,51,51,53,54,36,68,76,34,57,67,62,44,58,50,25,24,40,61,69,50,37,49,53,48,49,67,43,45,46,65,44,68,75,39,61,88,71,70,64,78,79,62,86,39,72,40,34,41,53,40,48,40,52,36,54,42,53,71,74,42,72,66,94,86,59,62,65,38,60,54,47,25,34,53,4,50,53,27,37,53,18,56,74,71,71,48,67,72,41,42,64,64,57,28,55,75,48,74,52,72,96,44,76,51,55,54,65,64,28,44,82,40,75,36,41,54,99,89,45,80,44,61,31,37,26,47,88,39,71,69,55,30,33,41,40,19,28,49,19,73,49,52,56,89,64,92,64,66,53,46,60,53,51,57,55,53,68,68,53,85,84,59,73,44,58,66,28,50,29,25,40,35,10,50,50,20,67,81,43,34,48,69,44,29,76,70,49,44,80,63,50,66,65,54,34,50,34,45,53,50,47,51,52,57,52,40,58,50,21,50,75,44,36,61,43,77,68,27,31,51,50,31,52,53,39,44,50,28,52,57,36,24,70,46,64,62,61,47,30,77,69,41,33,71,36,69,59,46,33,40,48,67,42,78,46,52,51,58,54,24,39,45,49,17,60,57,47,52,53,31,69,34,30,48,27,40,35,42,26,39,13,62,35,25,37,63,23,34,52,39,27,22,82,20,50,26,32,21,26,29,40,33,41,27,50,21,50,29,53,91,63,21,52,49,32,56,28,55,25,40,60,35,75,81,31,45,39,28,30,43,34,40,27,41,24,70,51,30,36,76,48,49,39,52,46,24,63,23,42,46,33,86,61,30,51,39,29,32,42,33,48,24,39,15,66,33,40,46,86,31,43,66,43,50,42,59,14,46,72,59,30,72,45,42,24,34,43,32,45,25,43,25,52,35,32,54,84,29,42,68,58,52,53,50,39,66,73,68,28,80,49,47,37,31,41,35,42,36,67,36,57,50,47,77,64,39,44,49,58,58,54,66,52,50,63,78,44,89,73,39,44,66,44,103

pLDDT: mean 89.07, std 10.09, range [39.5, 98.5]